Protein AF-A0A3P0XJH0-F1 (afdb_monomer)

Solvent-accessible surface area (backbone atoms only — not comparable to full-atom values): 26360 Å² total; per-residue (Å²): 128,87,75,76,86,77,76,75,76,74,62,62,63,56,58,38,63,69,50,48,46,57,49,50,52,52,50,36,50,49,49,39,51,70,73,71,42,52,62,61,48,56,70,46,44,66,60,53,52,54,65,63,44,87,88,53,70,93,70,90,59,73,42,53,25,38,32,31,92,100,49,79,71,40,78,58,53,72,80,37,45,36,76,34,83,55,51,97,87,67,82,44,54,58,38,70,18,74,67,33,42,74,73,58,44,74,46,78,44,81,44,68,77,91,70,86,87,74,58,61,71,58,46,47,24,51,74,69,49,74,59,48,49,72,69,59,63,59,45,52,41,51,53,54,49,51,52,53,51,50,51,47,49,54,54,50,52,55,53,48,52,50,52,52,48,31,70,74,72,46,79,82,87,77,80,93,77,92,68,53,44,68,56,45,37,66,76,65,62,36,77,34,64,58,48,78,46,80,46,66,94,91,40,86,37,59,49,38,45,43,40,54,87,50,65,83,69,64,84,88,89,84,74,62,91,87,68,45,64,70,59,54,50,51,45,52,51,53,47,36,56,76,71,69,51,71,51,78,43,87,26,67,81,45,71,53,56,78,75,69,66,44,69,92,71,54,39,46,40,61,22,62,90,43,94,75,32,55,39,71,58,88,61,74,76,58,91,53,92,62,46,42,51,52,51,22,46,67,72,52,62,88,58,91,94,56,62,63,64,65,48,49,48,25,27,51,46,47,18,56,53,51,68,70,68,46,54,70,68,55,50,50,57,31,71,74,31,70,68,50,46,50,64,75,28,62,97,43,84,59,38,69,59,57,37,80,89,44,51,71,57,23,52,48,26,55,51,56,48,50,70,47,45,69,67,56,67,47,46,55,72,85,71,94,55,86,91,74,82,56,51,86,61,100,66,82,88,87,88,88,85,90,84,88,86,81,95,69,97,51,56,35,32,39,39,46,59,79,83,90,84,78,78,93,80,82,92,127

Radius of gyration: 45.95 Å; Cα contacts (8 Å, |Δi|>4): 434; chains: 1; bounding box: 96×54×140 Å

Sequence (428 aa):
MPQPLNFGRRDVVLPFLVFVFPLGCFLSYMAWFWFLLLPLQQQYLPTYMTMAVPGSRPMPVWWIWKTGPRRKPVLADEEDVVFAPAVRWNHLSLALSPEAEAKGWTGLLRAQQVGKLRGEKAFLRDGIYGGASVSQLLVTPSCGLALIVLLYLVLSGRSGRQAQHEQRHGQRTKGPELTSPLAWNRMTKADGIRFRLAGKLGLPGGSFRIPKALESSHILLMGDTGSGKSNAIRQILRQVQQRGESAIVYDPACEFVQEFYRPERGDYILNPLDERCPFWDLSGDRDGYGVEDAIAAAMLPEKPFDNGFFTDAPRRVLAALLRRRSSVQDLLAWMSDPEEIERRLAGSPQAAYLDRKAGPQRAGVLSSLNMIADSLDLLPRRRTIGLGSRQVNGSTSERAGSSSLRSQRCASEFYRSMPRGWTSSSCA

Secondary structure (DSSP, 8-state):
-PPP-------THHHIIIIIHHHHHHHHHHHIIIIIS-HHHHHHHHHHHHHHSTTPPP---EEEEEE-TT---EEPPGGGEEE-PPPTTT---EEE-HHHHHTT--EEEEEE--S---SHHHHIIIIISTT--HHHHHHHHHHHHHHHHHHHHHHHHHHHHHHHHHHHH----SS-----HHHHHHHH---S-EEEPPPSTTSPP-EEE--HHHHTT-------TTSSHHHHHHHHHHHHHHHT---EEEETTSTTHHHH--GGGTEEEE-TTSTTPPB--TTTS-SSTTHHHHHHHHHSPPPTTS-HHHHHHHHHHHHHHHHT---HHHHHHHHT-HHHHHHHHTTSGGGGGG-TTSHHHHHHHHHHHHTTHHHHHTSPP----SS---BSSS-----------------EEEEEPPPP--------

Structure (mmCIF, N/CA/C/O backbone):
data_AF-A0A3P0XJH0-F1
#
_entry.id   AF-A0A3P0XJH0-F1
#
loop_
_atom_site.group_PDB
_atom_site.id
_atom_site.type_symbol
_atom_site.label_atom_id
_atom_site.label_alt_id
_atom_site.label_comp_id
_atom_site.label_asym_id
_atom_site.label_entity_id
_atom_site.label_seq_id
_atom_site.pdbx_PDB_ins_code
_atom_site.Cartn_x
_atom_site.Cartn_y
_atom_site.Cartn_z
_atom_site.occupancy
_atom_site.B_iso_or_equiv
_atom_site.auth_seq_id
_atom_site.auth_comp_id
_atom_site.auth_asym_id
_atom_site.auth_atom_id
_atom_site.pdbx_PDB_model_num
ATOM 1 N N . MET A 1 1 ? 52.852 -0.152 4.678 1.00 46.34 1 MET A N 1
ATOM 2 C CA . MET A 1 1 ? 51.469 0.195 4.284 1.00 46.34 1 MET A CA 1
ATOM 3 C C . MET A 1 1 ? 51.068 -0.716 3.135 1.00 46.34 1 MET A C 1
ATOM 5 O O . MET A 1 1 ? 51.851 -0.800 2.194 1.00 46.34 1 MET A O 1
ATOM 9 N N . PRO A 1 2 ? 49.942 -1.444 3.206 1.00 57.12 2 PRO A N 1
ATOM 10 C CA . PRO A 1 2 ? 49.481 -2.243 2.074 1.00 57.12 2 PRO A CA 1
ATOM 11 C C . PRO A 1 2 ? 49.154 -1.305 0.905 1.00 57.12 2 PRO A C 1
ATOM 13 O O . PRO A 1 2 ? 48.434 -0.322 1.085 1.00 57.12 2 PRO A O 1
ATOM 16 N N . GLN A 1 3 ? 49.736 -1.564 -0.268 1.00 56.25 3 GLN A N 1
ATOM 17 C CA . GLN A 1 3 ? 49.415 -0.804 -1.475 1.00 56.25 3 GLN A CA 1
ATOM 18 C C . GLN A 1 3 ? 47.928 -1.001 -1.809 1.00 56.25 3 GLN A C 1
ATOM 20 O O . GLN A 1 3 ? 47.439 -2.131 -1.714 1.00 56.25 3 GLN A O 1
ATOM 25 N N . PRO A 1 4 ? 47.193 0.060 -2.189 1.00 56.75 4 PRO A N 1
ATOM 26 C CA . PRO A 1 4 ? 45.821 -0.099 -2.644 1.00 56.75 4 PRO A CA 1
ATOM 27 C C . PRO A 1 4 ? 45.794 -1.051 -3.844 1.00 56.75 4 PRO A C 1
ATOM 29 O O . PRO A 1 4 ? 46.644 -0.964 -4.733 1.00 56.75 4 PRO A O 1
ATOM 32 N N . LEU A 1 5 ? 44.821 -1.967 -3.855 1.00 58.44 5 LEU A N 1
ATOM 33 C CA . LEU A 1 5 ? 44.583 -2.887 -4.966 1.00 58.44 5 LEU A CA 1
ATOM 34 C C . LEU A 1 5 ? 44.388 -2.076 -6.251 1.00 58.44 5 LEU A C 1
ATOM 36 O O . LEU A 1 5 ? 43.357 -1.432 -6.452 1.00 58.44 5 LEU A O 1
ATOM 40 N N . ASN A 1 6 ? 45.409 -2.085 -7.104 1.00 44.41 6 ASN A N 1
ATOM 41 C CA . ASN A 1 6 ? 45.402 -1.366 -8.363 1.00 44.41 6 ASN A CA 1
ATOM 42 C C . ASN A 1 6 ? 44.627 -2.209 -9.379 1.00 44.41 6 ASN A C 1
ATOM 44 O O . ASN A 1 6 ? 45.179 -3.087 -10.045 1.00 44.41 6 ASN A O 1
ATOM 48 N N . PHE A 1 7 ? 43.313 -1.998 -9.453 1.00 53.00 7 PHE A N 1
ATOM 49 C CA . PHE A 1 7 ? 42.501 -2.581 -10.511 1.00 53.00 7 PHE A CA 1
ATOM 50 C C . PHE A 1 7 ? 42.880 -1.888 -11.813 1.00 53.00 7 PHE A C 1
ATOM 52 O O . PHE A 1 7 ? 42.367 -0.815 -12.127 1.00 53.00 7 PHE A O 1
ATOM 59 N N . GLY A 1 8 ? 43.810 -2.497 -12.553 1.00 48.94 8 GLY A N 1
ATOM 60 C CA . GLY A 1 8 ? 44.175 -2.052 -13.887 1.00 48.94 8 GLY A CA 1
ATOM 61 C C . GLY A 1 8 ? 42.903 -1.883 -14.704 1.00 48.94 8 GLY A C 1
ATOM 62 O O . GLY A 1 8 ? 42.212 -2.860 -15.007 1.00 48.94 8 GLY A O 1
ATOM 63 N N . ARG A 1 9 ? 42.564 -0.631 -15.016 1.00 51.72 9 ARG A N 1
ATOM 64 C CA . ARG A 1 9 ? 41.495 -0.308 -15.950 1.00 51.72 9 ARG A CA 1
ATOM 65 C C . ARG A 1 9 ? 41.945 -0.921 -17.271 1.00 51.72 9 ARG A C 1
ATOM 67 O O . ARG A 1 9 ? 42.806 -0.380 -17.953 1.00 51.72 9 ARG A O 1
ATOM 74 N N . ARG A 1 10 ? 41.450 -2.119 -17.597 1.00 54.34 10 ARG A N 1
ATOM 75 C CA . ARG A 1 10 ? 41.544 -2.624 -18.964 1.00 54.34 10 ARG A CA 1
ATOM 76 C C . ARG A 1 10 ? 40.736 -1.625 -19.765 1.00 54.34 10 ARG A C 1
ATOM 78 O O . ARG A 1 10 ? 39.510 -1.652 -19.701 1.00 54.34 10 ARG A O 1
ATOM 85 N N . ASP A 1 11 ? 41.413 -0.687 -20.411 1.00 55.41 11 ASP A N 1
ATOM 86 C CA . ASP A 1 11 ? 40.790 0.296 -21.282 1.00 55.41 11 ASP A CA 1
ATOM 87 C C . ASP A 1 11 ? 40.237 -0.456 -22.488 1.00 55.41 11 ASP A C 1
ATOM 89 O O . ASP A 1 11 ? 40.850 -0.489 -23.543 1.00 55.41 11 ASP A O 1
ATOM 93 N N . VAL A 1 12 ? 39.077 -1.102 -22.323 1.00 60.31 12 VAL A N 1
ATOM 94 C CA . VAL A 1 12 ? 38.366 -1.852 -23.374 1.00 60.31 12 VAL A CA 1
ATOM 95 C C . VAL A 1 12 ? 37.995 -0.924 -24.536 1.00 60.31 12 VAL A C 1
ATOM 97 O O . VAL A 1 12 ? 37.803 -1.369 -25.663 1.00 60.31 12 VAL A O 1
ATOM 100 N N . VAL A 1 13 ? 37.962 0.384 -24.275 1.00 60.19 13 VAL A N 1
ATOM 101 C CA . VAL A 1 13 ? 37.690 1.439 -25.250 1.00 60.19 13 VAL A CA 1
ATOM 102 C C . VAL A 1 13 ? 38.773 1.511 -26.330 1.00 60.19 13 VAL A C 1
ATOM 104 O O . VAL A 1 13 ? 38.441 1.658 -27.501 1.00 60.19 13 VAL A O 1
ATOM 107 N N . LEU A 1 14 ? 40.052 1.358 -25.973 1.00 65.56 14 LEU A N 1
ATOM 108 C CA . LEU A 1 14 ? 41.156 1.481 -26.928 1.00 65.56 14 LEU A CA 1
ATOM 109 C C . LEU A 1 14 ? 41.196 0.334 -27.964 1.00 65.56 14 LEU A C 1
ATOM 111 O O . LEU A 1 14 ? 41.179 0.634 -29.156 1.00 65.56 14 LEU A O 1
ATOM 115 N N . PRO A 1 15 ? 41.167 -0.964 -27.593 1.00 65.56 15 PRO A N 1
ATOM 116 C CA . PRO A 1 15 ? 41.098 -2.043 -28.572 1.00 65.56 15 PRO A CA 1
ATOM 117 C C . PRO A 1 15 ? 39.764 -2.052 -29.333 1.00 65.56 15 PRO A C 1
ATOM 119 O O . PRO A 1 15 ? 39.737 -2.440 -30.500 1.00 65.56 15 PRO A O 1
ATOM 122 N N . PHE A 1 16 ? 38.666 -1.576 -28.730 1.00 68.25 16 PHE A N 1
ATOM 123 C CA . PHE A 1 16 ? 37.393 -1.418 -29.436 1.00 68.25 16 PHE A CA 1
ATOM 124 C C . PHE A 1 16 ? 37.484 -0.373 -30.559 1.00 68.25 16 PHE A C 1
ATOM 126 O O . PHE A 1 16 ? 37.080 -0.652 -31.686 1.00 68.25 16 PHE A O 1
ATOM 133 N N . LEU A 1 17 ? 38.056 0.802 -30.284 1.00 68.69 17 LEU A N 1
ATOM 134 C CA . LEU A 1 17 ? 38.223 1.860 -31.285 1.00 68.69 17 LEU A CA 1
ATOM 135 C C . LEU A 1 17 ? 39.252 1.502 -32.363 1.00 68.69 17 LEU A C 1
ATOM 137 O O . LEU A 1 17 ? 39.057 1.857 -33.521 1.00 68.69 17 LEU A O 1
ATOM 141 N N . VAL A 1 18 ? 40.328 0.800 -31.997 1.00 73.75 18 VAL A N 1
ATOM 142 C CA . VAL A 1 18 ? 41.432 0.499 -32.922 1.00 73.75 18 VAL A CA 1
ATOM 143 C C . VAL A 1 18 ? 41.149 -0.724 -33.795 1.00 73.75 18 VAL A C 1
ATOM 145 O O . VAL A 1 18 ? 41.499 -0.713 -34.970 1.00 73.75 18 VAL A O 1
ATOM 148 N N . PHE A 1 19 ? 40.504 -1.768 -33.266 1.00 75.19 19 PHE A N 1
ATOM 149 C CA . PHE A 1 19 ? 40.339 -3.034 -33.995 1.00 75.19 19 PHE A CA 1
ATOM 150 C C . PHE A 1 19 ? 38.884 -3.359 -34.325 1.00 75.19 19 PHE A C 1
ATOM 152 O O . PHE A 1 19 ? 38.580 -3.749 -35.450 1.00 75.19 19 PHE A O 1
ATOM 159 N N . VAL A 1 20 ? 37.966 -3.183 -33.371 1.00 76.12 20 VAL A N 1
ATOM 160 C CA . VAL A 1 20 ? 36.571 -3.628 -33.535 1.00 76.12 20 VAL A CA 1
ATOM 161 C C . VAL A 1 20 ? 35.778 -2.672 -34.422 1.00 76.12 20 VAL A C 1
ATOM 163 O O . VAL A 1 20 ? 35.041 -3.119 -35.297 1.00 76.12 20 VAL A O 1
ATOM 166 N N . PHE A 1 21 ? 35.940 -1.363 -34.236 1.00 79.81 21 PHE A N 1
ATOM 167 C CA . PHE A 1 21 ? 35.209 -0.361 -35.007 1.00 79.81 21 PHE A CA 1
ATOM 168 C C . PHE A 1 21 ? 35.584 -0.360 -36.504 1.00 79.81 21 PHE A C 1
ATOM 170 O O . PHE A 1 21 ? 34.668 -0.453 -37.323 1.00 79.81 21 PHE A O 1
ATOM 177 N N . PRO A 1 22 ? 36.874 -0.359 -36.909 1.00 83.06 22 PRO A N 1
ATOM 178 C CA . PRO A 1 22 ? 37.237 -0.409 -38.328 1.00 83.06 22 PRO A CA 1
ATOM 179 C C . PRO A 1 22 ? 36.820 -1.721 -38.996 1.00 83.06 22 PRO A C 1
ATOM 181 O O . PRO A 1 22 ? 36.326 -1.706 -40.123 1.00 83.06 22 PRO A O 1
ATOM 184 N N . LEU A 1 23 ? 36.952 -2.849 -38.286 1.00 85.31 23 LEU A N 1
ATOM 185 C CA . LEU A 1 23 ? 36.489 -4.149 -38.769 1.00 85.31 23 LEU A CA 1
ATOM 186 C C . LEU A 1 23 ? 34.962 -4.172 -38.930 1.00 85.31 23 LEU A C 1
ATOM 188 O O . LEU A 1 23 ? 34.465 -4.666 -39.935 1.00 85.31 23 LEU A O 1
ATOM 192 N N . GLY A 1 24 ? 34.217 -3.591 -37.986 1.00 82.69 24 GLY A N 1
ATOM 193 C CA . GLY A 1 24 ? 32.761 -3.459 -38.060 1.00 82.69 24 GLY A CA 1
ATOM 194 C C . GLY A 1 24 ? 32.301 -2.587 -39.231 1.00 82.69 24 GLY A C 1
ATOM 195 O O . GLY A 1 24 ? 31.375 -2.967 -39.945 1.00 82.69 24 GLY A O 1
ATOM 196 N N . CYS A 1 25 ? 32.987 -1.468 -39.486 1.00 85.06 25 CYS A N 1
ATOM 197 C CA . CYS A 1 25 ? 32.793 -0.672 -40.698 1.00 85.06 25 CYS A CA 1
ATOM 198 C C . CYS A 1 25 ? 33.017 -1.528 -41.945 1.00 85.06 25 CYS A C 1
ATOM 200 O O . CYS A 1 25 ? 32.114 -1.655 -42.767 1.00 85.06 25 CYS A O 1
ATOM 202 N N . PHE A 1 26 ? 34.177 -2.174 -42.061 1.00 87.50 26 PHE A N 1
ATOM 203 C CA . PHE A 1 26 ? 34.509 -3.002 -43.218 1.00 87.50 26 PHE A CA 1
ATOM 204 C C . PHE A 1 26 ? 33.479 -4.117 -43.461 1.00 87.50 26 PHE A C 1
ATOM 206 O O . PHE A 1 26 ? 32.990 -4.269 -44.579 1.00 87.50 26 PHE A O 1
ATOM 213 N N . LEU A 1 27 ? 33.087 -4.847 -42.414 1.00 87.25 27 LEU A N 1
ATOM 214 C CA . LEU A 1 27 ? 32.090 -5.914 -42.501 1.00 87.25 27 LEU A CA 1
ATOM 215 C C . LEU A 1 27 ? 30.700 -5.389 -42.878 1.00 87.25 27 LEU A C 1
ATOM 217 O O . LEU A 1 27 ? 30.025 -6.029 -43.678 1.00 87.25 27 LEU A O 1
ATOM 221 N N . SER A 1 28 ? 30.282 -4.226 -42.364 1.00 87.44 28 SER A N 1
ATOM 222 C CA . SER A 1 28 ? 29.009 -3.594 -42.748 1.00 87.44 28 SER A CA 1
ATOM 223 C C . SER A 1 28 ? 28.984 -3.254 -44.241 1.00 87.44 28 SER A C 1
ATOM 225 O O . SER A 1 28 ? 28.029 -3.579 -44.946 1.00 87.44 28 SER A O 1
ATOM 227 N N . TYR A 1 29 ? 30.072 -2.673 -44.751 1.00 88.38 29 TYR A N 1
ATOM 228 C CA . TYR A 1 29 ? 30.209 -2.357 -46.173 1.00 88.38 29 TYR A CA 1
ATOM 229 C C . TYR A 1 29 ? 30.284 -3.611 -47.051 1.00 88.38 29 TYR A C 1
ATOM 231 O O . TYR A 1 29 ? 29.684 -3.630 -48.123 1.00 88.38 29 TYR A O 1
ATOM 239 N N . MET A 1 30 ? 30.959 -4.671 -46.599 1.00 87.81 30 MET A N 1
ATOM 240 C CA . MET A 1 30 ? 30.978 -5.959 -47.299 1.00 87.81 30 MET A CA 1
ATOM 241 C C . MET A 1 30 ? 29.595 -6.611 -47.325 1.00 87.81 30 MET A C 1
ATOM 243 O O . MET A 1 30 ? 29.160 -7.069 -48.376 1.00 87.81 30 MET A O 1
ATOM 247 N N . ALA A 1 31 ? 28.878 -6.627 -46.201 1.00 86.75 31 ALA A N 1
ATOM 248 C CA . ALA A 1 31 ? 27.533 -7.185 -46.141 1.00 86.75 31 ALA A CA 1
ATOM 249 C C . ALA A 1 31 ? 26.565 -6.410 -47.047 1.00 86.75 31 ALA A C 1
ATOM 251 O O . ALA A 1 31 ? 25.793 -7.014 -47.786 1.00 86.75 31 ALA A O 1
ATOM 252 N N . TRP A 1 32 ? 26.650 -5.078 -47.051 1.00 89.50 32 TRP A N 1
ATOM 253 C CA . TRP A 1 32 ? 25.885 -4.243 -47.974 1.00 89.50 32 TRP A CA 1
ATOM 254 C C . TRP A 1 32 ? 26.231 -4.526 -49.440 1.00 89.50 32 TRP A C 1
ATOM 256 O O . TRP A 1 32 ? 25.327 -4.690 -50.258 1.00 89.50 32 TRP A O 1
ATOM 266 N N . PHE A 1 33 ? 27.518 -4.671 -49.761 1.00 88.06 33 PHE A N 1
ATOM 267 C CA . PHE A 1 33 ? 27.969 -5.000 -51.110 1.00 88.06 33 PHE A CA 1
ATOM 268 C C . PHE A 1 33 ? 27.457 -6.354 -51.604 1.00 88.06 33 PHE A C 1
ATOM 270 O O . PHE A 1 33 ? 26.987 -6.445 -52.730 1.00 88.06 33 PHE A O 1
ATOM 277 N N . TRP A 1 34 ? 27.523 -7.394 -50.775 1.00 84.38 34 TRP A N 1
ATOM 278 C CA . TRP A 1 34 ? 27.187 -8.753 -51.202 1.00 84.38 34 TRP A CA 1
ATOM 279 C C . TRP A 1 34 ? 25.698 -9.090 -51.114 1.00 84.38 34 TRP A C 1
ATOM 281 O O . TRP A 1 34 ? 25.216 -9.865 -51.936 1.00 84.38 34 TRP A O 1
ATOM 291 N N . PHE A 1 35 ? 24.974 -8.541 -50.131 1.00 84.06 35 PHE A N 1
ATOM 292 C CA . PHE A 1 35 ? 23.592 -8.945 -49.842 1.00 84.06 35 PHE A CA 1
ATOM 293 C C . PHE A 1 35 ? 22.532 -7.894 -50.181 1.00 84.06 35 PHE A C 1
ATOM 295 O O . PHE A 1 35 ? 21.369 -8.259 -50.326 1.00 84.06 35 PHE A O 1
ATOM 302 N N . LEU A 1 36 ? 22.890 -6.607 -50.267 1.00 85.00 36 LEU A N 1
ATOM 303 C CA . LEU A 1 36 ? 21.920 -5.523 -50.492 1.00 85.00 36 LEU A CA 1
ATOM 304 C C . LEU A 1 36 ? 22.033 -4.890 -51.884 1.00 85.00 36 LEU A C 1
ATOM 306 O O . LEU A 1 36 ? 21.033 -4.405 -52.404 1.00 85.00 36 LEU A O 1
ATOM 310 N N . LEU A 1 37 ? 23.224 -4.887 -52.487 1.00 86.31 37 LEU A N 1
ATOM 311 C CA . LEU A 1 37 ? 23.428 -4.436 -53.864 1.00 86.31 37 LEU A CA 1
ATOM 312 C C . LEU A 1 37 ? 23.077 -5.543 -54.861 1.00 86.31 37 LEU A C 1
ATOM 314 O O . LEU A 1 37 ? 23.515 -6.686 -54.710 1.00 86.31 37 LEU A O 1
ATOM 318 N N . LEU A 1 38 ? 22.340 -5.176 -55.909 1.00 88.81 38 LEU A N 1
ATOM 319 C CA . LEU A 1 38 ? 21.990 -6.082 -57.003 1.00 88.81 38 LEU A CA 1
ATOM 320 C C . LEU A 1 38 ? 23.238 -6.486 -57.819 1.00 88.81 38 LEU A C 1
ATOM 322 O O . LEU A 1 38 ? 24.216 -5.732 -57.861 1.00 88.81 38 LEU A O 1
ATOM 326 N N . PRO A 1 39 ? 23.235 -7.650 -58.496 1.00 86.38 39 PRO A N 1
ATOM 327 C CA . PRO A 1 39 ? 24.417 -8.166 -59.192 1.00 86.38 39 PRO A CA 1
ATOM 328 C C . PRO A 1 39 ? 24.988 -7.218 -60.256 1.00 86.38 39 PRO A C 1
ATOM 330 O O . PRO A 1 39 ? 26.210 -7.097 -60.382 1.00 86.38 39 PRO A O 1
ATOM 333 N N . LEU A 1 40 ? 24.134 -6.520 -61.011 1.00 87.00 40 LEU A N 1
ATOM 334 C CA . LEU A 1 40 ? 24.579 -5.564 -62.025 1.00 87.00 40 LEU A CA 1
ATOM 335 C C . LEU A 1 40 ? 25.147 -4.295 -61.368 1.00 87.00 40 LEU A C 1
ATOM 337 O O . LEU A 1 40 ? 26.216 -3.820 -61.764 1.00 87.00 40 LEU A O 1
ATOM 341 N N . GLN A 1 41 ? 24.498 -3.797 -60.308 1.00 89.06 41 GLN A N 1
ATOM 342 C CA . GLN A 1 41 ? 25.002 -2.687 -59.491 1.00 89.06 41 GLN A CA 1
ATOM 343 C C . GLN A 1 41 ? 26.399 -2.992 -58.932 1.00 89.06 41 GLN A C 1
ATOM 345 O O . GLN A 1 41 ? 27.300 -2.163 -59.050 1.00 89.06 41 GLN A O 1
ATOM 350 N N . GLN A 1 42 ? 26.638 -4.200 -58.407 1.00 88.12 42 GLN A N 1
ATOM 351 C CA . GLN A 1 42 ? 27.956 -4.613 -57.901 1.00 88.12 42 GLN A CA 1
ATOM 352 C C . GLN A 1 42 ? 29.071 -4.456 -58.952 1.00 88.12 42 GLN A C 1
ATOM 354 O O . GLN A 1 42 ? 30.171 -4.015 -58.614 1.00 88.12 42 GLN A O 1
ATOM 359 N N . GLN A 1 43 ? 28.792 -4.762 -60.227 1.00 86.19 43 GLN A N 1
ATOM 360 C CA . GLN A 1 43 ? 29.771 -4.631 -61.316 1.00 86.19 43 GLN A CA 1
ATOM 361 C C . GLN A 1 43 ? 30.082 -3.173 -61.667 1.00 86.19 43 GLN A C 1
ATOM 363 O O . GLN A 1 43 ? 31.237 -2.832 -61.929 1.00 86.19 43 GLN A O 1
ATOM 368 N N . TYR A 1 44 ? 29.072 -2.302 -61.666 1.00 87.94 44 TYR A N 1
ATOM 369 C CA . TYR A 1 44 ? 29.245 -0.892 -62.021 1.00 87.94 44 TYR A CA 1
ATOM 370 C C . TYR A 1 44 ? 29.683 -0.008 -60.848 1.00 87.94 44 TYR A C 1
ATOM 372 O O . TYR A 1 44 ? 30.088 1.135 -61.072 1.00 87.94 44 TYR A O 1
ATOM 380 N N . LEU A 1 45 ? 29.626 -0.501 -59.607 1.00 87.81 45 LEU A N 1
ATOM 381 C CA . LEU A 1 45 ? 29.927 0.281 -58.404 1.00 87.81 45 LEU A CA 1
ATOM 382 C C . LEU A 1 45 ? 31.331 0.899 -58.407 1.00 87.81 45 LEU A C 1
ATOM 384 O O . LEU A 1 45 ? 31.422 2.102 -58.157 1.00 87.81 45 LEU A O 1
ATOM 388 N N . PRO A 1 46 ? 32.422 0.177 -58.742 1.00 87.44 46 PRO A N 1
ATOM 389 C CA . PRO A 1 46 ? 33.754 0.780 -58.783 1.00 87.44 46 PRO A CA 1
ATOM 390 C C . PRO A 1 46 ? 33.836 1.926 -59.799 1.00 87.44 46 PRO A C 1
ATOM 392 O O . PRO A 1 46 ? 34.348 3.005 -59.497 1.00 87.44 46 PRO A O 1
ATOM 395 N N . THR A 1 47 ? 33.267 1.740 -60.993 1.00 86.19 47 THR A N 1
ATOM 396 C CA . THR A 1 47 ? 33.240 2.774 -62.035 1.00 86.19 47 THR A CA 1
ATOM 397 C C . THR A 1 47 ? 32.406 3.979 -61.598 1.00 86.19 47 THR A C 1
ATOM 399 O O . THR A 1 47 ? 32.867 5.114 -61.708 1.00 86.19 47 THR A O 1
ATOM 402 N N . TYR A 1 48 ? 31.231 3.753 -61.006 1.00 87.62 48 TYR A N 1
ATOM 403 C CA . TYR A 1 48 ? 30.366 4.822 -60.510 1.00 87.62 48 TYR A CA 1
ATOM 404 C C . TYR A 1 48 ? 31.023 5.630 -59.377 1.00 87.62 48 TYR A C 1
ATOM 406 O O . TYR A 1 48 ? 30.997 6.862 -59.400 1.00 87.62 48 TYR A O 1
ATOM 414 N N . MET A 1 49 ? 31.704 4.952 -58.445 1.00 87.25 49 MET A N 1
ATOM 415 C CA . MET A 1 49 ? 32.495 5.573 -57.375 1.00 87.25 49 MET A CA 1
ATOM 416 C C . MET A 1 49 ? 33.608 6.464 -57.931 1.00 87.25 49 MET A C 1
ATOM 418 O O . MET A 1 49 ? 33.716 7.629 -57.551 1.00 87.25 49 MET A O 1
ATOM 422 N N . THR A 1 50 ? 34.412 5.954 -58.870 1.00 85.75 50 THR A N 1
ATOM 423 C CA . THR A 1 50 ? 35.520 6.735 -59.454 1.00 85.75 50 THR A CA 1
ATOM 424 C C . THR A 1 50 ? 35.041 7.971 -60.222 1.00 85.75 50 THR A C 1
ATOM 426 O O . THR A 1 50 ? 35.655 9.033 -60.115 1.00 85.75 50 THR A O 1
ATOM 429 N N . MET A 1 51 ? 33.909 7.876 -60.928 1.00 83.81 51 MET A N 1
ATOM 430 C CA . MET A 1 51 ? 33.268 9.006 -61.618 1.00 83.81 51 MET A CA 1
ATOM 431 C C . MET A 1 51 ? 32.591 10.006 -60.667 1.00 83.81 51 MET A C 1
ATOM 433 O O . MET A 1 51 ? 32.295 11.148 -61.045 1.00 83.81 51 MET A O 1
ATOM 437 N N . ALA A 1 52 ? 32.285 9.594 -59.438 1.00 83.94 52 ALA A N 1
ATOM 438 C CA . ALA A 1 52 ? 31.682 10.462 -58.438 1.00 83.94 52 ALA A CA 1
ATOM 439 C C . ALA A 1 52 ? 32.689 11.397 -57.759 1.00 83.94 52 ALA A C 1
ATOM 441 O O . ALA A 1 52 ? 32.274 12.469 -57.316 1.00 83.94 52 ALA A O 1
ATOM 442 N N . VAL A 1 53 ? 33.979 11.042 -57.738 1.00 84.88 53 VAL A N 1
ATOM 443 C CA . VAL A 1 53 ? 35.044 11.868 -57.153 1.00 84.88 53 VAL A CA 1
ATOM 444 C C . VAL A 1 53 ? 35.172 13.204 -57.914 1.00 84.88 53 VAL A C 1
ATOM 446 O O . VAL A 1 53 ? 35.304 13.207 -59.143 1.00 84.88 53 VAL A O 1
ATOM 449 N N . PRO A 1 54 ? 35.112 14.359 -57.220 1.00 79.94 54 PRO A N 1
ATOM 450 C CA . PRO A 1 54 ? 35.289 15.667 -57.847 1.00 79.94 54 PRO A CA 1
ATOM 451 C C . PRO A 1 54 ? 36.643 15.772 -58.563 1.00 79.94 54 PRO A C 1
ATOM 453 O O . PRO A 1 54 ? 37.677 15.452 -57.987 1.00 79.94 54 PRO A O 1
ATOM 456 N N . GLY A 1 55 ? 36.645 16.229 -59.819 1.00 75.06 55 GLY A N 1
ATOM 457 C CA . GLY A 1 55 ? 37.868 16.383 -60.621 1.00 75.06 55 GLY A CA 1
ATOM 458 C C . GLY A 1 55 ? 38.334 15.123 -61.365 1.00 75.06 55 GLY A C 1
ATOM 459 O O . GLY A 1 55 ? 39.303 15.198 -62.122 1.00 75.06 55 GLY A O 1
ATOM 460 N N . SER A 1 56 ? 37.644 13.985 -61.217 1.00 78.06 56 SER A N 1
ATOM 461 C CA . SER A 1 56 ? 37.930 12.775 -61.997 1.00 78.06 56 SER A CA 1
ATOM 462 C C . SER A 1 56 ? 37.731 12.990 -63.498 1.00 78.06 56 SER A C 1
ATOM 464 O O . SER A 1 56 ? 36.741 13.579 -63.940 1.00 78.06 56 SER A O 1
ATOM 466 N N . ARG A 1 57 ? 38.657 12.454 -64.302 1.00 74.50 57 ARG A N 1
ATOM 467 C CA . ARG A 1 57 ? 38.523 12.419 -65.765 1.00 74.50 57 ARG A CA 1
ATOM 468 C C . ARG A 1 57 ? 37.408 11.441 -66.168 1.00 74.50 57 ARG A C 1
ATOM 470 O O . ARG A 1 57 ? 37.244 10.422 -65.496 1.00 74.50 57 ARG A O 1
ATOM 477 N N . PRO A 1 58 ? 36.671 11.702 -67.265 1.00 69.62 58 PRO A N 1
ATOM 478 C CA . PRO A 1 58 ? 35.767 10.713 -67.844 1.00 69.62 58 PRO A CA 1
ATOM 479 C C . PRO A 1 58 ? 36.554 9.437 -68.148 1.00 69.62 58 PRO A C 1
ATOM 481 O O . PRO A 1 58 ? 37.565 9.492 -68.849 1.00 69.62 58 PRO A O 1
ATOM 484 N N . MET A 1 59 ? 36.117 8.312 -67.592 1.00 72.94 59 MET A N 1
ATOM 485 C CA . MET A 1 59 ? 36.710 7.005 -67.857 1.00 72.94 59 MET A CA 1
ATOM 486 C C . MET A 1 59 ? 35.727 6.164 -68.662 1.00 72.94 59 MET A C 1
ATOM 488 O O . MET A 1 59 ? 34.528 6.267 -68.425 1.00 72.94 59 MET A O 1
ATOM 492 N N . PRO A 1 60 ? 36.205 5.330 -69.592 1.00 78.38 60 PRO A N 1
ATOM 493 C CA . PRO A 1 60 ? 35.316 4.474 -70.353 1.00 78.38 60 PRO A CA 1
ATOM 494 C C . PRO A 1 60 ? 34.603 3.464 -69.450 1.00 78.38 60 PRO A C 1
ATOM 496 O O . PRO A 1 60 ? 35.246 2.728 -68.697 1.00 78.38 60 PRO A O 1
ATOM 499 N N . VAL A 1 61 ? 33.273 3.416 -69.541 1.00 82.56 61 VAL A N 1
ATOM 500 C CA . VAL A 1 61 ? 32.459 2.420 -68.837 1.00 82.56 61 VAL A CA 1
ATOM 501 C C . VAL A 1 61 ? 32.440 1.116 -69.635 1.00 82.56 61 VAL A C 1
ATOM 503 O O . VAL A 1 61 ? 32.196 1.096 -70.844 1.00 82.56 61 VAL A O 1
ATOM 506 N N . TRP A 1 62 ? 32.701 0.005 -68.946 1.00 84.50 62 TRP A N 1
ATOM 507 C CA . TRP A 1 62 ? 32.578 -1.337 -69.510 1.00 84.50 62 TRP A CA 1
ATOM 508 C C . TRP A 1 62 ? 31.137 -1.813 -69.384 1.00 84.50 62 TRP A C 1
ATOM 510 O O . TRP A 1 62 ? 30.767 -2.395 -68.367 1.00 84.50 62 TRP A O 1
ATOM 520 N N . TRP A 1 63 ? 30.336 -1.553 -70.409 1.00 85.38 63 TRP A N 1
ATOM 521 C CA . TRP A 1 63 ? 28.927 -1.920 -70.427 1.00 85.38 63 TRP A CA 1
ATOM 522 C C . TRP A 1 63 ? 28.729 -3.424 -70.631 1.00 85.38 63 TRP A C 1
ATOM 524 O O . TRP A 1 63 ? 29.492 -4.090 -71.338 1.00 85.38 63 TRP A O 1
ATOM 534 N N . ILE A 1 64 ? 27.680 -3.944 -70.006 1.00 87.06 64 ILE A N 1
ATOM 535 C CA . ILE A 1 64 ? 27.235 -5.331 -70.086 1.00 87.06 64 ILE A CA 1
ATOM 536 C C . ILE A 1 64 ? 26.046 -5.378 -71.040 1.00 87.06 64 ILE A C 1
ATOM 538 O O . ILE A 1 64 ? 24.994 -4.795 -70.782 1.00 87.06 64 ILE A O 1
ATOM 542 N N . TRP A 1 65 ? 26.235 -6.073 -72.154 1.00 84.62 65 TRP A N 1
ATOM 543 C CA . TRP A 1 65 ? 25.266 -6.199 -73.232 1.00 84.62 65 TRP A CA 1
ATOM 544 C C . TRP A 1 65 ? 24.703 -7.616 -73.264 1.00 84.62 65 TRP A C 1
ATOM 546 O O . TRP A 1 65 ? 25.463 -8.582 -73.212 1.00 84.62 65 TRP A O 1
ATOM 556 N N . LYS A 1 66 ? 23.389 -7.761 -73.424 1.00 87.19 66 LYS A N 1
ATOM 557 C CA . LYS A 1 66 ? 22.750 -9.037 -73.760 1.00 87.19 66 LYS A CA 1
ATOM 558 C C . LYS A 1 66 ? 22.786 -9.259 -75.271 1.00 87.19 66 LYS A C 1
ATOM 560 O O . LYS A 1 66 ? 22.506 -8.356 -76.064 1.00 87.19 66 LYS A O 1
ATOM 565 N N . THR A 1 67 ? 23.168 -10.465 -75.676 1.00 85.69 67 THR A N 1
ATOM 566 C CA . THR A 1 67 ? 23.340 -10.873 -77.076 1.00 85.69 67 THR A CA 1
ATOM 567 C C . THR A 1 67 ? 22.499 -12.110 -77.384 1.00 85.69 67 THR A C 1
ATOM 569 O O . THR A 1 67 ? 22.233 -12.934 -76.508 1.00 85.69 67 THR A O 1
ATOM 572 N N . GLY A 1 68 ? 22.019 -12.208 -78.623 1.00 84.62 68 GLY A N 1
ATOM 573 C CA . GLY A 1 68 ? 21.158 -13.293 -79.086 1.00 84.62 68 GLY A CA 1
ATOM 574 C C . GLY A 1 68 ? 21.336 -13.532 -80.587 1.00 84.62 68 GLY A C 1
ATOM 575 O O . GLY A 1 68 ? 21.711 -12.602 -81.312 1.00 84.62 68 GLY A O 1
ATOM 576 N N . PRO A 1 69 ? 21.080 -14.751 -81.089 1.00 77.69 69 PRO A N 1
ATOM 577 C CA . PRO A 1 69 ? 21.262 -15.081 -82.497 1.00 77.69 69 PRO A CA 1
ATOM 578 C C . PRO A 1 69 ? 20.400 -14.167 -83.380 1.00 77.69 69 PRO A C 1
ATOM 580 O O . PRO A 1 69 ? 19.189 -14.061 -83.197 1.00 77.69 69 PRO A O 1
ATOM 583 N N . ARG A 1 70 ? 21.045 -13.489 -84.342 1.00 76.19 70 ARG A N 1
ATOM 584 C CA . ARG A 1 70 ? 20.439 -12.514 -85.277 1.00 76.19 70 ARG A CA 1
ATOM 585 C C . ARG A 1 70 ? 19.787 -11.279 -84.624 1.00 76.19 70 ARG A C 1
ATOM 587 O O . ARG A 1 70 ? 19.027 -10.580 -85.291 1.00 76.19 70 ARG A O 1
ATOM 594 N N . ARG A 1 71 ? 20.092 -10.963 -83.359 1.00 81.94 71 ARG A N 1
ATOM 595 C CA . ARG A 1 71 ? 19.635 -9.737 -82.676 1.00 81.94 71 ARG A CA 1
ATOM 596 C C . ARG A 1 71 ? 20.784 -8.746 -82.497 1.00 81.94 71 ARG A C 1
ATOM 598 O O . ARG A 1 71 ? 21.931 -9.143 -82.306 1.00 81.94 71 ARG A O 1
ATOM 605 N N . LYS A 1 72 ? 20.475 -7.447 -82.537 1.00 81.50 72 LYS A N 1
ATOM 606 C CA . LYS A 1 72 ? 21.441 -6.410 -82.145 1.00 81.50 72 LYS A CA 1
ATOM 607 C C . LYS A 1 72 ? 21.672 -6.487 -80.625 1.00 81.50 72 LYS A C 1
ATOM 609 O O . LYS A 1 72 ? 20.696 -6.713 -79.908 1.00 81.50 72 LYS A O 1
ATOM 614 N N . PRO A 1 73 ? 22.910 -6.303 -80.133 1.00 82.88 73 PRO A N 1
ATOM 615 C CA . PRO A 1 73 ? 23.182 -6.230 -78.700 1.00 82.88 73 PRO A CA 1
ATOM 616 C C . PRO A 1 73 ? 22.383 -5.103 -78.038 1.00 82.88 73 PRO A C 1
ATOM 618 O O . PRO A 1 73 ? 22.337 -3.989 -78.562 1.00 82.88 73 PRO A O 1
ATOM 621 N N . VAL A 1 74 ? 21.768 -5.392 -76.893 1.00 85.50 74 VAL A N 1
ATOM 622 C CA . VAL A 1 74 ? 21.029 -4.419 -76.067 1.00 85.50 74 VAL A CA 1
ATOM 623 C C . VAL A 1 74 ? 21.689 -4.361 -74.693 1.00 85.50 74 VAL A C 1
ATOM 625 O O . VAL A 1 74 ? 22.304 -5.341 -74.277 1.00 85.50 74 VAL A O 1
ATOM 628 N N . LEU A 1 75 ? 21.620 -3.224 -73.999 1.00 85.75 75 LEU A N 1
ATOM 629 C CA . LEU A 1 75 ? 22.131 -3.132 -72.633 1.00 85.75 75 LEU A CA 1
ATOM 630 C C . LEU A 1 75 ? 21.343 -4.085 -71.717 1.00 85.75 75 LEU A C 1
ATOM 632 O O . LEU A 1 75 ? 20.137 -4.257 -71.898 1.00 85.75 75 LEU A O 1
ATOM 636 N N . ALA A 1 76 ? 22.034 -4.761 -70.803 1.00 84.75 76 ALA A N 1
ATOM 637 C CA . ALA A 1 76 ? 21.386 -5.611 -69.811 1.00 84.75 76 ALA A CA 1
ATOM 638 C C . ALA A 1 76 ? 20.779 -4.753 -68.690 1.00 84.75 76 ALA A C 1
ATOM 640 O O . ALA A 1 76 ? 21.458 -3.857 -68.185 1.00 84.75 76 ALA A O 1
ATOM 641 N N . ASP A 1 77 ? 19.539 -5.057 -68.308 1.00 84.62 77 ASP A N 1
ATOM 642 C CA . ASP A 1 77 ? 18.879 -4.492 -67.129 1.00 84.62 77 ASP A CA 1
ATOM 643 C C . ASP A 1 77 ? 19.073 -5.413 -65.912 1.00 84.62 77 ASP A C 1
ATOM 645 O O . ASP A 1 77 ? 19.519 -6.557 -66.041 1.00 84.62 77 ASP A O 1
ATOM 649 N N . GLU A 1 78 ? 18.729 -4.925 -64.717 1.00 83.19 78 GLU A N 1
ATOM 650 C CA . GLU A 1 78 ? 18.872 -5.672 -63.453 1.00 83.19 78 GLU A CA 1
ATOM 651 C C . GLU A 1 78 ? 18.141 -7.026 -63.471 1.00 83.19 78 GLU A C 1
ATOM 653 O O . GLU A 1 78 ? 18.637 -8.008 -62.926 1.00 83.19 78 GLU A O 1
ATOM 658 N N . GLU A 1 79 ? 16.985 -7.101 -64.135 1.00 84.12 79 GLU A N 1
ATOM 659 C CA . GLU A 1 79 ? 16.164 -8.318 -64.239 1.00 84.12 79 GLU A CA 1
ATOM 660 C C . GLU A 1 79 ? 16.764 -9.371 -65.190 1.00 84.12 79 GLU A C 1
ATOM 662 O O . GLU A 1 79 ? 16.428 -10.556 -65.121 1.00 84.12 79 GLU A O 1
ATOM 667 N N . ASP A 1 80 ? 17.663 -8.964 -66.092 1.00 83.19 80 ASP A N 1
ATOM 668 C CA . ASP A 1 80 ? 18.248 -9.853 -67.098 1.00 83.19 80 ASP A CA 1
ATOM 669 C C . ASP A 1 80 ? 19.468 -10.629 -66.580 1.00 83.19 80 ASP A C 1
ATOM 671 O O . ASP A 1 80 ? 19.978 -11.503 -67.289 1.00 83.19 80 ASP A O 1
ATOM 675 N N . VAL A 1 81 ? 19.975 -10.306 -65.384 1.00 85.94 81 VAL A N 1
ATOM 676 C CA . VAL A 1 81 ? 21.242 -10.844 -64.875 1.00 85.94 81 VAL A CA 1
ATOM 677 C C . VAL A 1 81 ? 21.121 -11.447 -63.482 1.00 85.94 81 VAL A C 1
ATOM 679 O O . VAL A 1 81 ? 20.429 -10.948 -62.602 1.00 85.94 81 VAL A O 1
ATOM 682 N N . VAL A 1 82 ? 21.868 -12.524 -63.260 1.00 86.69 82 VAL A N 1
ATOM 683 C CA . VAL A 1 82 ? 22.032 -13.167 -61.953 1.00 86.69 82 VAL A CA 1
ATOM 684 C C . VAL A 1 82 ? 23.512 -13.361 -61.646 1.00 86.69 82 VAL A C 1
ATOM 686 O O . VAL A 1 82 ? 24.353 -13.412 -62.547 1.00 86.69 82 VAL A O 1
ATOM 689 N N . PHE A 1 83 ? 23.853 -13.464 -60.362 1.00 83.62 83 PHE A N 1
ATOM 690 C CA . PHE A 1 83 ? 25.226 -13.732 -59.946 1.00 83.62 83 PHE A CA 1
ATOM 691 C C . PHE A 1 83 ? 25.664 -15.135 -60.387 1.00 83.62 83 PHE A C 1
ATOM 693 O O . PHE A 1 83 ? 24.978 -16.120 -60.115 1.00 83.62 83 PHE A O 1
ATOM 700 N N . ALA A 1 84 ? 26.836 -15.230 -61.015 1.00 80.50 84 ALA A N 1
ATOM 701 C CA . ALA A 1 84 ? 27.468 -16.501 -61.354 1.00 80.50 84 ALA A CA 1
ATOM 702 C C . ALA A 1 84 ? 28.981 -16.430 -61.094 1.00 80.50 84 ALA A C 1
ATOM 704 O O . ALA A 1 84 ? 29.594 -15.388 -61.340 1.00 80.50 84 ALA A O 1
ATOM 705 N N . PRO A 1 85 ? 29.621 -17.506 -60.602 1.00 71.00 85 PRO A N 1
ATOM 706 C CA . PRO A 1 85 ? 31.065 -17.521 -60.403 1.00 71.00 85 PRO A CA 1
ATOM 707 C C . PRO A 1 85 ? 31.787 -17.310 -61.740 1.00 71.00 85 PRO A C 1
ATOM 709 O O . PRO A 1 85 ? 31.465 -17.952 -62.740 1.00 71.00 85 PRO A O 1
ATOM 712 N N . ALA A 1 86 ? 32.769 -16.405 -61.758 1.00 65.00 86 ALA A N 1
ATOM 713 C CA . ALA A 1 86 ? 33.485 -16.050 -62.978 1.00 65.00 86 ALA A CA 1
ATOM 714 C C . ALA A 1 86 ? 34.166 -17.280 -63.604 1.00 65.00 86 ALA A C 1
ATOM 716 O O . ALA A 1 86 ? 35.055 -17.895 -63.011 1.00 65.00 86 ALA A O 1
ATOM 717 N N . VAL A 1 87 ? 33.781 -17.618 -64.836 1.00 58.44 87 VAL A N 1
ATOM 718 C CA . VAL A 1 87 ? 34.454 -18.655 -65.628 1.00 58.44 87 VAL A CA 1
ATOM 719 C C . VAL A 1 87 ? 35.747 -18.069 -66.207 1.00 58.44 87 VAL A C 1
ATOM 721 O O . VAL A 1 87 ? 35.756 -16.936 -66.694 1.00 58.44 87 VAL A O 1
ATOM 724 N N . ARG A 1 88 ? 36.840 -18.852 -66.165 1.00 46.69 88 ARG A N 1
ATOM 725 C CA . ARG A 1 88 ? 38.247 -18.481 -66.462 1.00 46.69 88 ARG A CA 1
ATOM 726 C C . ARG A 1 88 ? 38.501 -17.654 -67.736 1.00 46.69 88 ARG A C 1
ATOM 728 O O . ARG A 1 88 ? 39.566 -17.061 -67.838 1.00 46.69 88 ARG A O 1
ATOM 735 N N . TRP A 1 89 ? 37.562 -17.615 -68.678 1.00 45.28 89 TRP A N 1
ATOM 736 C CA . TRP A 1 89 ? 37.725 -16.989 -69.991 1.00 45.28 89 TRP A CA 1
ATOM 737 C C . TRP A 1 89 ? 37.026 -15.633 -70.164 1.00 45.28 89 TRP A C 1
ATOM 739 O O . TRP A 1 89 ? 37.328 -14.958 -71.139 1.00 45.28 89 TRP A O 1
ATOM 749 N N . ASN A 1 90 ? 36.125 -15.210 -69.258 1.00 55.88 90 ASN A N 1
ATOM 750 C CA . ASN A 1 90 ? 35.320 -13.995 -69.494 1.00 55.88 90 ASN A CA 1
ATOM 751 C C . ASN A 1 90 ? 35.320 -12.943 -68.368 1.00 55.88 90 ASN A C 1
ATOM 753 O O . ASN A 1 90 ? 34.701 -11.898 -68.534 1.00 55.88 90 ASN A O 1
ATOM 757 N N . HIS A 1 91 ? 35.994 -13.184 -67.232 1.00 58.72 91 HIS A N 1
ATOM 758 C CA . HIS A 1 91 ? 36.097 -12.260 -66.076 1.00 58.72 91 HIS A CA 1
ATOM 759 C C . HIS A 1 91 ? 34.774 -11.585 -65.629 1.00 58.72 91 HIS A C 1
ATOM 761 O O . HIS A 1 91 ? 34.797 -10.567 -64.936 1.00 58.72 91 HIS A O 1
ATOM 767 N N . LEU A 1 92 ? 33.624 -12.134 -66.026 1.00 70.81 92 LEU A N 1
ATOM 768 C CA . LEU A 1 92 ? 32.294 -11.615 -65.753 1.00 70.81 92 LEU A CA 1
ATOM 769 C C . LEU A 1 92 ? 31.654 -12.532 -64.715 1.00 70.81 92 LEU A C 1
ATOM 771 O O . LEU A 1 92 ? 31.422 -13.707 -64.994 1.00 70.81 92 LEU A O 1
ATOM 775 N N . SER A 1 93 ? 31.377 -12.002 -63.526 1.00 74.56 93 SER A N 1
ATOM 776 C CA . SER A 1 93 ? 30.700 -12.744 -62.453 1.00 74.56 93 SER A CA 1
ATOM 777 C C . SER A 1 93 ? 29.170 -12.663 -62.578 1.00 74.56 93 SER A C 1
ATOM 779 O O . SER A 1 93 ? 28.466 -12.473 -61.587 1.00 74.56 93 SER A O 1
ATOM 781 N N . LEU A 1 94 ? 28.659 -12.717 -63.811 1.00 83.62 94 LEU A N 1
ATOM 782 C CA . LEU A 1 94 ? 27.237 -12.605 -64.132 1.00 83.62 94 LEU A CA 1
ATOM 783 C C . LEU A 1 94 ? 26.850 -13.651 -65.178 1.00 83.62 94 LEU A C 1
ATOM 785 O O . LEU A 1 94 ? 27.600 -13.888 -66.127 1.00 83.62 94 LEU A O 1
ATOM 789 N N . ALA A 1 95 ? 25.662 -14.223 -65.020 1.00 84.19 95 ALA A N 1
ATOM 790 C CA . ALA A 1 95 ? 24.988 -15.049 -66.015 1.00 84.19 95 ALA A CA 1
ATOM 791 C C . ALA A 1 95 ? 23.634 -14.429 -66.383 1.00 84.19 95 ALA A C 1
ATOM 793 O O . ALA A 1 95 ? 23.139 -13.544 -65.681 1.00 84.19 95 ALA A O 1
ATOM 794 N N . LEU A 1 96 ? 23.052 -14.878 -67.496 1.00 84.75 96 LEU A N 1
ATOM 795 C CA . LEU A 1 96 ? 21.689 -14.502 -67.862 1.00 84.75 96 LEU A CA 1
ATOM 796 C C . LEU A 1 96 ? 20.707 -15.041 -66.821 1.00 84.75 96 LEU A C 1
ATOM 798 O O . LEU A 1 96 ? 20.867 -16.153 -66.319 1.00 84.75 96 LEU A O 1
ATOM 802 N N . SER A 1 97 ? 19.690 -14.248 -66.498 1.00 88.69 97 SER A N 1
ATOM 803 C CA . SER A 1 97 ? 18.572 -14.735 -65.702 1.00 88.69 97 SER A CA 1
ATOM 804 C C . SER A 1 97 ? 17.759 -15.763 -66.510 1.00 88.69 97 SER A C 1
ATOM 806 O O . SER A 1 97 ? 17.664 -15.645 -67.738 1.00 88.69 97 SER A O 1
ATOM 808 N N . PRO A 1 98 ? 17.114 -16.747 -65.854 1.00 84.69 98 PRO A N 1
ATOM 809 C CA . PRO A 1 98 ? 16.251 -17.716 -66.538 1.00 84.69 98 PRO A CA 1
ATOM 810 C C . PRO A 1 98 ? 15.140 -17.057 -67.376 1.00 84.69 98 PRO A C 1
ATOM 812 O O . PRO A 1 98 ? 14.719 -17.588 -68.402 1.00 84.69 98 PRO A O 1
ATOM 815 N N . GLU A 1 99 ? 14.687 -15.866 -66.974 1.00 85.88 99 GLU A N 1
ATOM 816 C CA . GLU A 1 99 ? 13.698 -15.080 -67.715 1.00 85.88 99 GLU A CA 1
ATOM 817 C C . GLU A 1 99 ? 14.267 -14.469 -69.000 1.00 85.88 99 GLU A C 1
ATOM 819 O O . GLU A 1 99 ? 13.587 -14.426 -70.029 1.00 85.88 99 GLU A O 1
ATOM 824 N N . ALA A 1 100 ? 15.518 -14.006 -68.973 1.00 84.25 100 ALA A N 1
ATOM 825 C CA . ALA A 1 100 ? 16.194 -13.501 -70.161 1.00 84.25 100 ALA A CA 1
ATOM 826 C C . ALA A 1 100 ? 16.499 -14.634 -71.157 1.00 84.25 100 ALA A C 1
ATOM 828 O O . ALA A 1 100 ? 16.333 -14.449 -72.367 1.00 84.25 100 ALA A O 1
ATOM 829 N N . GLU A 1 101 ? 16.853 -15.822 -70.664 1.00 85.75 101 GLU A N 1
ATOM 830 C CA . GLU A 1 101 ? 17.017 -17.022 -71.493 1.00 85.75 101 GLU A CA 1
ATOM 831 C C . GLU A 1 101 ? 15.692 -17.438 -72.149 1.00 85.75 101 GLU A C 1
ATOM 833 O O . GLU A 1 101 ? 15.646 -17.667 -73.360 1.00 85.75 101 GLU A O 1
ATOM 838 N N . ALA A 1 102 ? 14.582 -17.414 -71.401 1.00 85.38 102 ALA A N 1
ATOM 839 C CA . ALA A 1 102 ? 13.245 -17.677 -71.940 1.00 85.38 102 ALA A CA 1
ATOM 840 C C . ALA A 1 102 ? 12.824 -16.666 -73.030 1.00 85.38 102 ALA A C 1
ATOM 842 O O . ALA A 1 102 ? 12.118 -17.019 -73.975 1.00 85.38 102 ALA A O 1
ATOM 843 N N . LYS A 1 103 ? 13.304 -15.415 -72.955 1.00 85.06 103 LYS A N 1
ATOM 844 C CA . LYS A 1 103 ? 13.107 -14.369 -73.983 1.00 85.06 103 LYS A CA 1
ATOM 845 C C . LYS A 1 103 ? 14.023 -14.540 -75.217 1.00 85.06 103 LYS A C 1
ATOM 847 O O . LYS A 1 103 ? 13.959 -13.732 -76.158 1.00 85.06 103 LYS A O 1
ATOM 852 N N . GLY A 1 104 ? 14.857 -15.584 -75.247 1.00 82.62 104 GLY A N 1
ATOM 853 C CA . GLY A 1 104 ? 15.720 -15.961 -76.371 1.00 82.62 104 GLY A CA 1
ATOM 854 C C . GLY A 1 104 ? 17.078 -15.253 -76.414 1.00 82.62 104 GLY A C 1
ATOM 855 O O . GLY A 1 104 ? 17.672 -15.152 -77.492 1.00 82.62 104 GLY A O 1
ATOM 856 N N . TRP A 1 105 ? 17.559 -14.717 -75.287 1.00 86.38 105 TRP A N 1
ATOM 857 C CA . TRP A 1 105 ? 18.930 -14.209 -75.156 1.00 86.38 105 TRP A CA 1
ATOM 858 C C . TRP A 1 105 ? 19.892 -15.359 -74.838 1.00 86.38 105 TRP A C 1
ATOM 860 O O . TRP A 1 105 ? 19.546 -16.262 -74.087 1.00 86.38 105 TRP A O 1
ATOM 870 N N . THR A 1 106 ? 21.092 -15.342 -75.424 1.00 81.06 106 THR A N 1
ATOM 871 C CA . THR A 1 106 ? 22.027 -16.484 -75.378 1.00 81.06 106 THR A CA 1
ATOM 872 C C . THR A 1 106 ? 23.365 -16.177 -74.717 1.00 81.06 106 THR A C 1
ATOM 874 O O . THR A 1 106 ? 24.111 -17.101 -74.416 1.00 81.06 106 THR A O 1
ATOM 877 N N . GLY A 1 107 ? 23.715 -14.905 -74.508 1.00 81.81 107 GLY A N 1
ATOM 878 C CA . GLY A 1 107 ? 24.938 -14.571 -73.778 1.00 81.81 107 GLY A CA 1
ATOM 879 C C . GLY A 1 107 ? 25.038 -13.121 -73.321 1.00 81.81 107 GLY A C 1
ATOM 880 O O . GLY A 1 107 ? 24.360 -12.238 -73.851 1.00 81.81 107 GLY A O 1
ATOM 881 N N . LEU A 1 108 ? 25.943 -12.883 -72.371 1.00 84.81 108 LEU A N 1
ATOM 882 C CA . LEU A 1 108 ? 26.361 -11.553 -71.931 1.00 84.81 108 LEU A CA 1
ATOM 883 C C . LEU A 1 108 ? 27.732 -11.214 -72.525 1.00 84.81 108 LEU A C 1
ATOM 885 O O . LEU A 1 108 ? 28.652 -12.032 -72.502 1.00 84.81 108 LEU A O 1
ATOM 889 N N . LEU A 1 109 ? 27.871 -9.992 -73.029 1.00 83.44 109 LEU A N 1
ATOM 890 C CA . LEU A 1 109 ? 29.105 -9.448 -73.583 1.00 83.44 109 LEU A CA 1
ATOM 891 C C . LEU A 1 109 ? 29.508 -8.201 -72.794 1.00 83.44 109 LEU A C 1
ATOM 893 O O . LEU A 1 109 ? 28.738 -7.249 -72.692 1.00 83.44 109 LEU A O 1
ATOM 897 N N . ARG A 1 110 ? 30.740 -8.175 -72.283 1.00 82.69 110 ARG A N 1
ATOM 898 C CA . ARG A 1 110 ? 31.335 -6.977 -71.681 1.00 82.69 110 ARG A CA 1
ATOM 899 C C . ARG A 1 110 ? 32.111 -6.215 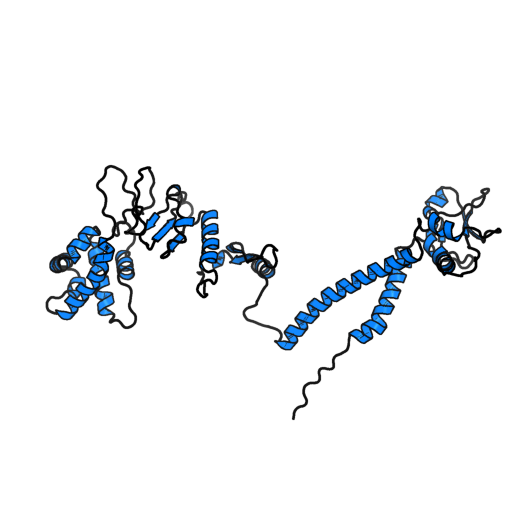-72.749 1.00 82.69 110 ARG A C 1
ATOM 901 O O . ARG A 1 110 ? 33.130 -6.707 -73.224 1.00 82.69 110 ARG A O 1
ATOM 908 N N . ALA A 1 111 ? 31.646 -5.028 -73.124 1.00 80.88 111 ALA A N 1
ATOM 909 C CA . ALA A 1 111 ? 32.267 -4.235 -74.182 1.00 80.88 111 ALA A CA 1
ATOM 910 C C . ALA A 1 111 ? 32.240 -2.736 -73.867 1.00 80.88 111 ALA A C 1
ATOM 912 O O . ALA A 1 111 ? 31.268 -2.207 -73.325 1.00 80.88 111 ALA A O 1
ATOM 913 N N . GLN A 1 112 ? 33.316 -2.045 -74.240 1.00 77.19 112 GLN A N 1
ATOM 914 C CA . GLN A 1 112 ? 33.398 -0.593 -74.157 1.00 77.19 112 GLN A CA 1
ATOM 915 C C . GLN A 1 112 ? 32.592 0.043 -75.297 1.00 77.19 112 GLN A C 1
ATOM 917 O O . GLN A 1 112 ? 32.691 -0.375 -76.451 1.00 77.19 112 GLN A O 1
ATOM 922 N N . GLN A 1 113 ? 31.819 1.083 -74.989 1.00 69.81 113 GLN A N 1
ATOM 923 C CA . GLN A 1 113 ? 31.115 1.844 -76.017 1.00 69.81 113 GLN A CA 1
ATOM 924 C C . GLN A 1 113 ? 32.098 2.757 -76.767 1.00 69.81 113 GLN A C 1
ATOM 926 O O . GLN A 1 113 ? 32.835 3.538 -76.165 1.00 69.81 113 GLN A O 1
ATOM 931 N N . VAL A 1 114 ? 32.111 2.665 -78.098 1.00 55.31 114 VAL A N 1
ATOM 932 C CA . VAL A 1 114 ? 32.961 3.490 -78.966 1.00 55.31 114 VAL A CA 1
ATOM 933 C C . VAL A 1 114 ? 32.204 4.785 -79.299 1.00 55.31 114 VAL A C 1
ATOM 935 O O . VAL A 1 114 ? 31.300 4.778 -80.130 1.00 55.31 114 VAL A O 1
ATOM 938 N N . GLY A 1 115 ? 32.510 5.897 -78.616 1.00 61.47 115 GLY A N 1
ATOM 939 C CA . GLY A 1 115 ? 31.840 7.193 -78.827 1.00 61.47 115 GLY A CA 1
ATOM 940 C C . GLY A 1 115 ? 32.181 8.276 -77.789 1.00 61.47 115 GLY A C 1
ATOM 941 O O . GLY A 1 115 ? 32.981 8.052 -76.883 1.00 61.47 115 GLY A O 1
ATOM 942 N N . LYS A 1 116 ? 31.593 9.481 -77.915 1.00 56.31 116 LYS A N 1
ATOM 943 C CA . LYS A 1 116 ? 31.796 10.590 -76.955 1.00 56.31 116 LYS A CA 1
ATOM 944 C C . LYS A 1 116 ? 31.178 10.244 -75.588 1.00 56.31 116 LYS A C 1
ATOM 946 O O . LYS A 1 116 ? 29.962 10.137 -75.483 1.00 56.31 116 LYS A O 1
ATOM 951 N N . LEU A 1 117 ? 32.021 10.184 -74.554 1.00 59.91 117 LEU A N 1
ATOM 952 C CA . LEU A 1 117 ? 31.724 9.894 -73.136 1.00 59.91 117 LEU A CA 1
ATOM 953 C C . LEU A 1 117 ? 30.903 11.008 -72.432 1.00 59.91 117 LEU A C 1
ATOM 955 O O . LEU A 1 117 ? 31.303 11.532 -71.391 1.00 59.91 117 LEU A O 1
ATOM 959 N N . ARG A 1 118 ? 29.792 11.476 -73.017 1.00 61.44 118 ARG A N 1
ATOM 960 C CA . ARG A 1 118 ? 28.939 12.517 -72.411 1.00 61.44 118 ARG A CA 1
ATOM 961 C C . ARG A 1 118 ? 27.705 11.883 -71.771 1.00 61.44 118 ARG A C 1
ATOM 963 O O . ARG A 1 118 ? 26.853 11.365 -72.476 1.00 61.44 118 ARG A O 1
ATOM 970 N N . GLY A 1 119 ? 27.595 11.985 -70.444 1.00 74.06 119 GLY A N 1
ATOM 971 C CA . GLY A 1 119 ? 26.384 11.616 -69.694 1.00 74.06 119 GLY A CA 1
ATOM 972 C C . GLY A 1 119 ? 26.401 10.247 -69.002 1.00 74.06 119 GLY A C 1
ATOM 973 O O . GLY A 1 119 ? 25.441 9.928 -68.311 1.00 74.06 119 GLY A O 1
ATOM 974 N N . GLU A 1 120 ? 27.484 9.469 -69.093 1.00 79.19 120 GLU A N 1
ATOM 975 C CA . GLU A 1 120 ? 27.572 8.112 -68.512 1.00 79.19 120 GLU A CA 1
ATOM 976 C C . GLU A 1 120 ? 27.326 8.080 -66.995 1.00 79.19 120 GLU A C 1
ATOM 978 O O . GLU A 1 120 ? 26.642 7.198 -66.487 1.00 79.19 120 GLU A O 1
ATOM 983 N N . LYS A 1 121 ? 27.807 9.092 -66.262 1.00 80.62 121 LYS A N 1
ATOM 984 C CA . LYS A 1 121 ? 27.550 9.238 -64.821 1.00 80.62 121 LYS A CA 1
ATOM 985 C C . LYS A 1 121 ? 26.065 9.446 -64.500 1.00 80.62 121 LYS A C 1
ATOM 987 O O . LYS A 1 121 ? 25.591 8.927 -63.493 1.00 80.62 121 LYS A O 1
ATOM 992 N N . ALA A 1 122 ? 25.357 10.224 -65.321 1.00 82.06 122 ALA A N 1
ATOM 993 C CA . ALA A 1 122 ? 23.922 10.456 -65.155 1.00 82.06 122 ALA A CA 1
ATOM 994 C C . ALA A 1 122 ? 23.134 9.185 -65.494 1.00 82.06 122 ALA A C 1
ATOM 996 O O . ALA A 1 122 ? 22.247 8.804 -64.743 1.00 82.06 122 ALA A O 1
ATOM 997 N N . PHE A 1 123 ? 23.547 8.467 -66.542 1.00 84.50 123 PHE A N 1
ATOM 998 C CA . PHE A 1 123 ? 22.957 7.181 -66.897 1.00 84.50 123 PHE A CA 1
ATOM 999 C C . PHE A 1 123 ? 23.143 6.125 -65.800 1.00 84.50 123 PHE A C 1
ATOM 1001 O O . PHE A 1 123 ? 22.180 5.472 -65.422 1.00 84.50 123 PHE A O 1
ATOM 1008 N N . LEU A 1 124 ? 24.349 5.977 -65.239 1.00 84.81 124 LEU A N 1
ATOM 1009 C CA . LEU A 1 124 ? 24.575 5.054 -64.121 1.00 84.81 124 LEU A CA 1
ATOM 1010 C C . LEU A 1 124 ? 23.698 5.425 -62.921 1.00 84.81 124 LEU A C 1
ATOM 1012 O O . LEU A 1 124 ? 23.055 4.557 -62.339 1.00 84.81 124 LEU A O 1
ATOM 1016 N N . ARG A 1 125 ? 23.631 6.717 -62.582 1.00 85.38 125 ARG A N 1
ATOM 1017 C CA . ARG A 1 125 ? 22.802 7.207 -61.479 1.00 85.38 125 ARG A CA 1
ATOM 1018 C C . ARG A 1 125 ? 21.327 6.863 -61.684 1.00 85.38 125 ARG A C 1
ATOM 1020 O O . ARG A 1 125 ? 20.742 6.240 -60.807 1.00 85.38 125 ARG A O 1
ATOM 1027 N N . ASP A 1 126 ? 20.740 7.272 -62.802 1.00 84.81 126 ASP A N 1
ATOM 1028 C CA . ASP A 1 126 ? 19.289 7.223 -63.000 1.00 84.81 126 ASP A CA 1
ATOM 1029 C C . ASP A 1 126 ? 18.817 5.857 -63.523 1.00 84.81 126 ASP A C 1
ATOM 1031 O O . ASP A 1 126 ? 17.759 5.386 -63.120 1.00 84.81 126 ASP A O 1
ATOM 1035 N N . GLY A 1 127 ? 19.616 5.198 -64.368 1.00 82.06 127 GLY A N 1
ATOM 1036 C CA . GLY A 1 127 ? 19.278 3.922 -65.005 1.00 82.06 127 GLY A CA 1
ATOM 1037 C C . GLY A 1 127 ? 19.630 2.678 -64.186 1.00 82.06 127 GLY A C 1
ATOM 1038 O O . GLY A 1 127 ? 18.875 1.717 -64.214 1.00 82.06 127 GLY A O 1
ATOM 1039 N N . ILE A 1 128 ? 20.744 2.686 -63.442 1.00 85.06 128 ILE A N 1
ATOM 1040 C CA . ILE A 1 128 ? 21.221 1.505 -62.688 1.00 85.06 128 ILE A CA 1
ATOM 1041 C C . ILE A 1 128 ? 20.973 1.656 -61.180 1.00 85.06 128 ILE A C 1
ATOM 1043 O O . ILE A 1 128 ? 20.552 0.716 -60.511 1.00 85.06 128 ILE A O 1
ATOM 1047 N N . TYR A 1 129 ? 21.192 2.854 -60.627 1.00 87.06 129 TYR A N 1
ATOM 1048 C CA . TYR A 1 129 ? 21.055 3.128 -59.187 1.00 87.06 129 TYR A CA 1
ATOM 1049 C C . TYR A 1 129 ? 19.750 3.842 -58.798 1.00 87.06 129 TYR A C 1
ATOM 1051 O O . TYR A 1 129 ? 19.640 4.349 -57.680 1.00 87.06 129 TYR A O 1
ATOM 1059 N N . GLY A 1 130 ? 18.762 3.914 -59.696 1.00 84.56 130 GLY A N 1
ATOM 1060 C CA . GLY A 1 130 ? 17.436 4.474 -59.397 1.00 84.56 130 GLY A CA 1
ATOM 1061 C C . GLY A 1 130 ? 17.451 5.935 -58.922 1.00 84.56 130 GLY A C 1
ATOM 1062 O O . GLY A 1 130 ? 16.631 6.333 -58.099 1.00 84.56 130 GLY A O 1
ATOM 1063 N N . GLY A 1 131 ? 18.418 6.731 -59.380 1.00 84.75 131 GLY A N 1
ATOM 1064 C CA . GLY A 1 131 ? 18.589 8.143 -59.025 1.00 84.75 131 GLY A CA 1
ATOM 1065 C C . GLY A 1 131 ? 19.464 8.402 -57.791 1.00 84.75 131 GLY A C 1
ATOM 1066 O O . GLY A 1 131 ? 19.765 9.569 -57.494 1.00 84.75 131 GLY A O 1
ATOM 1067 N N . ALA A 1 132 ? 19.909 7.355 -57.085 1.00 86.56 132 ALA A N 1
ATOM 1068 C CA . ALA A 1 132 ? 20.705 7.482 -55.866 1.00 86.56 132 ALA A CA 1
ATOM 1069 C C . ALA A 1 132 ? 22.122 7.995 -56.157 1.00 86.56 132 ALA A C 1
ATOM 1071 O O . ALA A 1 132 ? 22.820 7.492 -57.036 1.00 86.56 132 ALA A O 1
ATOM 1072 N N . SER A 1 133 ? 22.576 8.996 -55.402 1.00 87.19 133 SER A N 1
ATOM 1073 C CA . SER A 1 133 ? 23.967 9.449 -55.475 1.00 87.19 133 SER A CA 1
ATOM 1074 C C . SER A 1 133 ? 24.908 8.467 -54.773 1.00 87.19 133 SER A C 1
ATOM 1076 O O . SER A 1 133 ? 24.531 7.791 -53.817 1.00 87.19 133 SER A O 1
ATOM 1078 N N . VAL A 1 134 ? 26.187 8.470 -55.158 1.00 85.31 134 VAL A N 1
ATOM 1079 C CA . VAL A 1 134 ? 27.231 7.710 -54.445 1.00 85.31 134 VAL A CA 1
ATOM 1080 C C . VAL A 1 134 ? 27.243 7.991 -52.938 1.00 85.31 134 VAL A C 1
ATOM 1082 O O . VAL A 1 134 ? 27.379 7.069 -52.139 1.00 85.31 134 VAL A O 1
ATOM 1085 N N . SER A 1 135 ? 27.053 9.247 -52.527 1.00 83.25 135 SER A N 1
ATOM 1086 C CA . SER A 1 135 ? 26.987 9.599 -51.106 1.00 83.25 135 SER A CA 1
ATOM 1087 C C . SER A 1 135 ? 25.799 8.949 -50.392 1.00 83.25 135 SER A C 1
ATOM 1089 O O . SER A 1 135 ? 25.964 8.455 -49.282 1.00 83.25 135 SER A O 1
ATOM 1091 N N . GLN A 1 136 ? 24.623 8.888 -51.023 1.00 85.75 136 GLN A N 1
ATOM 1092 C CA . GLN A 1 136 ? 23.443 8.221 -50.462 1.00 85.75 136 GLN A CA 1
ATOM 1093 C C . GLN A 1 136 ? 23.651 6.704 -50.344 1.00 85.75 136 GLN A C 1
ATOM 1095 O O . GLN A 1 136 ? 23.293 6.108 -49.325 1.00 85.75 136 GLN A O 1
ATOM 1100 N N . LEU A 1 137 ? 24.302 6.091 -51.338 1.00 86.00 137 LEU A N 1
ATOM 1101 C CA . LEU A 1 137 ? 24.649 4.668 -51.313 1.00 86.00 137 LEU A CA 1
ATOM 1102 C C . LEU A 1 137 ? 25.584 4.333 -50.137 1.00 86.00 137 LEU A C 1
ATOM 1104 O O . LEU A 1 137 ? 25.341 3.365 -49.423 1.00 86.00 137 LEU A O 1
ATOM 1108 N N . LEU A 1 138 ? 26.593 5.172 -49.871 1.00 84.75 138 LEU A N 1
ATOM 1109 C CA . LEU A 1 138 ? 27.553 4.985 -48.770 1.00 84.75 138 LEU A CA 1
ATOM 1110 C C . LEU A 1 138 ? 26.965 5.268 -47.371 1.00 84.75 138 LEU A C 1
ATOM 1112 O O . LEU A 1 138 ? 27.396 4.687 -46.372 1.00 84.75 138 LEU A O 1
ATOM 1116 N N . VAL A 1 139 ? 25.963 6.145 -47.262 1.00 86.94 139 VAL A N 1
ATOM 1117 C CA . VAL A 1 139 ? 25.319 6.457 -45.971 1.00 86.94 139 VAL A CA 1
ATOM 1118 C C . VAL A 1 139 ? 24.521 5.264 -45.434 1.00 86.94 139 VAL A C 1
ATOM 1120 O O . VAL A 1 139 ? 24.515 5.029 -44.227 1.00 86.94 139 VAL A O 1
ATOM 1123 N N . THR A 1 140 ? 23.916 4.463 -46.309 1.00 82.94 140 THR A N 1
ATOM 1124 C CA . THR A 1 140 ? 23.061 3.322 -45.934 1.00 82.94 140 THR A CA 1
ATOM 1125 C C . THR A 1 140 ? 23.751 2.302 -45.001 1.00 82.94 140 THR A C 1
ATOM 1127 O O . THR A 1 140 ? 23.250 2.093 -43.890 1.00 82.94 140 THR A O 1
ATOM 1130 N N . PRO A 1 141 ? 24.916 1.708 -45.348 1.00 85.44 141 PRO A N 1
ATOM 1131 C CA . PRO A 1 141 ? 25.638 0.803 -44.440 1.00 85.44 141 PRO A CA 1
ATOM 1132 C C . PRO A 1 141 ? 26.153 1.503 -43.171 1.00 85.44 141 PRO A C 1
ATOM 1134 O O . PRO A 1 141 ? 26.301 0.869 -42.121 1.00 85.44 141 PRO A O 1
ATOM 1137 N N . SER A 1 142 ? 26.392 2.816 -43.240 1.00 85.50 142 SER A N 1
ATOM 1138 C CA . SER A 1 142 ? 26.849 3.622 -42.102 1.00 85.50 142 SER A CA 1
ATOM 1139 C C . SER A 1 142 ? 25.737 3.828 -41.063 1.00 85.50 142 SER A C 1
ATOM 1141 O O . SER A 1 142 ? 25.978 3.689 -39.864 1.00 85.50 142 SER A O 1
ATOM 1143 N N . CYS A 1 143 ? 24.499 4.084 -41.500 1.00 86.50 143 CYS A N 1
ATOM 1144 C CA . CYS A 1 143 ? 23.331 4.186 -40.620 1.00 86.50 143 CYS A CA 1
ATOM 1145 C C . CYS A 1 143 ? 23.010 2.855 -39.926 1.00 86.50 143 CYS A C 1
ATOM 1147 O O . CYS A 1 143 ? 22.722 2.843 -38.727 1.00 86.50 143 CYS A O 1
ATOM 1149 N N . GLY A 1 144 ? 23.104 1.734 -40.652 1.00 83.56 144 GLY A N 1
ATOM 1150 C CA . GLY A 1 144 ? 22.911 0.397 -40.082 1.00 83.56 144 GLY A CA 1
ATOM 1151 C C . GLY A 1 144 ? 23.924 0.086 -38.978 1.00 83.56 144 GLY A C 1
ATOM 1152 O O . GLY A 1 144 ? 23.546 -0.326 -37.880 1.00 83.56 144 GLY A O 1
ATOM 1153 N N . LEU A 1 145 ? 25.207 0.374 -39.223 1.00 86.25 145 LEU A N 1
ATOM 1154 C CA . LEU A 1 145 ? 26.255 0.218 -38.215 1.00 86.25 145 LEU A CA 1
ATOM 1155 C C . LEU A 1 145 ? 26.027 1.127 -37.000 1.00 86.25 145 LEU A C 1
ATOM 1157 O O . LEU A 1 145 ? 26.155 0.669 -35.866 1.00 86.25 145 LEU A O 1
ATOM 1161 N N . ALA A 1 146 ? 25.657 2.393 -37.215 1.00 86.50 146 ALA A N 1
ATOM 1162 C CA . ALA A 1 146 ? 25.388 3.334 -36.130 1.00 86.50 146 ALA A CA 1
ATOM 1163 C C . ALA A 1 146 ? 24.254 2.848 -35.210 1.00 86.50 146 ALA A C 1
ATOM 1165 O O . ALA A 1 146 ? 24.374 2.944 -33.988 1.00 86.50 146 ALA A O 1
ATOM 1166 N N . LEU A 1 147 ? 23.191 2.265 -35.775 1.00 87.00 147 LEU A N 1
ATOM 1167 C CA . LEU A 1 147 ? 22.096 1.676 -35.003 1.00 87.00 147 LEU A CA 1
ATOM 1168 C C . LEU A 1 147 ? 22.562 0.475 -34.165 1.00 87.00 147 LEU A C 1
ATOM 1170 O O . LEU A 1 147 ? 22.21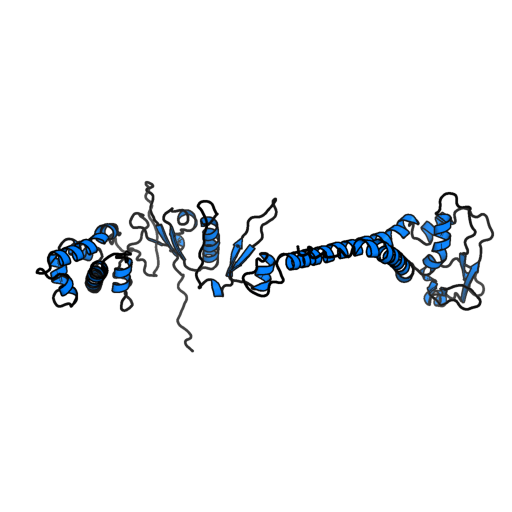6 0.377 -32.987 1.00 87.00 147 LEU A O 1
ATOM 1174 N N . ILE A 1 148 ? 23.378 -0.413 -34.741 1.00 85.38 148 ILE A N 1
ATOM 1175 C CA . ILE A 1 148 ? 23.938 -1.576 -34.034 1.00 85.38 148 ILE A CA 1
ATOM 1176 C C . ILE A 1 148 ? 24.857 -1.128 -32.891 1.00 85.38 148 ILE A C 1
ATOM 1178 O O . ILE A 1 148 ? 24.750 -1.639 -31.776 1.00 85.38 148 ILE A O 1
ATOM 1182 N N . VAL A 1 149 ? 25.724 -0.141 -33.134 1.00 85.69 149 VAL A N 1
ATOM 1183 C CA . VAL A 1 149 ? 26.606 0.430 -32.105 1.00 85.69 149 VAL A CA 1
ATOM 1184 C C . VAL A 1 149 ? 25.789 1.094 -30.999 1.00 85.69 149 VAL A C 1
ATOM 1186 O O . VAL A 1 149 ? 26.078 0.881 -29.824 1.00 85.69 149 VAL A O 1
ATOM 1189 N N . LEU A 1 150 ? 24.736 1.843 -31.337 1.00 86.56 150 LEU A N 1
ATOM 1190 C CA . LEU A 1 150 ? 23.844 2.453 -30.351 1.00 86.56 150 LEU A CA 1
ATOM 1191 C C . LEU A 1 150 ? 23.167 1.389 -29.475 1.00 86.56 150 LEU A C 1
ATOM 1193 O O . LEU A 1 150 ? 23.185 1.502 -28.249 1.00 86.56 150 LEU A O 1
ATOM 1197 N N . LEU A 1 151 ? 22.618 0.333 -30.084 1.00 85.81 151 LEU A N 1
ATOM 1198 C CA . LEU A 1 151 ? 22.024 -0.797 -29.364 1.00 85.81 151 LEU A CA 1
ATOM 1199 C C . LEU A 1 151 ? 23.049 -1.471 -28.445 1.00 85.81 151 LEU A C 1
ATOM 1201 O O . LEU A 1 151 ? 22.758 -1.714 -27.272 1.00 85.81 151 LEU A O 1
ATOM 1205 N N . TYR A 1 152 ? 24.267 -1.704 -28.937 1.00 83.62 152 TYR A N 1
ATOM 1206 C CA . TYR A 1 152 ? 25.358 -2.250 -28.136 1.00 83.62 152 TYR A CA 1
ATOM 1207 C C . TYR A 1 152 ? 25.714 -1.342 -26.952 1.00 83.62 152 TYR A C 1
ATOM 1209 O O . TYR A 1 152 ? 25.853 -1.832 -25.832 1.00 83.62 152 TYR A O 1
ATOM 1217 N N . LEU A 1 153 ? 25.819 -0.025 -27.147 1.00 83.69 153 LEU A N 1
ATOM 1218 C CA . LEU A 1 153 ? 26.116 0.932 -26.075 1.00 83.69 153 LEU A CA 1
ATOM 1219 C C . LEU A 1 153 ? 25.007 0.976 -25.017 1.00 83.69 153 LEU A C 1
ATOM 1221 O O . LEU A 1 153 ? 25.295 1.028 -23.821 1.00 83.69 153 LEU A O 1
ATOM 1225 N N . VAL A 1 154 ? 23.740 0.898 -25.429 1.00 81.19 154 VAL A N 1
ATOM 1226 C CA . VAL A 1 154 ? 22.599 0.840 -24.503 1.00 81.19 154 VAL A CA 1
ATOM 1227 C C . VAL A 1 154 ? 22.632 -0.449 -23.675 1.00 81.19 154 VAL A C 1
ATOM 1229 O O . VAL A 1 154 ? 22.501 -0.399 -22.448 1.00 81.19 154 VAL A O 1
ATOM 1232 N N . LEU A 1 155 ? 22.846 -1.602 -24.317 1.00 77.12 155 LEU A N 1
ATOM 1233 C CA . LEU A 1 155 ? 22.897 -2.903 -23.643 1.00 77.12 155 LEU A CA 1
ATOM 1234 C C . LEU A 1 155 ? 24.123 -3.027 -22.723 1.00 77.12 155 LEU A C 1
ATOM 1236 O O . LEU A 1 155 ? 23.988 -3.402 -21.554 1.00 77.12 155 LEU A O 1
ATOM 1240 N N . SER A 1 156 ? 25.304 -2.649 -23.214 1.00 74.19 156 SER A N 1
ATOM 1241 C CA . SER A 1 156 ? 26.560 -2.681 -22.453 1.00 74.19 156 SER A CA 1
ATOM 1242 C C . SER A 1 156 ? 26.567 -1.668 -21.310 1.00 74.19 156 SER A C 1
ATOM 1244 O O . SER A 1 156 ? 27.007 -2.000 -20.213 1.00 74.19 156 SER A O 1
ATOM 1246 N N . GLY A 1 157 ? 25.998 -0.474 -21.496 1.00 75.62 157 GLY A N 1
ATOM 1247 C CA . GLY A 1 157 ? 25.833 0.514 -20.431 1.00 75.62 157 GLY A CA 1
ATOM 1248 C C . GLY A 1 157 ? 24.921 0.020 -19.305 1.00 75.62 157 GLY A C 1
ATOM 1249 O O . GLY A 1 157 ? 25.199 0.261 -18.128 1.00 75.62 157 GLY A O 1
ATOM 1250 N N . ARG A 1 158 ? 23.858 -0.727 -19.636 1.00 73.81 158 ARG A N 1
ATOM 1251 C CA . ARG A 1 158 ? 22.972 -1.341 -18.635 1.00 73.81 158 ARG A CA 1
ATOM 1252 C C . ARG A 1 158 ? 23.695 -2.431 -17.841 1.00 73.81 158 ARG A C 1
ATOM 1254 O O . ARG A 1 158 ? 23.623 -2.431 -16.614 1.00 73.81 158 ARG A O 1
ATOM 1261 N N . SER A 1 159 ? 24.428 -3.306 -18.532 1.00 69.12 159 SER A N 1
ATOM 1262 C CA . SER A 1 159 ? 25.230 -4.366 -17.908 1.00 69.12 159 SER A CA 1
ATOM 1263 C C . SER A 1 159 ? 26.382 -3.805 -17.069 1.00 69.12 159 SER A C 1
ATOM 1265 O O . SER A 1 159 ? 26.648 -4.292 -15.976 1.00 69.12 159 SER A O 1
ATOM 1267 N N . GLY A 1 160 ? 27.046 -2.752 -17.548 1.00 72.75 160 GLY A N 1
ATOM 1268 C CA . GLY A 1 160 ? 28.164 -2.111 -16.863 1.00 72.75 160 GLY A CA 1
ATOM 1269 C C . GLY A 1 160 ? 27.745 -1.425 -15.566 1.00 72.75 160 GLY A C 1
ATOM 1270 O O . GLY A 1 160 ? 28.456 -1.524 -14.573 1.00 72.75 160 GLY A O 1
ATOM 1271 N N . ARG A 1 161 ? 26.566 -0.786 -15.530 1.00 71.56 161 ARG A N 1
ATOM 1272 C CA . ARG A 1 161 ? 26.015 -0.208 -14.289 1.00 71.56 161 ARG A CA 1
ATOM 1273 C C . ARG A 1 161 ? 25.697 -1.276 -13.246 1.00 71.56 161 ARG A C 1
ATOM 1275 O O . ARG A 1 161 ? 26.000 -1.071 -12.076 1.00 71.56 161 ARG A O 1
ATOM 1282 N N . GLN A 1 162 ? 25.126 -2.401 -13.674 1.00 67.38 162 GLN A N 1
ATOM 1283 C CA . GLN A 1 162 ? 24.864 -3.542 -12.797 1.00 67.38 162 GLN A CA 1
ATOM 1284 C C . GLN A 1 162 ? 26.175 -4.109 -12.237 1.00 67.38 162 GLN A C 1
ATOM 1286 O O . GLN A 1 162 ? 26.322 -4.224 -11.025 1.00 67.38 162 GLN A O 1
ATOM 1291 N N . ALA A 1 163 ? 27.164 -4.348 -13.103 1.00 70.69 163 ALA A N 1
ATOM 1292 C CA . ALA A 1 163 ? 28.475 -4.850 -12.701 1.00 70.69 163 ALA A CA 1
ATOM 1293 C C . ALA A 1 163 ? 29.210 -3.886 -11.754 1.00 70.69 163 ALA A C 1
ATOM 1295 O O . ALA A 1 163 ? 29.788 -4.315 -10.765 1.00 70.69 163 ALA A O 1
ATOM 1296 N N . GLN A 1 164 ? 29.162 -2.574 -12.005 1.00 74.81 164 GLN A N 1
ATOM 1297 C CA . GLN A 1 164 ? 29.740 -1.572 -11.101 1.00 74.81 164 GLN A CA 1
ATOM 1298 C C . GLN A 1 164 ? 29.029 -1.534 -9.745 1.00 74.81 164 GLN A C 1
ATOM 1300 O O . GLN A 1 164 ? 29.679 -1.343 -8.719 1.00 74.81 164 GLN A O 1
ATOM 1305 N N . HIS A 1 165 ? 27.704 -1.697 -9.726 1.00 71.44 165 HIS A N 1
ATOM 1306 C CA . HIS A 1 165 ? 26.943 -1.777 -8.483 1.00 71.44 165 HIS A CA 1
ATOM 1307 C C . HIS A 1 165 ? 27.336 -3.027 -7.683 1.00 71.44 165 HIS A C 1
ATOM 1309 O O . HIS A 1 165 ? 27.658 -2.910 -6.503 1.00 71.44 165 HIS A O 1
ATOM 1315 N N . GLU A 1 166 ? 27.423 -4.186 -8.337 1.00 79.06 166 GLU A N 1
ATOM 1316 C CA . GLU A 1 166 ? 27.880 -5.444 -7.732 1.00 79.06 166 GLU A CA 1
ATOM 1317 C C . GLU A 1 166 ? 29.342 -5.375 -7.265 1.00 79.06 166 GLU A C 1
ATOM 1319 O O . GLU A 1 166 ? 29.673 -5.901 -6.210 1.00 79.06 166 GLU A O 1
ATOM 1324 N N . GLN A 1 167 ? 30.222 -4.672 -7.981 1.00 78.31 167 GLN A N 1
ATOM 1325 C CA . GLN A 1 167 ? 31.607 -4.452 -7.546 1.00 78.31 167 GLN A CA 1
ATOM 1326 C C . GLN A 1 167 ? 31.701 -3.560 -6.301 1.00 78.31 167 GLN A C 1
ATOM 1328 O O . GLN A 1 167 ? 32.566 -3.777 -5.458 1.00 78.31 167 GLN A O 1
ATOM 1333 N N . ARG A 1 168 ? 30.831 -2.548 -6.178 1.00 75.69 168 ARG A N 1
ATOM 1334 C CA . ARG A 1 168 ? 30.833 -1.608 -5.041 1.00 75.69 168 ARG A CA 1
ATOM 1335 C C . ARG A 1 168 ? 30.145 -2.161 -3.800 1.00 75.69 168 ARG A C 1
ATOM 1337 O O . ARG A 1 168 ? 30.564 -1.846 -2.692 1.00 75.69 168 ARG A O 1
ATOM 1344 N N . HIS A 1 169 ? 29.076 -2.930 -3.982 1.00 79.12 169 HIS A N 1
ATOM 1345 C CA . HIS A 1 169 ? 28.202 -3.373 -2.892 1.00 79.12 169 HIS A CA 1
ATOM 1346 C C . HIS A 1 169 ? 28.193 -4.895 -2.695 1.00 79.12 169 HIS A C 1
ATOM 1348 O O . HIS A 1 169 ? 27.529 -5.385 -1.783 1.00 79.12 169 HIS A O 1
ATOM 1354 N N . GLY A 1 170 ? 28.944 -5.635 -3.513 1.00 78.44 170 GLY A N 1
ATOM 1355 C CA . GLY A 1 170 ? 28.930 -7.092 -3.551 1.00 78.44 170 GLY A CA 1
ATOM 1356 C C . GLY A 1 170 ? 27.746 -7.646 -4.345 1.00 78.44 170 GLY A C 1
ATOM 1357 O O . GLY A 1 170 ? 26.722 -6.985 -4.543 1.00 78.44 170 GLY A O 1
ATOM 1358 N N . GLN A 1 171 ? 27.873 -8.897 -4.791 1.00 78.81 171 GLN A N 1
ATOM 1359 C CA . GLN A 1 171 ? 26.734 -9.635 -5.324 1.00 78.81 171 GLN A CA 1
ATOM 1360 C C . GLN A 1 171 ? 25.790 -9.978 -4.175 1.00 78.81 171 GLN A C 1
ATOM 1362 O O . GLN A 1 171 ? 26.175 -10.599 -3.181 1.00 78.81 171 GLN A O 1
ATOM 1367 N N . ARG A 1 172 ? 24.528 -9.584 -4.313 1.00 70.25 172 ARG A N 1
ATOM 1368 C CA . ARG A 1 172 ? 23.538 -9.832 -3.277 1.00 70.25 172 ARG A CA 1
ATOM 1369 C C . ARG A 1 172 ? 23.003 -11.254 -3.371 1.00 70.25 172 ARG A C 1
ATOM 1371 O O . ARG A 1 172 ? 22.441 -11.643 -4.386 1.00 70.25 172 ARG A O 1
ATOM 1378 N N . THR A 1 173 ? 23.147 -12.012 -2.290 1.00 79.06 173 THR A N 1
ATOM 1379 C CA . THR A 1 173 ? 22.715 -13.416 -2.225 1.00 79.06 173 THR A CA 1
ATOM 1380 C C . THR A 1 173 ? 21.368 -13.597 -1.526 1.00 79.06 173 THR A C 1
ATOM 1382 O O . THR A 1 173 ? 20.663 -14.557 -1.823 1.00 79.06 173 THR A O 1
ATOM 1385 N N . LYS A 1 174 ? 21.000 -12.701 -0.592 1.00 82.56 174 LYS A N 1
ATOM 1386 C CA . LYS A 1 174 ? 19.762 -12.764 0.212 1.00 82.56 174 LYS A CA 1
ATOM 1387 C C . LYS A 1 174 ? 19.267 -11.364 0.635 1.00 82.56 174 LYS A C 1
ATOM 1389 O O . LYS A 1 174 ? 19.994 -10.368 0.552 1.00 82.56 174 LYS A O 1
ATOM 1394 N N . GLY A 1 175 ? 18.036 -11.300 1.150 1.00 87.50 175 GLY A N 1
ATOM 1395 C CA . GLY A 1 175 ? 17.451 -10.118 1.800 1.00 87.50 175 GLY A CA 1
ATOM 1396 C C . GLY A 1 175 ? 16.535 -9.264 0.905 1.00 87.50 175 GLY A C 1
ATOM 1397 O O . GLY A 1 175 ? 16.287 -9.626 -0.241 1.00 87.50 175 GLY A O 1
ATOM 1398 N N . PRO A 1 176 ? 16.018 -8.132 1.425 1.00 87.12 176 PRO A N 1
ATOM 1399 C CA . PRO A 1 176 ? 14.996 -7.331 0.746 1.00 87.12 176 PRO A CA 1
ATOM 1400 C C . PRO A 1 176 ? 15.532 -6.603 -0.492 1.00 87.12 176 PRO A C 1
ATOM 1402 O O . PRO A 1 176 ? 16.469 -5.810 -0.394 1.00 87.12 176 PRO A O 1
ATOM 1405 N N . GLU A 1 177 ? 14.910 -6.827 -1.645 1.00 83.25 177 GLU A N 1
ATOM 1406 C CA . GLU A 1 177 ? 15.288 -6.197 -2.911 1.00 83.25 177 GLU A CA 1
ATOM 1407 C C . GLU A 1 177 ? 14.436 -4.958 -3.202 1.00 83.25 177 GLU A C 1
ATOM 1409 O O . GLU A 1 177 ? 13.208 -4.977 -3.087 1.00 83.25 177 GLU A O 1
ATOM 1414 N N . LEU A 1 178 ? 15.093 -3.874 -3.620 1.00 86.00 178 LEU A N 1
ATOM 1415 C CA . LEU A 1 178 ? 14.406 -2.670 -4.065 1.00 86.00 178 LEU A CA 1
ATOM 1416 C C . LEU A 1 178 ? 14.097 -2.810 -5.555 1.00 86.00 178 LEU A C 1
ATOM 1418 O O . LEU A 1 178 ? 14.990 -2.758 -6.398 1.00 86.00 178 LEU A O 1
ATOM 1422 N N . THR A 1 179 ? 12.824 -3.007 -5.877 1.00 86.62 179 THR A N 1
ATOM 1423 C CA . THR A 1 179 ? 12.378 -3.287 -7.244 1.00 86.62 179 THR A CA 1
ATOM 1424 C C . THR A 1 179 ? 11.580 -2.121 -7.815 1.00 86.62 179 THR A C 1
ATOM 1426 O O . THR A 1 179 ? 10.988 -1.314 -7.095 1.00 86.62 179 THR A O 1
ATOM 1429 N N . SER A 1 180 ? 11.561 -2.008 -9.146 1.00 87.94 180 SER A N 1
ATOM 1430 C CA . SER A 1 180 ? 10.648 -1.066 -9.794 1.00 87.94 180 SER A CA 1
ATOM 1431 C C . SER A 1 180 ? 9.204 -1.577 -9.693 1.00 87.94 180 SER A C 1
ATOM 1433 O O . SER A 1 180 ? 8.993 -2.791 -9.720 1.00 87.94 180 SER A O 1
ATOM 1435 N N . PRO A 1 181 ? 8.188 -0.696 -9.682 1.00 89.38 181 PRO A N 1
ATOM 1436 C CA . PRO A 1 181 ? 6.783 -1.116 -9.633 1.00 89.38 181 PRO A CA 1
ATOM 1437 C C . PRO A 1 181 ? 6.400 -2.093 -10.758 1.00 89.38 181 PRO A C 1
ATOM 1439 O O . PRO A 1 181 ? 5.610 -3.014 -10.558 1.00 89.38 181 PRO A O 1
ATOM 1442 N N . LEU A 1 182 ? 6.992 -1.922 -11.947 1.00 87.50 182 LEU A N 1
ATOM 1443 C CA . LEU A 1 182 ? 6.784 -2.815 -13.087 1.00 87.50 182 LEU A CA 1
ATOM 1444 C C . LEU A 1 182 ? 7.405 -4.198 -12.851 1.00 87.50 182 LEU A C 1
ATOM 1446 O O . LEU A 1 182 ? 6.765 -5.206 -13.143 1.00 87.50 182 LEU A O 1
ATOM 1450 N N . ALA A 1 183 ? 8.637 -4.243 -12.335 1.00 89.50 183 ALA A N 1
ATOM 1451 C CA . ALA A 1 183 ? 9.307 -5.495 -11.999 1.00 89.50 183 ALA A CA 1
ATOM 1452 C C . ALA A 1 183 ? 8.552 -6.230 -10.885 1.00 89.50 183 ALA A C 1
ATOM 1454 O O . ALA A 1 183 ? 8.233 -7.402 -11.057 1.00 89.50 183 ALA A O 1
ATOM 1455 N N . TRP A 1 184 ? 8.160 -5.517 -9.825 1.00 90.75 184 TRP A N 1
ATOM 1456 C CA . TRP A 1 184 ? 7.357 -6.046 -8.725 1.00 90.75 184 TRP A CA 1
ATOM 1457 C C . TRP A 1 184 ? 6.078 -6.726 -9.217 1.00 90.75 184 TRP A C 1
ATOM 1459 O O . TRP A 1 184 ? 5.845 -7.894 -8.914 1.00 90.75 184 TRP A O 1
ATOM 1469 N N . ASN A 1 185 ? 5.268 -6.033 -10.026 1.00 91.06 185 ASN A N 1
ATOM 1470 C CA . ASN A 1 185 ? 4.011 -6.594 -10.529 1.00 91.06 185 ASN A CA 1
ATOM 1471 C C . ASN A 1 185 ? 4.236 -7.823 -11.425 1.00 91.06 185 ASN A C 1
ATOM 1473 O O . ASN A 1 185 ? 3.419 -8.740 -11.414 1.00 91.06 185 ASN A O 1
ATOM 1477 N N . ARG A 1 186 ? 5.330 -7.857 -12.202 1.00 89.88 186 ARG A N 1
ATOM 1478 C CA . ARG A 1 186 ? 5.686 -9.023 -13.030 1.00 89.88 186 ARG A CA 1
ATOM 1479 C C . ARG A 1 186 ? 6.135 -10.211 -12.181 1.00 89.88 186 ARG A C 1
ATOM 1481 O O . ARG A 1 186 ? 5.710 -11.327 -12.454 1.00 89.88 186 ARG A O 1
ATOM 1488 N N . MET A 1 187 ? 6.975 -9.967 -11.176 1.00 88.75 187 MET A N 1
ATOM 1489 C CA . MET A 1 187 ? 7.524 -10.999 -10.292 1.00 88.75 187 MET A CA 1
ATOM 1490 C C . MET A 1 187 ? 6.440 -11.616 -9.406 1.00 88.75 187 MET A C 1
ATOM 1492 O O . MET A 1 187 ? 6.351 -12.832 -9.299 1.00 88.75 187 MET A O 1
ATOM 1496 N N . THR A 1 188 ? 5.593 -10.781 -8.802 1.00 88.12 188 THR A N 1
ATOM 1497 C CA . THR A 1 188 ? 4.573 -11.226 -7.840 1.00 88.12 188 THR A CA 1
ATOM 1498 C C . THR A 1 188 ? 3.268 -11.671 -8.489 1.00 88.12 188 THR A C 1
ATOM 1500 O O . THR A 1 188 ? 2.454 -12.299 -7.820 1.00 88.12 188 THR A O 1
ATOM 1503 N N . LYS A 1 189 ? 3.036 -11.321 -9.765 1.00 89.00 189 LYS A N 1
ATOM 1504 C CA . LYS A 1 189 ? 1.741 -11.488 -10.453 1.00 89.00 189 LYS A CA 1
ATOM 1505 C C . LYS A 1 189 ? 0.562 -10.967 -9.614 1.00 89.00 189 LYS A C 1
ATOM 1507 O O . LYS A 1 189 ? -0.533 -11.515 -9.668 1.00 89.00 189 LYS A O 1
ATOM 1512 N N . ALA A 1 190 ? 0.799 -9.908 -8.837 1.00 86.81 190 ALA A N 1
ATOM 1513 C CA . ALA A 1 190 ? -0.146 -9.425 -7.842 1.00 86.81 190 ALA A CA 1
ATOM 1514 C C . ALA A 1 190 ? -1.484 -8.975 -8.460 1.00 86.81 190 ALA A C 1
ATOM 1516 O O . ALA A 1 190 ? -1.542 -8.195 -9.422 1.00 86.81 190 ALA A O 1
ATOM 1517 N N . ASP A 1 191 ? -2.563 -9.445 -7.846 1.00 90.38 191 ASP A N 1
ATOM 1518 C CA . ASP A 1 191 ? -3.962 -9.304 -8.253 1.00 90.38 191 ASP A CA 1
ATOM 1519 C C . ASP A 1 191 ? -4.823 -8.552 -7.220 1.00 90.38 191 ASP A C 1
ATOM 1521 O O . ASP A 1 191 ? -5.986 -8.250 -7.487 1.00 90.38 191 ASP A O 1
ATOM 1525 N N . GLY A 1 192 ? -4.243 -8.204 -6.071 1.00 93.94 192 GLY A N 1
ATOM 1526 C CA . GLY A 1 192 ? -4.922 -7.531 -4.973 1.00 93.94 192 GLY A CA 1
ATOM 1527 C C . GLY A 1 192 ? -4.867 -5.998 -5.019 1.00 93.94 192 GLY A C 1
ATOM 1528 O O . GLY A 1 192 ? -4.943 -5.376 -6.087 1.00 93.94 192 GLY A O 1
ATOM 1529 N N . ILE A 1 193 ? -4.811 -5.371 -3.837 1.00 95.25 193 ILE A N 1
ATOM 1530 C CA . ILE A 1 193 ? -4.896 -3.916 -3.637 1.00 95.25 193 ILE A CA 1
ATOM 1531 C C . ILE A 1 193 ? -3.806 -3.207 -4.439 1.00 95.25 193 ILE A C 1
ATOM 1533 O O . ILE A 1 193 ? -2.612 -3.451 -4.285 1.00 95.25 193 ILE A O 1
ATOM 1537 N N . ARG A 1 194 ? -4.222 -2.263 -5.278 1.00 95.25 194 ARG A N 1
ATOM 1538 C CA . ARG A 1 194 ? -3.362 -1.426 -6.110 1.00 95.25 194 ARG A CA 1
ATOM 1539 C C . ARG A 1 194 ? -3.064 -0.088 -5.448 1.00 95.25 194 ARG A C 1
ATOM 1541 O O . ARG A 1 194 ? -3.984 0.659 -5.137 1.00 95.25 194 ARG A O 1
ATOM 1548 N N . PHE A 1 195 ? -1.792 0.285 -5.406 1.00 94.75 195 PHE A N 1
ATOM 1549 C CA . PHE A 1 195 ? -1.354 1.639 -5.088 1.00 94.75 195 PHE A CA 1
ATOM 1550 C C . PHE A 1 195 ? -0.855 2.338 -6.351 1.00 94.75 195 PHE A C 1
ATOM 1552 O O . PHE A 1 195 ? 0.052 1.864 -7.042 1.00 94.75 195 PHE A O 1
ATOM 1559 N N . ARG A 1 196 ? -1.474 3.471 -6.676 1.00 92.50 196 ARG A N 1
ATOM 1560 C CA . ARG A 1 196 ? -1.046 4.392 -7.730 1.00 92.50 196 ARG A CA 1
ATOM 1561 C C . ARG A 1 196 ? 0.025 5.318 -7.172 1.00 92.50 196 ARG A C 1
ATOM 1563 O O . ARG A 1 196 ? -0.163 5.942 -6.128 1.00 92.50 196 ARG A O 1
ATOM 1570 N N . LEU A 1 197 ? 1.134 5.398 -7.892 1.00 89.38 197 LEU A N 1
ATOM 1571 C CA . LEU A 1 197 ? 2.265 6.252 -7.568 1.00 89.38 197 LEU A CA 1
ATOM 1572 C C . LEU A 1 197 ? 2.117 7.586 -8.295 1.00 89.38 197 LEU A C 1
ATOM 1574 O O . LEU A 1 197 ? 1.497 7.662 -9.356 1.00 89.38 197 LEU A O 1
ATOM 1578 N N . ALA A 1 198 ? 2.702 8.638 -7.728 1.00 83.62 198 ALA A N 1
ATOM 1579 C CA . ALA A 1 198 ? 2.736 9.936 -8.381 1.00 83.62 198 ALA A CA 1
ATOM 1580 C C . ALA A 1 198 ? 3.578 9.878 -9.665 1.00 83.62 198 ALA A C 1
ATOM 1582 O O . ALA A 1 198 ? 4.636 9.243 -9.721 1.00 83.62 198 ALA A O 1
ATOM 1583 N N . GLY A 1 199 ? 3.087 10.556 -10.697 1.00 78.94 199 GLY A N 1
ATOM 1584 C CA . GLY A 1 199 ? 3.847 10.835 -11.906 1.00 78.94 199 GLY A CA 1
ATOM 1585 C C . GLY A 1 199 ? 5.019 11.772 -11.635 1.00 78.94 199 GLY A C 1
ATOM 1586 O O . GLY A 1 199 ? 4.952 12.609 -10.737 1.00 78.94 199 GLY A O 1
ATOM 1587 N N . LYS A 1 200 ? 6.087 11.659 -12.425 1.00 76.69 200 LYS A N 1
ATOM 1588 C CA . LYS A 1 200 ? 7.166 12.657 -12.462 1.00 76.69 200 LYS A CA 1
ATOM 1589 C C . LYS A 1 200 ? 7.116 13.381 -13.805 1.00 76.69 200 LYS A C 1
ATOM 1591 O O . LYS A 1 200 ? 6.909 12.734 -14.827 1.00 76.69 200 LYS A O 1
ATOM 1596 N N . LEU A 1 201 ? 7.310 14.703 -13.790 1.00 75.25 201 LEU A N 1
ATOM 1597 C CA . LEU A 1 201 ? 7.350 15.559 -14.988 1.00 75.25 201 LEU A CA 1
ATOM 1598 C C . LEU A 1 201 ? 6.130 15.382 -15.922 1.00 75.25 201 LEU A C 1
ATOM 1600 O O . LEU A 1 201 ? 6.281 15.200 -17.125 1.00 75.25 201 LEU A O 1
ATOM 1604 N N . GLY A 1 202 ? 4.910 15.385 -15.374 1.00 70.19 202 GLY A N 1
ATOM 1605 C CA . GLY A 1 202 ? 3.676 15.312 -16.174 1.00 70.19 202 GLY A CA 1
ATOM 1606 C C . GLY A 1 202 ? 3.375 13.947 -16.810 1.00 70.19 202 GLY A C 1
ATOM 1607 O O . GLY A 1 202 ? 2.322 13.784 -17.421 1.00 70.19 202 GLY A O 1
ATOM 1608 N N . LEU A 1 203 ? 4.246 12.948 -16.640 1.00 73.25 203 LEU A N 1
ATOM 1609 C CA . LEU A 1 2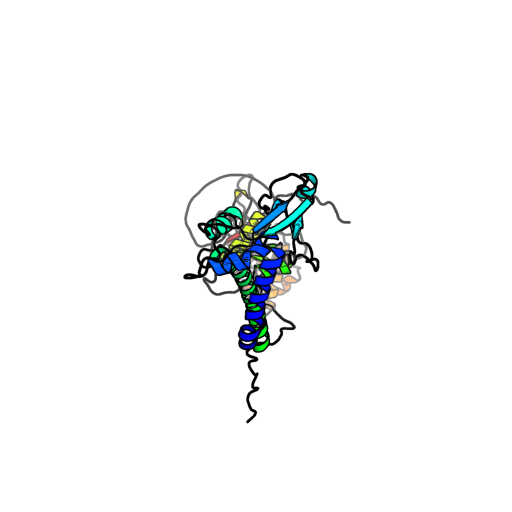03 ? 3.986 11.580 -17.087 1.00 73.25 203 LEU A CA 1
ATOM 1610 C C . LEU A 1 203 ? 3.094 10.841 -16.082 1.00 73.25 203 LEU A C 1
ATOM 1612 O O . LEU A 1 203 ? 3.275 11.023 -14.875 1.00 73.25 203 LEU A O 1
ATOM 1616 N N . PRO A 1 204 ? 2.169 9.972 -16.533 1.00 73.19 204 PRO A N 1
ATOM 1617 C CA . PRO A 1 204 ? 1.369 9.154 -15.631 1.00 73.19 204 PRO A CA 1
ATOM 1618 C C . PRO A 1 204 ? 2.279 8.292 -14.750 1.00 73.19 204 PRO A C 1
ATOM 1620 O O . PRO A 1 204 ? 3.200 7.626 -15.227 1.00 73.19 204 PRO A O 1
ATOM 1623 N N . GLY A 1 205 ? 2.034 8.330 -13.441 1.00 79.69 205 GLY A N 1
ATOM 1624 C CA . GLY A 1 205 ? 2.793 7.537 -12.483 1.00 79.69 205 GLY A CA 1
ATOM 1625 C C . GLY A 1 205 ? 2.540 6.039 -12.635 1.00 79.69 205 GLY A C 1
ATOM 1626 O O . GLY A 1 205 ? 1.502 5.598 -13.133 1.00 79.69 205 GLY A O 1
ATOM 1627 N N . GLY A 1 206 ? 3.513 5.242 -12.191 1.00 88.56 206 GLY A N 1
ATOM 1628 C CA . GLY A 1 206 ? 3.375 3.790 -12.137 1.00 88.56 206 GLY A CA 1
ATOM 1629 C C . GLY A 1 206 ? 2.344 3.333 -11.098 1.00 88.56 206 GLY A C 1
ATOM 1630 O O . GLY A 1 206 ? 1.749 4.120 -10.365 1.00 88.56 206 GLY A O 1
ATOM 1631 N N . SER A 1 207 ? 2.157 2.022 -10.985 1.00 92.44 207 SER A N 1
ATOM 1632 C CA . SER A 1 207 ? 1.402 1.430 -9.877 1.00 92.44 207 SER A CA 1
ATOM 1633 C C . SER A 1 207 ? 2.067 0.144 -9.425 1.00 92.44 207 SER A C 1
ATOM 1635 O O . SER A 1 207 ? 2.660 -0.548 -10.254 1.00 92.44 207 SER A O 1
ATOM 1637 N N . PHE A 1 208 ? 1.933 -0.190 -8.149 1.00 93.50 208 PHE A N 1
ATOM 1638 C CA . PHE A 1 208 ? 2.249 -1.521 -7.640 1.00 93.50 208 PHE A CA 1
ATOM 1639 C C . PHE A 1 208 ? 0.998 -2.142 -7.014 1.00 93.50 208 PHE A C 1
ATOM 1641 O O . PHE A 1 208 ? 0.047 -1.429 -6.682 1.00 93.50 208 PHE A O 1
ATOM 1648 N N . ARG A 1 209 ? 0.961 -3.469 -6.908 1.00 94.94 209 ARG A N 1
ATOM 1649 C CA . ARG A 1 209 ? -0.140 -4.211 -6.290 1.00 94.94 209 ARG A CA 1
ATOM 1650 C C . ARG A 1 209 ? 0.363 -5.089 -5.156 1.00 94.94 209 ARG A C 1
ATOM 1652 O O . ARG A 1 209 ? 1.431 -5.680 -5.269 1.00 94.94 209 ARG A O 1
ATOM 1659 N N . ILE A 1 210 ? -0.425 -5.195 -4.098 1.00 94.44 210 ILE A N 1
ATOM 1660 C CA . ILE A 1 210 ? -0.260 -6.209 -3.061 1.00 94.44 210 ILE A CA 1
ATOM 1661 C C . ILE A 1 210 ? -0.960 -7.488 -3.556 1.00 94.44 210 ILE A C 1
ATOM 1663 O O . ILE A 1 210 ? -2.0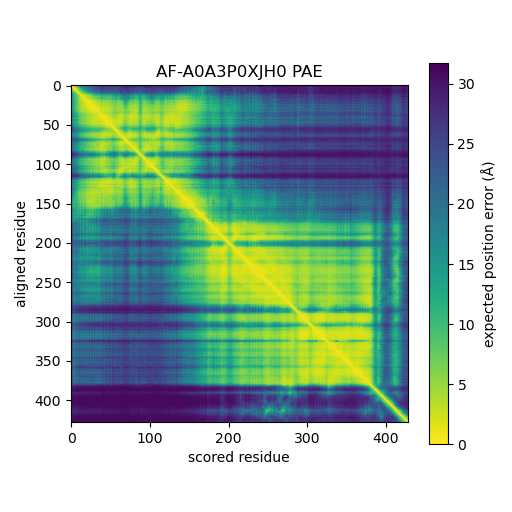80 -7.386 -4.056 1.00 94.44 210 ILE A O 1
ATOM 1667 N N . PRO A 1 211 ? -0.328 -8.675 -3.495 1.00 94.00 211 PRO A N 1
ATOM 1668 C CA . PRO A 1 211 ? -0.996 -9.946 -3.786 1.00 94.00 211 PRO A CA 1
ATOM 1669 C C . PRO A 1 211 ? -2.231 -10.155 -2.906 1.00 94.00 211 PRO A C 1
ATOM 1671 O O . PRO A 1 211 ? -2.167 -9.887 -1.707 1.00 94.00 211 PRO A O 1
ATOM 1674 N N . LYS A 1 212 ? -3.328 -10.688 -3.462 1.00 92.56 212 LYS A N 1
ATOM 1675 C CA . LYS A 1 212 ? -4.582 -10.859 -2.710 1.00 92.56 212 LYS A CA 1
ATOM 1676 C C . LYS A 1 212 ? -4.415 -11.713 -1.447 1.00 92.56 212 LYS A C 1
ATOM 1678 O O . LYS A 1 212 ? -4.987 -11.397 -0.411 1.00 92.56 212 LYS A O 1
ATOM 1683 N N . ALA A 1 213 ? -3.557 -12.734 -1.504 1.00 92.56 213 ALA A N 1
ATOM 1684 C CA . ALA A 1 213 ? -3.235 -13.601 -0.367 1.00 92.56 213 ALA A CA 1
ATOM 1685 C C . ALA A 1 213 ? -2.595 -12.868 0.831 1.00 92.56 213 ALA A C 1
ATOM 1687 O O . ALA A 1 213 ? -2.624 -13.388 1.940 1.00 92.56 213 ALA A O 1
ATOM 1688 N N . LEU A 1 214 ? -2.017 -11.680 0.618 1.00 93.50 214 LEU A N 1
ATOM 1689 C CA . LEU A 1 214 ? -1.410 -10.867 1.675 1.00 93.50 214 LEU A CA 1
ATOM 1690 C C . LEU A 1 214 ? -2.346 -9.768 2.196 1.00 93.50 214 LEU A C 1
ATOM 1692 O O . LEU A 1 214 ? -2.006 -9.106 3.172 1.00 93.50 214 LEU A O 1
ATOM 1696 N N . GLU A 1 215 ? -3.518 -9.555 1.586 1.00 93.06 215 GLU A N 1
ATOM 1697 C CA . GLU A 1 215 ? -4.471 -8.536 2.055 1.00 93.06 215 GLU A CA 1
ATOM 1698 C C . GLU A 1 215 ? -4.960 -8.837 3.484 1.00 93.06 215 GLU A C 1
ATOM 1700 O O . GLU A 1 215 ? -5.143 -7.917 4.280 1.00 93.06 215 GLU A O 1
ATOM 1705 N N . SER A 1 216 ? -5.087 -10.120 3.846 1.00 91.50 216 SER A N 1
ATOM 1706 C CA . SER A 1 216 ? -5.469 -10.568 5.191 1.00 91.5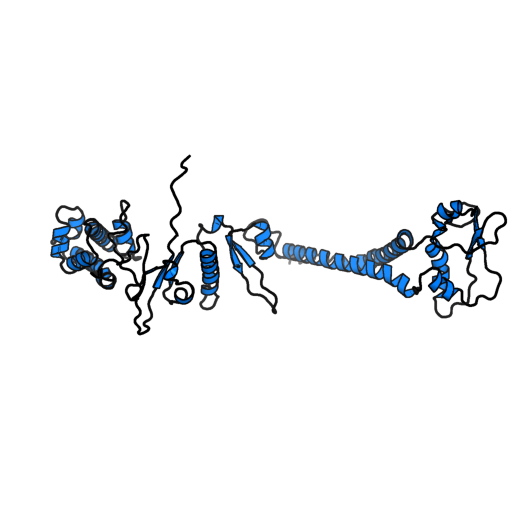0 216 SER A CA 1
ATOM 1707 C C . SER A 1 216 ? -4.319 -10.573 6.205 1.00 91.50 216 SER A C 1
ATOM 1709 O O . SER A 1 216 ? -4.554 -10.847 7.376 1.00 91.50 216 SER A O 1
ATOM 1711 N N . SER A 1 217 ? -3.082 -10.273 5.793 1.00 93.62 217 SER A N 1
ATOM 1712 C CA . SER A 1 217 ? -1.908 -10.232 6.683 1.00 93.62 217 SER A CA 1
ATOM 1713 C C . SER A 1 217 ? -1.718 -8.886 7.394 1.00 93.62 217 SER A C 1
ATOM 1715 O O . SER A 1 217 ? -0.702 -8.685 8.054 1.00 93.62 217 SER A O 1
ATOM 1717 N N . HIS A 1 218 ? -2.699 -7.985 7.277 1.00 93.94 218 HIS A N 1
ATOM 1718 C CA . HIS A 1 218 ? -2.667 -6.596 7.741 1.00 93.94 218 HIS A CA 1
ATOM 1719 C C . HIS A 1 218 ? -1.650 -5.709 7.001 1.00 93.94 218 HIS A C 1
ATOM 1721 O O . HIS A 1 218 ? -0.651 -6.161 6.443 1.00 93.94 218 HIS A O 1
ATOM 1727 N N . ILE A 1 219 ? -1.923 -4.401 6.975 1.00 94.38 219 ILE A N 1
ATOM 1728 C CA . ILE A 1 219 ? -1.076 -3.394 6.325 1.00 94.38 219 ILE A CA 1
ATOM 1729 C C . ILE A 1 219 ? -0.761 -2.304 7.348 1.00 94.38 219 ILE A C 1
ATOM 1731 O O . ILE A 1 219 ? -1.668 -1.640 7.846 1.00 94.38 219 ILE A O 1
ATOM 1735 N N . LEU A 1 220 ? 0.527 -2.081 7.618 1.00 95.50 220 LEU A N 1
ATOM 1736 C CA . LEU A 1 220 ? 1.001 -0.962 8.432 1.00 95.50 220 LEU A CA 1
ATOM 1737 C C . LEU A 1 220 ? 1.458 0.188 7.524 1.00 95.50 220 LEU A C 1
ATOM 1739 O O . LEU A 1 220 ? 2.432 0.055 6.783 1.00 95.50 220 LEU A O 1
ATOM 1743 N N . LEU A 1 221 ? 0.769 1.330 7.597 1.00 94.56 221 LEU A N 1
ATOM 1744 C CA . LEU A 1 221 ? 1.159 2.564 6.908 1.00 94.56 221 LEU A CA 1
ATOM 1745 C C . LEU A 1 221 ? 1.863 3.508 7.891 1.00 94.56 221 LEU A C 1
ATOM 1747 O O . LEU A 1 221 ? 1.225 4.075 8.775 1.00 94.56 221 LEU A O 1
ATOM 1751 N N . MET A 1 222 ? 3.169 3.707 7.713 1.00 95.75 222 MET A N 1
ATOM 1752 C CA . MET A 1 222 ? 3.998 4.555 8.575 1.00 95.75 222 MET A CA 1
ATOM 1753 C C . MET A 1 222 ? 4.506 5.788 7.817 1.00 95.75 222 MET A C 1
ATOM 1755 O O . MET A 1 222 ? 4.900 5.692 6.657 1.00 95.75 222 MET A O 1
ATOM 1759 N N . GLY A 1 223 ? 4.499 6.947 8.476 1.00 94.00 223 GLY A N 1
ATOM 1760 C CA . GLY A 1 223 ? 5.045 8.199 7.946 1.00 94.00 223 GLY A CA 1
ATOM 1761 C C . GLY A 1 223 ? 4.561 9.419 8.727 1.00 94.00 223 GLY A C 1
ATOM 1762 O O . GLY A 1 223 ? 3.563 9.336 9.444 1.00 94.00 223 GLY A O 1
ATOM 1763 N N . ASP A 1 224 ? 5.219 10.563 8.554 1.00 95.75 224 ASP A N 1
ATOM 1764 C CA . ASP A 1 224 ? 4.875 11.813 9.248 1.00 95.75 224 ASP A CA 1
ATOM 1765 C C . ASP A 1 224 ? 3.547 12.418 8.771 1.00 95.75 224 ASP A C 1
ATOM 1767 O O . ASP A 1 224 ? 2.929 11.974 7.791 1.00 95.75 224 ASP A O 1
ATOM 1771 N N . THR A 1 225 ? 3.053 13.434 9.474 1.00 91.62 225 THR A N 1
ATOM 1772 C CA . THR A 1 225 ? 1.908 14.233 9.016 1.00 91.62 225 THR A CA 1
ATOM 1773 C C . THR A 1 225 ? 2.216 14.849 7.649 1.00 91.62 225 THR A C 1
ATOM 1775 O O . THR A 1 225 ? 3.312 15.339 7.410 1.00 91.62 225 THR A O 1
ATOM 1778 N N . GLY A 1 226 ? 1.268 14.769 6.711 1.00 90.06 226 GLY A N 1
ATOM 1779 C CA . GLY A 1 226 ? 1.470 15.245 5.335 1.00 90.06 226 GLY A CA 1
ATOM 1780 C C . GLY A 1 226 ? 2.163 14.259 4.381 1.00 90.06 226 GLY A C 1
ATOM 1781 O O . GLY A 1 226 ? 2.145 14.488 3.177 1.00 90.06 226 GLY A O 1
ATOM 1782 N N . SER A 1 227 ? 2.670 13.111 4.851 1.00 92.12 227 SER A N 1
ATOM 1783 C CA . SER A 1 227 ? 3.310 12.085 3.991 1.00 92.12 227 SER A CA 1
ATOM 1784 C C . SER A 1 227 ? 2.357 11.333 3.044 1.00 92.12 227 SER A C 1
ATOM 1786 O O . SER A 1 227 ? 2.787 10.495 2.255 1.00 92.12 227 SER A O 1
ATOM 1788 N N . GLY A 1 228 ? 1.051 11.616 3.105 1.00 91.56 228 GLY A N 1
ATOM 1789 C CA . GLY A 1 228 ? 0.053 11.022 2.212 1.00 91.56 228 GLY A CA 1
ATOM 1790 C C . GLY A 1 228 ? -0.611 9.738 2.722 1.00 91.56 228 GLY A C 1
ATOM 1791 O O . GLY A 1 228 ? -1.279 9.069 1.936 1.00 91.56 228 GLY A O 1
ATOM 1792 N N . LYS A 1 229 ? -0.506 9.407 4.018 1.00 94.56 229 LYS A N 1
ATOM 1793 C CA . LYS A 1 229 ? -1.195 8.248 4.629 1.00 94.56 229 LYS A CA 1
ATOM 1794 C C . LYS A 1 229 ? -2.701 8.220 4.329 1.00 94.56 229 LYS A C 1
ATOM 1796 O O . LYS A 1 229 ? -3.196 7.218 3.820 1.00 94.56 229 LYS A O 1
ATOM 1801 N N . SER A 1 230 ? -3.412 9.335 4.531 1.00 93.25 230 SER A N 1
ATOM 1802 C CA . SER A 1 230 ? -4.848 9.427 4.218 1.00 93.25 230 SER A CA 1
ATOM 1803 C C . SER A 1 230 ? -5.131 9.170 2.733 1.00 93.25 230 SER A C 1
ATOM 1805 O O . SER A 1 230 ? -6.110 8.515 2.391 1.00 93.25 230 SER A O 1
ATOM 1807 N N . ASN A 1 231 ? -4.240 9.597 1.829 1.00 93.88 231 ASN A N 1
ATOM 1808 C CA . ASN A 1 231 ? -4.378 9.318 0.397 1.00 93.88 231 ASN A CA 1
ATOM 1809 C C . ASN A 1 231 ? -4.174 7.834 0.070 1.00 93.88 231 ASN A C 1
ATOM 1811 O O . ASN A 1 231 ? -4.873 7.310 -0.794 1.00 93.88 231 ASN A O 1
ATOM 1815 N N . ALA A 1 232 ? -3.259 7.146 0.755 1.00 94.94 232 ALA A N 1
ATOM 1816 C CA . ALA A 1 232 ? -3.103 5.700 0.625 1.00 94.94 232 ALA A CA 1
ATOM 1817 C C . ALA A 1 232 ? -4.362 4.953 1.111 1.00 94.94 232 ALA A C 1
ATOM 1819 O O . ALA A 1 232 ? -4.854 4.074 0.403 1.00 94.94 232 ALA A O 1
ATOM 1820 N N . ILE A 1 233 ? -4.947 5.366 2.243 1.00 95.50 233 ILE A N 1
ATOM 1821 C CA . ILE A 1 233 ? -6.211 4.808 2.760 1.00 95.50 233 ILE A CA 1
ATOM 1822 C C . ILE A 1 233 ? -7.361 5.035 1.769 1.00 95.50 233 ILE A C 1
ATOM 1824 O O . ILE A 1 233 ? -8.076 4.090 1.449 1.00 95.50 233 ILE A O 1
ATOM 1828 N N . ARG A 1 234 ? -7.499 6.236 1.183 1.00 95.62 234 ARG A N 1
ATOM 1829 C CA . ARG A 1 234 ? -8.507 6.507 0.134 1.00 95.62 234 ARG A CA 1
ATOM 1830 C C . ARG A 1 234 ? -8.387 5.548 -1.048 1.00 95.62 234 ARG A C 1
ATOM 1832 O O . ARG A 1 234 ? -9.397 5.102 -1.588 1.00 95.62 234 ARG A O 1
ATOM 1839 N N . GLN A 1 235 ? -7.165 5.215 -1.467 1.00 95.94 235 GLN A N 1
ATOM 1840 C CA . GLN A 1 235 ? -6.959 4.251 -2.551 1.00 95.94 235 GLN A CA 1
ATOM 1841 C C . GLN A 1 235 ? -7.428 2.844 -2.171 1.00 95.94 235 GLN A C 1
ATOM 1843 O O . GLN A 1 235 ? -8.007 2.166 -3.022 1.00 95.94 235 GLN A O 1
ATOM 1848 N N . ILE A 1 236 ? -7.218 2.419 -0.922 1.00 96.25 236 ILE A N 1
ATOM 1849 C CA . ILE A 1 236 ? -7.741 1.149 -0.404 1.00 96.25 236 ILE A CA 1
ATOM 1850 C C . ILE A 1 236 ? -9.275 1.190 -0.378 1.00 96.25 236 ILE A C 1
ATOM 1852 O O . ILE A 1 236 ? -9.913 0.359 -1.019 1.00 96.25 236 ILE A O 1
ATOM 1856 N N . LEU A 1 237 ? -9.871 2.198 0.269 1.00 95.81 237 LEU A N 1
ATOM 1857 C CA . LEU A 1 237 ? -11.326 2.311 0.433 1.00 95.81 237 LEU A CA 1
ATOM 1858 C C . LEU A 1 237 ? -12.071 2.364 -0.903 1.00 95.81 237 LEU A C 1
ATOM 1860 O O . LEU A 1 237 ? -13.093 1.704 -1.058 1.00 95.81 237 LEU A O 1
ATOM 1864 N N . ARG A 1 238 ? -11.540 3.068 -1.912 1.00 95.88 238 ARG A N 1
ATOM 1865 C CA . ARG A 1 238 ? -12.126 3.075 -3.265 1.00 95.88 238 ARG A CA 1
ATOM 1866 C C . ARG A 1 238 ? -12.140 1.689 -3.901 1.00 95.88 238 ARG A C 1
ATOM 1868 O O . ARG A 1 238 ? -13.084 1.361 -4.612 1.00 95.88 238 ARG A O 1
ATOM 1875 N N . GLN A 1 239 ? -11.108 0.882 -3.671 1.00 95.88 239 GLN A N 1
ATOM 1876 C CA . GLN A 1 239 ? -11.039 -0.473 -4.219 1.00 95.88 239 GLN A CA 1
ATOM 1877 C C . GLN A 1 239 ? -11.972 -1.424 -3.482 1.00 95.88 239 GLN A C 1
ATOM 1879 O O . GLN A 1 239 ? -12.722 -2.137 -4.137 1.00 95.88 239 GLN A O 1
ATOM 1884 N N . VAL A 1 240 ? -12.003 -1.363 -2.152 1.00 93.81 240 VAL A N 1
ATOM 1885 C CA . VAL A 1 240 ? -12.987 -2.078 -1.326 1.00 93.81 240 VAL A CA 1
ATOM 1886 C C . VAL A 1 240 ? -14.410 -1.714 -1.775 1.00 93.81 240 VAL A C 1
ATOM 1888 O O . VAL A 1 240 ? -15.247 -2.585 -2.026 1.00 93.81 240 VAL A O 1
ATOM 1891 N N . GLN A 1 241 ? -14.668 -0.422 -2.020 1.00 91.19 241 GLN A N 1
ATOM 1892 C CA . GLN A 1 241 ? -15.929 0.068 -2.573 1.00 91.19 241 GLN A CA 1
ATOM 1893 C C . GLN A 1 241 ? -16.269 -0.587 -3.918 1.00 91.19 241 GLN A C 1
ATOM 1895 O O . GLN A 1 241 ? -17.346 -1.173 -4.049 1.00 91.19 241 GLN A O 1
ATOM 1900 N N . GLN A 1 242 ? -15.342 -0.517 -4.880 1.00 93.62 242 GLN A N 1
ATOM 1901 C CA . GLN A 1 242 ? -15.479 -1.078 -6.230 1.00 93.62 242 GLN A CA 1
ATOM 1902 C C . GLN A 1 242 ? -15.680 -2.595 -6.235 1.00 93.62 242 GLN A C 1
ATOM 1904 O O . GLN A 1 242 ? -16.409 -3.103 -7.080 1.00 93.62 242 GLN A O 1
ATOM 1909 N N . ARG A 1 243 ? -15.059 -3.310 -5.293 1.00 92.31 243 ARG A N 1
ATOM 1910 C CA . ARG A 1 243 ? -15.168 -4.767 -5.151 1.00 92.31 243 ARG A CA 1
ATOM 1911 C C . ARG A 1 243 ? -16.443 -5.224 -4.439 1.00 92.31 243 ARG A C 1
ATOM 1913 O O . ARG A 1 243 ? -16.706 -6.417 -4.402 1.00 92.31 243 ARG A O 1
ATOM 1920 N N . GLY A 1 244 ? -17.232 -4.309 -3.869 1.00 89.44 244 GLY A N 1
ATOM 1921 C CA . GLY A 1 244 ? -18.416 -4.692 -3.090 1.00 89.44 244 GLY A CA 1
ATOM 1922 C C . GLY A 1 244 ? -18.111 -5.193 -1.671 1.00 89.44 244 GLY A C 1
ATOM 1923 O O . GLY A 1 244 ? -19.007 -5.706 -1.017 1.00 89.44 244 GLY A O 1
ATOM 1924 N N . GLU A 1 245 ? -16.875 -5.039 -1.191 1.00 89.81 245 GLU A N 1
ATOM 1925 C CA . GLU A 1 245 ? -16.395 -5.574 0.093 1.00 89.81 245 GLU A CA 1
ATOM 1926 C C . GLU A 1 245 ? -16.744 -4.660 1.283 1.00 89.81 245 GLU A C 1
ATOM 1928 O O . GLU A 1 245 ? -16.772 -3.437 1.150 1.00 89.81 245 GLU A O 1
ATOM 1933 N N . SER A 1 246 ? -16.983 -5.215 2.470 1.00 88.25 246 SER A N 1
ATOM 1934 C CA . SER A 1 246 ? -17.268 -4.418 3.673 1.00 88.25 246 SER A CA 1
ATOM 1935 C C . SER A 1 246 ? -16.007 -3.791 4.277 1.00 88.25 246 SER A C 1
ATOM 1937 O O . SER A 1 246 ? -14.913 -4.343 4.185 1.00 88.25 246 SER A O 1
ATOM 1939 N N . ALA A 1 247 ? -16.172 -2.637 4.926 1.00 91.12 247 ALA A N 1
ATOM 1940 C CA . ALA A 1 247 ? -15.129 -1.968 5.697 1.00 91.12 247 ALA A CA 1
ATOM 1941 C C . ALA A 1 247 ? -15.716 -1.368 6.975 1.00 91.12 247 ALA A C 1
ATOM 1943 O O . ALA A 1 247 ? -16.852 -0.888 6.968 1.00 91.12 247 ALA A O 1
ATOM 1944 N N . ILE A 1 248 ? -14.898 -1.368 8.027 1.00 92.44 248 ILE A N 1
ATOM 1945 C CA . ILE A 1 248 ? -15.086 -0.573 9.240 1.00 92.44 248 ILE A CA 1
ATOM 1946 C C . ILE A 1 248 ? -13.991 0.487 9.224 1.00 92.44 248 ILE A C 1
ATOM 1948 O O . ILE A 1 248 ? -12.809 0.154 9.119 1.00 92.44 248 ILE A O 1
ATOM 1952 N N . VAL A 1 249 ? -14.383 1.757 9.264 1.00 92.44 249 VAL A N 1
ATOM 1953 C CA . VAL A 1 249 ? -13.448 2.884 9.188 1.00 92.44 249 VAL A CA 1
ATOM 1954 C C . VAL A 1 249 ? -13.547 3.700 10.465 1.00 92.44 249 VAL A C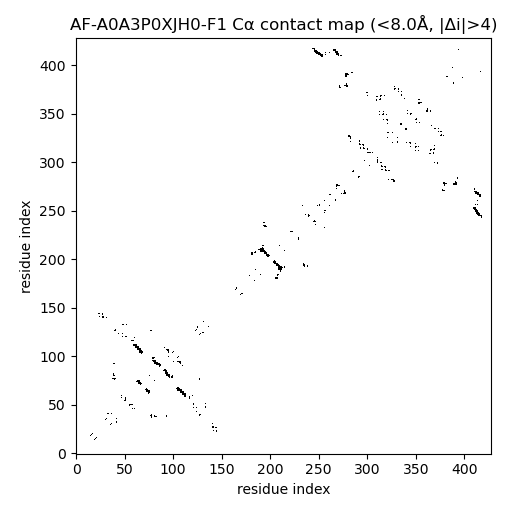 1
ATOM 1956 O O . VAL A 1 249 ? -14.565 4.344 10.692 1.00 92.44 249 VAL A O 1
ATOM 1959 N N . TYR A 1 250 ? -12.479 3.695 11.261 1.00 91.56 250 TYR A N 1
ATOM 1960 C CA . TYR A 1 250 ? -12.304 4.615 12.383 1.00 91.56 250 TYR A CA 1
ATOM 1961 C C . TYR A 1 250 ? -11.814 5.971 11.860 1.00 91.56 250 TYR A C 1
ATOM 1963 O O . TYR A 1 250 ? -10.673 6.094 11.408 1.00 91.56 250 TYR A O 1
ATOM 1971 N N . ASP A 1 251 ? -12.691 6.977 11.873 1.00 91.25 251 ASP A N 1
ATOM 1972 C CA . ASP A 1 251 ? -12.455 8.292 11.270 1.00 91.25 251 ASP A CA 1
ATOM 1973 C C . ASP A 1 251 ? -12.634 9.431 12.293 1.00 91.25 251 ASP A C 1
ATOM 1975 O O . ASP A 1 251 ? -13.650 10.135 12.293 1.00 91.25 251 ASP A O 1
ATOM 1979 N N . PRO A 1 252 ? -11.644 9.657 13.178 1.00 84.00 252 PRO A N 1
ATOM 1980 C CA . PRO A 1 252 ? -11.712 10.722 14.179 1.00 84.00 252 PRO A CA 1
ATOM 1981 C C . PRO A 1 252 ? -11.701 12.132 13.567 1.00 84.00 252 PRO A C 1
ATOM 1983 O O . PRO A 1 252 ? -12.135 13.087 14.206 1.00 84.00 252 PRO A O 1
ATOM 1986 N N . ALA A 1 253 ? -11.193 12.278 12.338 1.00 85.88 253 ALA A N 1
ATOM 1987 C CA . ALA A 1 253 ? -11.097 13.558 11.640 1.00 85.88 253 ALA A CA 1
ATOM 1988 C C . ALA A 1 253 ? -12.291 13.838 10.708 1.00 85.88 253 ALA A C 1
ATOM 1990 O O . ALA A 1 253 ? -12.354 14.924 10.132 1.00 85.88 253 ALA A O 1
ATOM 1991 N N . CYS A 1 254 ? -13.235 12.898 10.571 1.00 87.19 254 CYS A N 1
ATOM 1992 C CA . CYS A 1 254 ? -14.355 12.973 9.628 1.00 87.19 254 CYS A CA 1
ATOM 1993 C C . CYS A 1 254 ? -13.931 13.199 8.157 1.00 87.19 254 CYS A C 1
ATOM 1995 O O . CYS A 1 254 ? -14.681 13.797 7.380 1.00 87.19 254 CYS A O 1
ATOM 1997 N N . GLU A 1 255 ? -12.740 12.755 7.745 1.00 89.06 255 GLU A N 1
ATOM 1998 C CA . GLU A 1 255 ? -12.258 12.959 6.369 1.00 89.06 255 GLU A CA 1
ATOM 1999 C C . GLU A 1 255 ? -12.791 11.913 5.383 1.00 89.06 255 GLU A C 1
ATOM 2001 O O . GLU A 1 255 ? -12.903 12.180 4.185 1.00 89.06 255 GLU A O 1
ATOM 2006 N N . PHE A 1 256 ? -13.073 10.703 5.860 1.00 93.31 256 PHE A N 1
ATOM 2007 C CA . PHE A 1 256 ? -13.519 9.579 5.044 1.00 93.31 256 PHE A CA 1
ATOM 2008 C C . PHE A 1 256 ? -15.037 9.479 5.022 1.00 93.31 256 PHE A C 1
ATOM 2010 O O . PHE A 1 256 ? -15.604 9.164 3.976 1.00 93.31 256 PHE A O 1
ATOM 2017 N N . VAL A 1 257 ? -15.708 9.791 6.135 1.00 91.06 257 VAL A N 1
ATOM 2018 C CA . VAL A 1 257 ? -17.174 9.786 6.198 1.00 91.06 257 VAL A CA 1
ATOM 2019 C C . VAL A 1 257 ? -17.769 10.732 5.151 1.00 91.06 257 VAL A C 1
ATOM 2021 O O . VAL A 1 257 ? -18.705 10.357 4.457 1.00 91.06 257 VAL A O 1
ATOM 2024 N N . GLN A 1 258 ? -17.175 11.908 4.928 1.00 88.69 258 GLN A N 1
ATOM 2025 C CA . GLN A 1 258 ? -17.649 12.859 3.914 1.00 88.69 258 GLN A CA 1
ATOM 2026 C C . GLN A 1 258 ? -17.545 12.320 2.477 1.00 88.69 258 GLN A C 1
ATOM 2028 O O . GLN A 1 258 ? -18.373 12.655 1.634 1.00 88.69 258 GLN A O 1
ATOM 2033 N N . GLU A 1 259 ? -16.536 11.493 2.184 1.00 91.50 259 GLU A N 1
ATOM 2034 C CA . GLU A 1 259 ? -16.271 10.978 0.833 1.00 91.50 259 GLU A CA 1
ATOM 2035 C C . GLU A 1 259 ? -17.001 9.652 0.555 1.00 91.50 259 GLU A C 1
ATOM 2037 O O . GLU A 1 259 ? -17.488 9.421 -0.556 1.00 91.50 259 GLU A O 1
ATOM 2042 N N . PHE A 1 260 ? -17.073 8.761 1.547 1.00 92.25 260 PHE A N 1
ATOM 2043 C CA . PHE A 1 260 ? -17.484 7.368 1.350 1.00 92.25 260 PHE A CA 1
ATOM 2044 C C . PHE A 1 260 ? -18.865 7.024 1.923 1.00 92.25 260 PHE A C 1
ATOM 2046 O O . PHE A 1 260 ? -19.427 6.003 1.505 1.00 92.25 260 PHE A O 1
ATOM 2053 N N . TYR A 1 261 ? -19.431 7.849 2.814 1.00 91.56 261 TYR A N 1
ATOM 2054 C CA . TYR A 1 261 ? -20.746 7.611 3.421 1.00 91.56 261 TYR A CA 1
ATOM 2055 C C . TYR A 1 261 ? -21.873 7.630 2.388 1.00 91.56 261 TYR A C 1
ATOM 2057 O O . TYR A 1 261 ? -22.035 8.625 1.682 1.00 91.56 261 TYR A O 1
ATOM 2065 N N . ARG A 1 262 ? -22.675 6.556 2.300 1.00 89.38 262 ARG A N 1
ATOM 2066 C CA . ARG A 1 262 ? -23.901 6.532 1.487 1.00 89.38 262 ARG A CA 1
ATOM 2067 C C . ARG A 1 262 ? -25.059 5.860 2.240 1.00 89.38 262 ARG A C 1
ATOM 2069 O O . ARG A 1 262 ? -25.120 4.630 2.288 1.00 89.38 262 ARG A O 1
ATOM 2076 N N . PRO A 1 263 ? -26.028 6.621 2.777 1.00 86.81 263 PRO A N 1
ATOM 2077 C CA . PRO A 1 263 ? -27.142 6.035 3.521 1.00 86.81 263 PRO A CA 1
ATOM 2078 C C . PRO A 1 263 ? -28.025 5.145 2.635 1.00 86.81 263 PRO A C 1
ATOM 2080 O O . PRO A 1 263 ? -28.575 4.154 3.112 1.00 86.81 263 PRO A O 1
ATOM 2083 N N . GLU A 1 264 ? -28.120 5.440 1.335 1.00 87.94 264 GLU A N 1
ATOM 2084 C CA . GLU A 1 264 ? -28.899 4.655 0.367 1.00 87.94 264 GLU A CA 1
ATOM 2085 C C . GLU A 1 264 ? -28.295 3.267 0.130 1.00 87.94 264 GLU A C 1
ATOM 2087 O O . GLU A 1 264 ? -29.008 2.339 -0.244 1.00 87.94 264 GLU A O 1
ATOM 2092 N N . ARG A 1 265 ? -26.984 3.116 0.364 1.00 84.06 265 ARG A N 1
ATOM 2093 C CA . ARG A 1 265 ? -26.280 1.830 0.285 1.00 84.06 265 ARG A CA 1
ATOM 2094 C C . ARG A 1 265 ? -26.505 0.965 1.532 1.00 84.06 265 ARG A C 1
ATOM 2096 O O . ARG A 1 265 ? -26.190 -0.218 1.494 1.00 84.06 265 ARG A O 1
ATOM 2103 N N . GLY A 1 266 ? -27.073 1.528 2.601 1.00 84.44 266 GLY A N 1
ATOM 2104 C CA . GLY A 1 266 ? -27.272 0.834 3.874 1.00 84.44 266 GLY A CA 1
ATOM 2105 C C . GLY A 1 266 ? -26.045 0.886 4.777 1.00 84.44 266 GLY A C 1
ATOM 2106 O O . GLY A 1 266 ? -25.762 -0.072 5.496 1.00 84.44 266 GLY A O 1
ATOM 2107 N N . ASP A 1 267 ? -25.290 1.975 4.710 1.00 87.75 267 ASP A N 1
ATOM 2108 C CA . ASP A 1 267 ? -24.137 2.148 5.569 1.00 87.75 267 ASP A CA 1
ATOM 2109 C C . ASP A 1 267 ? -24.483 2.890 6.883 1.00 87.75 267 ASP A C 1
ATOM 2111 O O . ASP A 1 267 ? -25.367 3.753 6.902 1.00 87.75 267 ASP A O 1
ATOM 2115 N N . TYR A 1 268 ? -23.757 2.608 7.971 1.00 87.62 268 TYR A N 1
ATOM 2116 C CA . TYR A 1 268 ? -24.047 3.130 9.316 1.00 87.62 268 TYR A CA 1
ATOM 2117 C C . TYR A 1 268 ? -22.918 3.994 9.862 1.00 87.62 268 TYR A C 1
ATOM 2119 O O . TYR A 1 268 ? -21.760 3.603 9.764 1.00 87.62 268 TYR A O 1
ATOM 2127 N N . ILE A 1 269 ? -23.255 5.121 10.493 1.00 89.06 269 ILE A N 1
ATOM 2128 C CA . ILE A 1 269 ? -22.321 5.891 11.325 1.00 89.06 269 ILE A CA 1
ATOM 2129 C C . ILE A 1 269 ? -22.527 5.464 12.773 1.00 89.06 269 ILE A C 1
ATOM 2131 O O . ILE A 1 269 ? -23.617 5.640 13.299 1.00 89.06 269 ILE A O 1
ATOM 2135 N N . LEU A 1 270 ? -21.498 4.926 13.414 1.00 87.12 270 LEU A N 1
ATOM 2136 C CA . LEU A 1 270 ? -21.479 4.621 14.839 1.00 87.12 270 LEU A CA 1
ATOM 2137 C C . LEU A 1 270 ? -20.778 5.767 15.563 1.00 87.12 270 LEU A C 1
ATOM 2139 O O . LEU A 1 270 ? -19.571 5.762 15.788 1.00 87.12 270 LEU A O 1
ATOM 2143 N N . ASN A 1 271 ? -21.555 6.802 15.856 1.00 88.12 271 ASN A N 1
ATOM 2144 C CA . ASN A 1 271 ? -21.118 7.932 16.657 1.00 88.12 271 ASN A CA 1
ATOM 2145 C C . ASN A 1 271 ? -22.312 8.471 17.447 1.00 88.12 271 ASN A C 1
ATOM 2147 O O . ASN A 1 271 ? -23.190 9.076 16.838 1.00 88.12 271 ASN A O 1
ATOM 2151 N N . PRO A 1 272 ? -22.356 8.302 18.775 1.00 84.81 272 PRO A N 1
ATOM 2152 C CA . PRO A 1 272 ? -23.507 8.697 19.587 1.00 84.81 272 PRO A CA 1
ATOM 2153 C C . PRO A 1 272 ? -23.889 10.184 19.480 1.00 84.81 272 PRO A C 1
ATOM 2155 O O . PRO A 1 272 ? -25.035 10.549 19.717 1.00 84.81 272 PRO A O 1
ATOM 2158 N N . LEU A 1 273 ? -22.939 11.035 19.085 1.00 84.56 273 LEU A N 1
ATOM 2159 C CA . LEU A 1 273 ? -23.133 12.475 18.914 1.00 84.56 273 LEU A CA 1
ATOM 2160 C C . LEU A 1 273 ? -23.642 12.868 17.512 1.00 84.56 273 LEU A C 1
ATOM 2162 O O . LEU A 1 273 ? -23.921 14.040 17.270 1.00 84.56 273 LEU A O 1
ATOM 2166 N N . ASP A 1 274 ? -23.742 11.921 16.576 1.00 85.88 274 ASP A N 1
ATOM 2167 C CA . ASP A 1 274 ? -24.282 12.148 15.233 1.00 85.88 274 ASP A CA 1
ATOM 2168 C C . ASP A 1 274 ? -25.763 11.752 15.179 1.00 85.88 274 ASP A C 1
ATOM 2170 O O . ASP A 1 274 ? -26.133 10.635 15.535 1.00 85.88 274 ASP A O 1
ATOM 2174 N N . GLU A 1 275 ? -26.625 12.635 14.669 1.00 86.06 275 GLU A N 1
ATOM 2175 C CA . GLU A 1 275 ? -28.069 12.375 14.547 1.00 86.06 275 GLU A CA 1
ATOM 2176 C C . GLU A 1 275 ? -28.401 11.151 13.676 1.00 86.06 275 GLU A C 1
ATOM 2178 O O . GLU A 1 275 ? -29.471 10.555 13.814 1.00 86.06 275 GLU A O 1
ATOM 2183 N N . ARG A 1 276 ? -27.496 10.768 12.765 1.00 85.62 276 ARG A N 1
ATOM 2184 C CA . ARG A 1 276 ? -27.651 9.615 11.865 1.00 85.62 276 ARG A CA 1
ATOM 2185 C C . ARG A 1 276 ? -27.260 8.296 12.527 1.00 85.62 276 ARG A C 1
ATOM 2187 O O . ARG A 1 276 ? -27.386 7.248 11.888 1.00 85.62 276 ARG A O 1
ATOM 2194 N N . CYS A 1 277 ? -26.752 8.339 13.757 1.00 85.25 277 CYS A N 1
ATOM 2195 C CA . CYS A 1 277 ? -26.345 7.156 14.492 1.00 85.25 277 CYS A CA 1
ATOM 2196 C C . CYS A 1 277 ? -27.550 6.245 14.750 1.00 85.25 277 CYS A C 1
ATOM 2198 O O . CYS A 1 277 ? -28.549 6.692 15.327 1.00 85.25 277 CYS A O 1
ATOM 2200 N N . PRO A 1 278 ? -27.507 4.975 14.309 1.00 82.75 278 PRO A N 1
ATOM 2201 C CA . PRO A 1 278 ? -28.574 4.041 14.605 1.00 82.75 278 PRO A CA 1
ATOM 2202 C C . PRO A 1 278 ? -28.604 3.734 16.102 1.00 82.75 278 PRO A C 1
ATOM 2204 O O . PRO A 1 278 ? -27.611 3.858 16.819 1.00 82.75 278 PRO A O 1
ATOM 2207 N N . PHE A 1 279 ? -29.754 3.255 16.567 1.00 81.00 279 PHE A N 1
ATOM 2208 C CA . PHE A 1 279 ? -29.825 2.650 17.887 1.00 81.00 279 PHE A CA 1
ATOM 2209 C C . PHE A 1 279 ? -28.955 1.388 17.906 1.00 81.00 279 PHE A C 1
ATOM 2211 O O . PHE A 1 279 ? -29.179 0.466 17.112 1.00 81.00 279 PHE A O 1
ATOM 2218 N N . TRP A 1 280 ? -27.990 1.341 18.821 1.00 74.25 280 TRP A N 1
ATOM 2219 C CA . TRP A 1 280 ? -27.154 0.169 19.048 1.00 74.25 280 TRP A CA 1
ATOM 2220 C C . TRP A 1 280 ? -27.483 -0.444 20.403 1.00 74.25 280 TRP A C 1
ATOM 2222 O O . TRP A 1 280 ? -27.494 0.235 21.429 1.00 74.25 280 TRP A O 1
ATOM 2232 N N . ASP A 1 281 ? -27.785 -1.736 20.384 1.00 72.12 281 ASP A N 1
ATOM 2233 C CA . ASP A 1 281 ? -28.104 -2.504 21.574 1.00 72.12 281 ASP A CA 1
ATOM 2234 C C . ASP A 1 281 ? -26.972 -3.484 21.848 1.00 72.12 281 ASP A C 1
ATOM 2236 O O . ASP A 1 281 ? -26.825 -4.481 21.142 1.00 72.12 281 ASP A O 1
ATOM 2240 N N . LEU A 1 282 ? -26.208 -3.223 22.910 1.00 69.62 282 LEU A N 1
ATOM 2241 C CA . LEU A 1 282 ? -25.148 -4.117 23.382 1.00 69.62 282 LEU A CA 1
ATOM 2242 C C . LEU A 1 282 ? -25.677 -5.527 23.705 1.00 69.62 282 LEU A C 1
ATOM 2244 O O . LEU A 1 282 ? -24.913 -6.491 23.735 1.00 69.62 282 LEU A O 1
ATOM 2248 N N . SER A 1 283 ? -26.984 -5.670 23.955 1.00 63.00 283 SER A N 1
ATOM 2249 C CA . SER A 1 283 ? -27.618 -6.961 24.210 1.00 63.00 283 SER A CA 1
ATOM 2250 C C . SER A 1 283 ? -28.020 -7.729 22.937 1.00 63.00 283 SER A C 1
ATOM 2252 O O . SER A 1 283 ? -28.290 -8.933 23.017 1.00 63.00 283 SER A O 1
ATOM 2254 N N . GLY A 1 284 ? -28.013 -7.067 21.774 1.00 59.97 284 GLY A N 1
ATOM 2255 C CA . GLY A 1 284 ? -28.415 -7.617 20.477 1.00 59.97 284 GLY A CA 1
ATOM 2256 C C . GLY A 1 284 ? -27.317 -8.368 19.710 1.00 59.97 284 GLY A C 1
ATOM 2257 O O . GLY A 1 284 ? -27.654 -9.148 18.827 1.00 59.97 284 GLY A O 1
ATOM 2258 N N . ASP A 1 285 ? -26.037 -8.191 20.062 1.00 58.56 285 ASP A N 1
ATOM 2259 C CA . ASP A 1 285 ? -24.862 -8.794 19.387 1.00 58.56 285 ASP A CA 1
ATOM 2260 C C . ASP A 1 285 ? -24.478 -10.202 19.922 1.00 58.56 285 ASP A C 1
ATOM 2262 O O . ASP A 1 285 ? -23.358 -10.682 19.758 1.00 58.56 285 ASP A O 1
ATOM 2266 N N . ARG A 1 286 ? -25.387 -10.885 20.630 1.00 60.88 286 ARG A N 1
ATOM 2267 C CA . ARG A 1 286 ? -25.049 -11.937 21.617 1.00 60.88 286 ARG A CA 1
ATOM 2268 C C . ARG A 1 286 ? -25.247 -13.386 21.162 1.00 60.88 286 ARG A C 1
ATOM 2270 O O . ARG A 1 286 ? -25.547 -14.245 21.993 1.00 60.88 286 ARG A O 1
ATOM 2277 N N . ASP A 1 287 ? -25.039 -13.683 19.884 1.00 58.44 287 ASP A N 1
ATOM 2278 C CA . ASP A 1 287 ? -25.233 -15.037 19.333 1.00 58.44 287 ASP A CA 1
ATOM 2279 C C . ASP A 1 287 ? -24.039 -15.997 19.569 1.00 58.44 287 ASP A C 1
ATOM 2281 O O . ASP A 1 287 ? -23.939 -17.051 18.942 1.00 58.44 287 ASP A O 1
ATOM 2285 N N . GLY A 1 288 ? -23.143 -15.688 20.517 1.00 63.50 288 GLY A N 1
ATOM 2286 C CA . GLY A 1 288 ? -21.992 -16.525 20.875 1.00 63.50 288 GLY A CA 1
ATOM 2287 C C . GLY A 1 288 ? -21.673 -16.517 22.373 1.00 63.50 288 GLY A C 1
ATOM 2288 O O . GLY A 1 288 ? -21.887 -15.525 23.068 1.00 63.50 288 GLY A O 1
ATOM 2289 N N . TYR A 1 289 ? -21.141 -17.630 22.884 1.00 64.62 289 TYR A N 1
ATOM 2290 C CA . TYR A 1 289 ? -20.646 -17.715 24.261 1.00 64.62 289 TYR A CA 1
ATOM 2291 C C . TYR A 1 289 ? -19.405 -16.821 24.439 1.00 64.62 289 TYR A C 1
ATOM 2293 O O . TYR A 1 289 ? -18.470 -16.912 23.648 1.00 64.62 289 TYR A O 1
ATOM 2301 N N . GLY A 1 290 ? -19.380 -15.978 25.478 1.00 76.75 290 GLY A N 1
ATOM 2302 C CA . GLY A 1 290 ? -18.221 -15.135 25.819 1.00 76.75 290 GLY A CA 1
ATOM 2303 C C . GLY A 1 290 ? -18.197 -13.745 25.170 1.00 76.75 290 GLY A C 1
ATOM 2304 O O . GLY A 1 290 ? -17.246 -12.993 25.382 1.00 76.75 290 GLY A O 1
ATOM 2305 N N . VAL A 1 291 ? -19.242 -13.364 24.425 1.00 82.81 291 VAL A N 1
ATOM 2306 C CA . VAL A 1 291 ? -19.372 -12.009 23.855 1.00 82.81 291 VAL A CA 1
ATOM 2307 C C . VAL A 1 291 ? -19.367 -10.942 24.955 1.00 82.81 291 VAL A C 1
ATOM 2309 O O . VAL A 1 291 ? -18.768 -9.886 24.783 1.00 82.81 291 VAL A O 1
ATOM 2312 N N . GLU A 1 292 ? -19.961 -11.215 26.119 1.00 86.38 292 GLU A N 1
ATOM 2313 C CA . GLU A 1 292 ? -19.991 -10.267 27.238 1.00 86.38 292 GLU A CA 1
ATOM 2314 C C . GLU A 1 292 ? -18.598 -9.983 27.806 1.00 86.38 292 GLU A C 1
ATOM 2316 O O . GLU A 1 292 ? -18.308 -8.847 28.177 1.00 86.38 292 GLU A O 1
ATOM 2321 N N . ASP A 1 293 ? -17.733 -10.999 27.852 1.00 88.31 293 ASP A N 1
ATOM 2322 C CA . ASP A 1 293 ? -16.355 -10.843 28.317 1.00 88.31 293 ASP A CA 1
ATOM 2323 C C . ASP A 1 293 ? -15.533 -10.036 27.297 1.00 88.31 293 ASP A C 1
ATOM 2325 O O . ASP A 1 293 ? -14.750 -9.170 27.686 1.00 88.31 293 ASP A O 1
ATOM 2329 N N . ALA A 1 294 ? -15.763 -10.250 25.994 1.00 86.88 294 ALA A N 1
ATOM 2330 C CA . ALA A 1 294 ? -15.135 -9.470 24.927 1.00 86.88 294 ALA A CA 1
ATOM 2331 C C . ALA A 1 294 ? -15.581 -7.997 24.938 1.00 86.88 294 ALA A C 1
ATOM 2333 O O . ALA A 1 294 ? -14.739 -7.103 24.855 1.00 86.88 294 ALA A O 1
ATOM 2334 N N . ILE A 1 295 ? -16.884 -7.733 25.107 1.00 86.38 295 ILE A N 1
ATOM 2335 C CA . ILE A 1 295 ? -17.420 -6.371 25.260 1.00 86.38 295 ILE A CA 1
ATOM 2336 C C . ILE A 1 295 ? -16.813 -5.711 26.500 1.00 86.38 295 ILE A C 1
ATOM 2338 O O . ILE A 1 295 ? -16.335 -4.581 26.421 1.00 86.38 295 ILE A O 1
ATOM 2342 N N . ALA A 1 296 ? -16.778 -6.409 27.638 1.00 89.81 296 ALA A N 1
ATOM 2343 C CA . ALA A 1 296 ? -16.201 -5.863 28.861 1.00 89.81 296 ALA A CA 1
ATOM 2344 C C . ALA A 1 296 ? -14.706 -5.538 28.703 1.00 89.81 296 ALA A C 1
ATOM 2346 O O . ALA A 1 296 ? -14.263 -4.479 29.147 1.00 89.81 296 ALA A O 1
ATOM 2347 N N . ALA A 1 297 ? -13.939 -6.403 28.034 1.00 89.81 297 ALA A N 1
ATOM 2348 C CA . ALA A 1 297 ? -12.527 -6.168 27.747 1.00 89.81 297 ALA A CA 1
ATOM 2349 C C . ALA A 1 297 ? -12.300 -4.976 26.800 1.00 89.81 297 ALA A C 1
ATOM 2351 O O . ALA A 1 297 ? -11.347 -4.223 26.996 1.00 89.81 297 ALA A O 1
ATOM 2352 N N . ALA A 1 298 ? -13.182 -4.780 25.813 1.00 87.38 298 ALA A N 1
ATOM 2353 C CA . ALA A 1 298 ? -13.131 -3.641 24.898 1.00 87.38 298 ALA A CA 1
ATOM 2354 C C . ALA A 1 298 ? -13.481 -2.311 25.592 1.00 87.38 298 ALA A C 1
ATOM 2356 O O . ALA A 1 298 ? -12.831 -1.299 25.341 1.00 87.38 298 ALA A O 1
ATOM 2357 N N . MET A 1 299 ? -14.478 -2.317 26.483 1.00 86.94 299 MET A N 1
ATOM 2358 C CA . MET A 1 299 ? -14.932 -1.123 27.214 1.00 86.94 299 MET A CA 1
ATOM 2359 C C . MET A 1 299 ? -13.957 -0.698 28.317 1.00 86.94 299 MET A C 1
ATOM 2361 O O . MET A 1 299 ? -13.796 0.489 28.589 1.00 86.94 299 MET A O 1
ATOM 2365 N N . LEU A 1 300 ? -13.294 -1.665 28.952 1.00 88.69 300 LEU A N 1
ATOM 2366 C CA . LEU A 1 300 ? -12.334 -1.444 30.030 1.00 88.69 300 LEU A CA 1
ATOM 2367 C C . LEU A 1 300 ? -10.954 -1.946 29.582 1.00 88.69 300 LEU A C 1
ATOM 2369 O O . LEU A 1 300 ? -10.554 -3.043 29.975 1.00 88.69 300 LEU A O 1
ATOM 2373 N N . PRO A 1 301 ? -10.229 -1.202 28.727 1.00 85.50 301 PRO A N 1
ATOM 2374 C CA . PRO A 1 301 ? -8.953 -1.646 28.175 1.00 85.50 301 PRO A CA 1
ATOM 2375 C C . PRO A 1 301 ? -7.864 -1.750 29.250 1.00 85.50 301 PRO A C 1
ATOM 2377 O O . PRO A 1 301 ? -7.872 -1.029 30.248 1.00 85.50 301 PRO A O 1
ATOM 2380 N N . GLU A 1 302 ? -6.906 -2.649 29.025 1.00 83.88 302 GLU A N 1
ATOM 2381 C CA . GLU A 1 302 ? -5.750 -2.816 29.907 1.00 83.88 302 GLU A CA 1
ATOM 2382 C C . GLU A 1 302 ? -4.861 -1.577 29.865 1.00 83.88 302 GLU A C 1
ATOM 2384 O O . GLU A 1 302 ? -4.529 -1.065 28.792 1.00 83.88 302 GLU A O 1
ATOM 2389 N N . LYS A 1 303 ? -4.446 -1.113 31.043 1.00 80.81 303 LYS A N 1
ATOM 2390 C CA . LYS A 1 303 ? -3.491 -0.017 31.178 1.00 80.81 303 LYS A CA 1
ATOM 2391 C C . LYS A 1 303 ? -2.126 -0.590 31.561 1.00 80.81 303 LYS A C 1
ATOM 2393 O O . LYS A 1 303 ? -2.041 -1.351 32.527 1.00 80.81 303 LYS A O 1
ATOM 2398 N N . PRO A 1 304 ? -1.046 -0.244 30.837 1.00 71.69 304 PRO A N 1
ATOM 2399 C CA . PRO A 1 304 ? 0.288 -0.668 31.233 1.00 71.69 304 PRO A CA 1
ATOM 2400 C C . PRO A 1 304 ? 0.602 -0.116 32.631 1.00 71.69 304 PRO A C 1
ATOM 2402 O O . PRO A 1 304 ? 0.321 1.047 32.913 1.00 71.69 304 PRO A O 1
ATOM 2405 N N . PHE A 1 305 ? 1.185 -0.963 33.486 1.00 75.44 305 PHE A N 1
ATOM 2406 C CA . 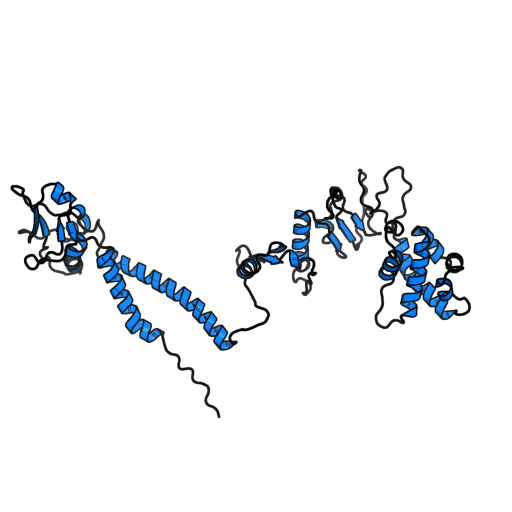PHE A 1 305 ? 1.561 -0.671 34.881 1.00 75.44 305 PHE A CA 1
ATOM 2407 C C . PHE A 1 305 ? 0.412 -0.546 35.896 1.00 75.44 305 PHE A C 1
ATOM 2409 O O . PHE A 1 305 ? 0.677 -0.229 37.055 1.00 75.44 305 PHE A O 1
ATOM 2416 N N . ASP A 1 306 ? -0.832 -0.826 35.504 1.00 76.12 306 ASP A N 1
ATOM 2417 C CA . ASP A 1 306 ? -1.954 -0.882 36.444 1.00 76.12 306 ASP A CA 1
ATOM 2418 C C . ASP A 1 306 ? -2.034 -2.256 37.135 1.00 76.12 306 ASP A C 1
ATOM 2420 O O . ASP A 1 306 ? -1.570 -3.275 36.614 1.00 76.12 306 ASP A O 1
ATOM 2424 N N . ASN A 1 307 ? -2.612 -2.304 38.333 1.00 80.44 307 ASN A N 1
ATOM 2425 C CA . ASN A 1 307 ? -2.800 -3.566 39.043 1.00 80.44 307 ASN A CA 1
ATOM 2426 C C . ASN A 1 307 ? -3.895 -4.379 38.338 1.00 80.44 307 ASN A C 1
ATOM 2428 O O . ASN A 1 307 ? -5.045 -3.940 38.252 1.00 80.44 307 ASN A O 1
ATOM 2432 N N . GLY A 1 308 ? -3.550 -5.594 37.893 1.00 83.44 308 GLY A N 1
ATOM 2433 C CA . GLY A 1 308 ? -4.457 -6.487 37.168 1.00 83.44 308 GLY A CA 1
ATOM 2434 C C . GLY A 1 308 ? -5.807 -6.690 37.861 1.00 83.44 308 GLY A C 1
ATOM 2435 O O . GLY A 1 308 ? -6.827 -6.764 37.185 1.00 83.44 308 GLY A O 1
ATOM 2436 N N . PHE A 1 309 ? -5.865 -6.651 39.200 1.00 86.56 309 PHE A N 1
ATOM 2437 C CA . PHE A 1 309 ? -7.131 -6.732 39.935 1.00 86.56 309 PHE A CA 1
ATOM 2438 C C . PHE A 1 309 ? -8.122 -5.616 39.562 1.00 86.56 309 PHE A C 1
ATOM 2440 O O . PHE A 1 309 ? -9.288 -5.902 39.302 1.00 86.56 309 PHE A O 1
ATOM 2447 N N . PHE A 1 310 ? -7.677 -4.355 39.502 1.00 86.75 310 PHE A N 1
ATOM 2448 C CA . PHE A 1 310 ? -8.547 -3.206 39.204 1.00 86.75 310 PHE A CA 1
ATOM 2449 C C . PHE A 1 310 ? -8.885 -3.070 37.717 1.00 86.75 310 PHE A C 1
ATOM 2451 O O . PHE A 1 310 ? -9.715 -2.240 37.353 1.00 86.75 310 PHE A O 1
ATOM 2458 N N . THR A 1 311 ? -8.293 -3.919 36.877 1.00 87.00 311 THR A N 1
ATOM 2459 C CA . THR A 1 311 ? -8.680 -4.096 35.476 1.00 87.00 311 THR A CA 1
ATOM 2460 C C . THR A 1 311 ? -9.644 -5.280 35.323 1.00 87.00 311 THR A C 1
ATOM 2462 O O . THR A 1 311 ? -10.715 -5.146 34.733 1.00 87.00 311 THR A O 1
ATOM 2465 N N . ASP A 1 312 ? -9.325 -6.429 35.922 1.00 90.81 312 ASP A N 1
ATOM 2466 C CA . ASP A 1 312 ? -10.074 -7.676 35.746 1.00 90.81 312 ASP A CA 1
ATOM 2467 C C . ASP A 1 312 ? -11.370 -7.740 36.554 1.00 90.81 312 ASP A C 1
ATOM 2469 O O . ASP A 1 312 ? -12.378 -8.255 36.062 1.00 90.81 312 ASP A O 1
ATOM 2473 N N . ALA A 1 313 ? -11.379 -7.242 37.793 1.00 93.19 313 ALA A N 1
ATOM 2474 C CA . ALA A 1 313 ? -12.569 -7.299 38.637 1.00 93.19 313 ALA A CA 1
ATOM 2475 C C . ALA A 1 313 ? -13.737 -6.479 38.047 1.00 93.19 313 ALA A C 1
ATOM 2477 O O . ALA A 1 313 ? -14.825 -7.048 37.903 1.00 93.19 313 ALA A O 1
ATOM 2478 N N . PRO A 1 314 ? -13.546 -5.221 37.594 1.00 93.25 314 PRO A N 1
ATOM 2479 C CA . PRO A 1 314 ? -14.597 -4.465 36.907 1.00 93.25 314 PRO A CA 1
ATOM 2480 C C . PRO A 1 314 ? -15.078 -5.132 35.617 1.00 93.25 314 PRO A C 1
ATOM 2482 O O . PRO A 1 314 ? -16.282 -5.175 35.379 1.00 93.25 314 PRO A O 1
ATOM 2485 N N . ARG A 1 315 ? -14.178 -5.727 34.815 1.00 92.88 315 ARG A N 1
ATOM 2486 C CA . ARG A 1 315 ? -14.555 -6.482 33.605 1.00 92.88 315 ARG A CA 1
ATOM 2487 C C . ARG A 1 315 ? -15.460 -7.664 33.929 1.00 92.88 315 ARG A C 1
ATOM 2489 O O . ARG A 1 315 ? -16.475 -7.863 33.270 1.00 92.88 315 ARG A O 1
ATOM 2496 N N . ARG A 1 316 ? -15.118 -8.440 34.961 1.00 93.19 316 ARG A N 1
ATOM 2497 C CA . ARG A 1 316 ? -15.910 -9.603 35.396 1.00 93.19 316 ARG A CA 1
ATOM 2498 C C . ARG A 1 316 ? -17.278 -9.189 35.930 1.00 93.19 316 ARG A C 1
ATOM 2500 O O . ARG A 1 316 ? -18.264 -9.860 35.628 1.00 93.19 316 ARG A O 1
ATOM 2507 N N . VAL A 1 317 ? -17.332 -8.097 36.693 1.00 93.81 317 VAL A N 1
ATOM 2508 C CA . VAL A 1 317 ? -18.579 -7.480 37.172 1.00 93.81 317 VAL A CA 1
ATOM 2509 C C . VAL A 1 317 ? -19.432 -7.027 35.985 1.00 93.81 317 VAL A C 1
ATOM 2511 O O . VAL A 1 317 ? -20.578 -7.455 35.870 1.00 93.81 317 VAL A O 1
ATOM 2514 N N . LEU A 1 318 ? -18.864 -6.259 35.051 1.00 91.62 318 LEU A N 1
ATOM 2515 C CA . LEU A 1 318 ? -19.552 -5.774 33.854 1.00 91.62 318 LEU A CA 1
ATOM 2516 C C . LEU A 1 318 ? -20.078 -6.921 32.987 1.00 91.62 318 LEU A C 1
ATOM 2518 O O . LEU A 1 318 ? -21.253 -6.930 32.634 1.00 91.62 318 LEU A O 1
ATOM 2522 N N . ALA A 1 319 ? -19.253 -7.930 32.701 1.00 91.00 319 ALA A N 1
ATOM 2523 C CA . ALA A 1 319 ? -19.669 -9.100 31.936 1.00 91.00 319 ALA A CA 1
ATOM 2524 C C . ALA A 1 319 ? -20.821 -9.852 32.624 1.00 91.00 319 ALA A C 1
ATOM 2526 O O . ALA A 1 319 ? -21.754 -10.304 31.964 1.00 91.00 319 ALA A O 1
ATOM 2527 N N . ALA A 1 320 ? -20.808 -9.964 33.957 1.00 90.94 320 ALA A N 1
ATOM 2528 C CA . ALA A 1 320 ? -21.907 -10.571 34.707 1.00 90.94 320 ALA A CA 1
ATOM 2529 C C . ALA A 1 320 ? -23.200 -9.739 34.659 1.00 90.94 320 ALA A C 1
ATOM 2531 O O . ALA A 1 320 ? -24.280 -10.321 34.545 1.00 90.94 320 ALA A O 1
ATOM 2532 N N . LEU A 1 321 ? -23.110 -8.406 34.680 1.00 90.19 321 LEU A N 1
ATOM 2533 C CA . LEU A 1 321 ? -24.265 -7.526 34.481 1.00 90.19 321 LEU A CA 1
ATOM 2534 C C . LEU A 1 321 ? -24.820 -7.659 33.058 1.00 90.19 321 LEU A C 1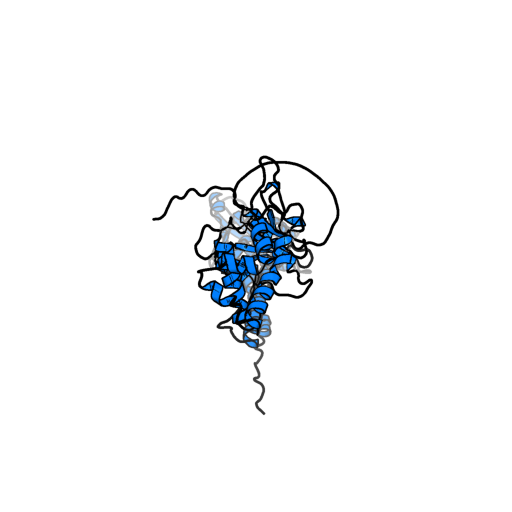
ATOM 2536 O O . LEU A 1 321 ? -26.011 -7.921 32.891 1.00 90.19 321 LEU A O 1
ATOM 2540 N N . LEU A 1 322 ? -23.950 -7.606 32.043 1.00 87.25 322 LEU A N 1
ATOM 2541 C CA . LEU A 1 322 ? -24.318 -7.809 30.640 1.00 87.25 322 LEU A CA 1
ATOM 2542 C C . LEU A 1 322 ? -25.006 -9.164 30.439 1.00 87.25 322 LEU A C 1
ATOM 2544 O O . LEU A 1 322 ? -26.019 -9.234 29.739 1.00 87.25 322 LEU A O 1
ATOM 2548 N N . ARG A 1 323 ? -24.555 -10.232 31.118 1.00 86.38 323 ARG A N 1
ATOM 2549 C CA . ARG A 1 323 ? -25.186 -11.565 31.055 1.00 86.38 323 ARG A CA 1
ATOM 2550 C C . ARG A 1 323 ? -26.685 -11.542 31.366 1.00 86.38 323 ARG A C 1
ATOM 2552 O O . ARG A 1 323 ? -27.418 -12.320 30.760 1.00 86.38 323 ARG A O 1
ATOM 2559 N N . ARG A 1 324 ? -27.167 -10.598 32.182 1.00 83.44 324 ARG A N 1
ATOM 2560 C CA . ARG A 1 324 ? -28.581 -10.476 32.585 1.00 83.44 324 ARG A CA 1
ATOM 2561 C C . ARG A 1 324 ? -29.526 -9.899 31.515 1.00 83.44 324 ARG A C 1
ATOM 2563 O O . ARG A 1 324 ? -30.692 -9.691 31.828 1.00 83.44 324 ARG A O 1
ATOM 2570 N N . ARG A 1 325 ? -29.061 -9.697 30.271 1.00 72.00 325 ARG A N 1
ATOM 2571 C CA . ARG A 1 325 ? -29.875 -9.243 29.111 1.00 72.00 325 ARG A CA 1
ATOM 2572 C C . ARG A 1 325 ? -30.534 -7.878 29.350 1.00 72.00 325 ARG A C 1
ATOM 2574 O O . ARG A 1 325 ? -31.699 -7.672 29.034 1.00 72.00 325 ARG A O 1
ATOM 2581 N N . SER A 1 326 ? -29.761 -6.962 29.921 1.00 72.19 326 SER A N 1
ATOM 2582 C CA . SER A 1 326 ? -30.154 -5.585 30.204 1.00 72.19 326 SER A CA 1
ATOM 2583 C C . SER A 1 326 ? -29.977 -4.670 29.003 1.00 72.19 326 SER A C 1
ATOM 2585 O O . SER A 1 326 ? -29.003 -4.811 28.259 1.00 72.19 326 SER A O 1
ATOM 2587 N N . SER A 1 327 ? -30.864 -3.685 28.867 1.00 80.56 327 SER A N 1
ATOM 2588 C CA . SER A 1 327 ? -30.600 -2.539 28.000 1.00 80.56 327 SER A CA 1
ATOM 2589 C C . SER A 1 327 ? -29.443 -1.700 28.556 1.00 80.56 327 SER A C 1
ATOM 2591 O O . SER A 1 327 ? -29.077 -1.810 29.730 1.00 80.56 327 SER A O 1
ATOM 2593 N N . VAL A 1 328 ? -28.873 -0.822 27.728 1.00 84.00 328 VAL A N 1
ATOM 2594 C CA . VAL A 1 328 ? -27.880 0.165 28.191 1.00 84.00 328 VAL A CA 1
ATOM 2595 C C . VAL A 1 328 ? -28.466 1.038 29.307 1.00 84.00 328 VAL A C 1
ATOM 2597 O O . VAL A 1 328 ? -27.774 1.367 30.263 1.00 84.00 328 VAL A O 1
ATOM 2600 N N . GLN A 1 329 ? -29.757 1.367 29.227 1.00 83.69 329 GLN A N 1
ATOM 2601 C CA . GLN A 1 329 ? -30.439 2.193 30.221 1.00 83.69 329 GLN A CA 1
ATOM 2602 C C . GLN A 1 329 ? -30.575 1.473 31.567 1.00 83.69 329 GLN A C 1
ATOM 2604 O O . GLN A 1 329 ? -30.355 2.085 32.609 1.00 83.69 329 GLN A O 1
ATOM 2609 N N . ASP A 1 330 ? -30.877 0.173 31.550 1.00 87.38 330 ASP A N 1
ATOM 2610 C CA . ASP A 1 330 ? -30.889 -0.645 32.766 1.00 87.38 330 ASP A CA 1
ATOM 2611 C C . ASP A 1 330 ? -29.488 -0.713 33.385 1.00 87.38 330 ASP A C 1
ATOM 2613 O O . ASP A 1 330 ? -29.337 -0.568 34.595 1.00 87.38 330 ASP A O 1
ATOM 2617 N N . LEU A 1 331 ? -28.453 -0.878 32.553 1.00 88.62 331 LEU A N 1
ATOM 2618 C CA . LEU A 1 331 ? -27.065 -0.912 33.008 1.00 88.62 331 LEU A CA 1
ATOM 2619 C C . LEU A 1 331 ? -26.659 0.411 33.677 1.00 88.62 331 LEU A C 1
ATOM 2621 O O . LEU A 1 331 ? -26.082 0.383 34.760 1.00 88.62 331 LEU A O 1
ATOM 2625 N N . LEU A 1 332 ? -27.017 1.556 33.088 1.00 89.19 332 LEU A N 1
ATOM 2626 C CA . LEU A 1 332 ? -26.782 2.883 33.670 1.00 89.19 332 LEU A CA 1
ATOM 2627 C C . LEU A 1 332 ? -27.536 3.084 34.990 1.00 89.19 332 LEU A C 1
ATOM 2629 O O . LEU A 1 332 ? -26.978 3.626 35.946 1.00 89.19 332 LEU A O 1
ATOM 2633 N N . ALA A 1 333 ? -28.784 2.613 35.069 1.00 89.56 333 ALA A N 1
ATOM 2634 C CA . ALA A 1 333 ? -29.565 2.664 36.301 1.00 89.56 333 ALA A CA 1
ATOM 2635 C C . ALA A 1 333 ? -28.898 1.844 37.417 1.00 89.56 333 ALA A C 1
ATOM 2637 O O . ALA A 1 333 ? -28.814 2.306 38.551 1.00 89.56 333 ALA A O 1
ATOM 2638 N N . TRP A 1 334 ? -28.363 0.663 37.093 1.00 91.31 334 TRP A N 1
ATOM 2639 C CA . TRP A 1 334 ? -27.620 -0.160 38.051 1.00 91.31 334 TRP A CA 1
ATOM 2640 C C . TRP A 1 334 ? -26.298 0.493 38.455 1.00 91.31 334 TRP A C 1
ATOM 2642 O O . TRP A 1 334 ? -25.969 0.532 39.630 1.00 91.31 334 TRP A O 1
ATOM 2652 N N . MET A 1 335 ? -25.556 1.060 37.506 1.00 89.94 335 MET A N 1
ATOM 2653 C CA . MET A 1 335 ? -24.291 1.762 37.766 1.00 89.94 335 MET A CA 1
ATOM 2654 C C . MET A 1 335 ? -24.448 3.014 38.644 1.00 89.94 335 MET A C 1
ATOM 2656 O O . MET A 1 335 ? -23.505 3.422 39.326 1.00 89.94 335 MET A O 1
ATOM 2660 N N . SER A 1 336 ? -25.655 3.581 38.677 1.00 89.31 336 SER A N 1
ATOM 2661 C CA . SER A 1 336 ? -26.015 4.707 39.543 1.00 89.31 336 SER A CA 1
ATOM 2662 C C . SER A 1 336 ? -26.271 4.299 41.002 1.00 89.31 336 SER A C 1
ATOM 2664 O O . SER A 1 336 ? -26.208 5.153 41.884 1.00 89.31 336 SER A O 1
ATOM 2666 N N . ASP A 1 337 ? -26.535 3.015 41.272 1.00 91.25 337 ASP A N 1
ATOM 2667 C CA . ASP A 1 337 ? -26.802 2.479 42.612 1.00 91.25 337 ASP A CA 1
ATOM 2668 C C . ASP A 1 337 ? -25.924 1.241 42.901 1.00 91.25 337 ASP A C 1
ATOM 2670 O O . ASP A 1 337 ? -26.237 0.124 42.474 1.00 91.25 337 ASP A O 1
ATOM 2674 N N . PRO A 1 338 ? -24.834 1.395 43.677 1.00 89.31 338 PRO A N 1
ATOM 2675 C CA . PRO A 1 338 ? -23.974 0.279 44.056 1.00 89.31 338 PRO A CA 1
ATOM 2676 C C . PRO A 1 338 ? -24.708 -0.893 44.719 1.00 89.31 338 PRO A C 1
ATOM 2678 O O . PRO A 1 338 ? -24.296 -2.043 44.550 1.00 89.31 338 PRO A O 1
ATOM 2681 N N . GLU A 1 339 ? -2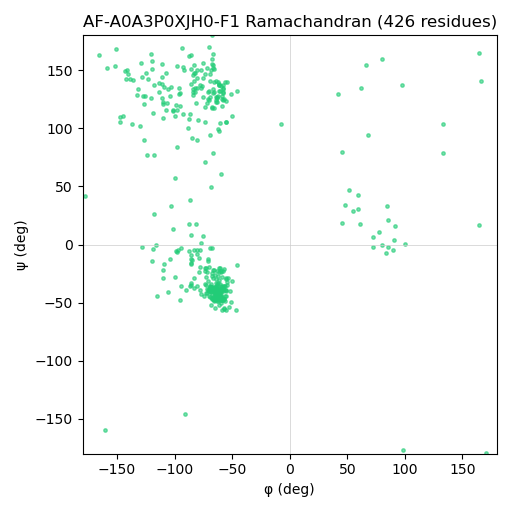5.783 -0.631 45.469 1.00 91.25 339 GLU A N 1
ATOM 2682 C CA . GLU A 1 339 ? -26.556 -1.692 46.118 1.00 91.25 339 GLU A CA 1
ATOM 2683 C C . GLU A 1 339 ? -27.352 -2.512 45.103 1.00 91.25 339 GLU A C 1
ATOM 2685 O O . GLU A 1 339 ? -27.543 -3.717 45.288 1.00 91.25 339 GLU A O 1
ATOM 2690 N N . GLU A 1 340 ? -27.782 -1.890 44.007 1.00 92.06 340 GLU A N 1
ATOM 2691 C CA . GLU A 1 340 ? -28.443 -2.585 42.910 1.00 92.06 340 GLU A CA 1
ATOM 2692 C C . GLU A 1 340 ? -27.469 -3.515 42.181 1.00 92.06 340 GLU A C 1
ATOM 2694 O O . GLU A 1 340 ? -27.819 -4.665 41.916 1.00 92.06 340 GLU A O 1
ATOM 2699 N N . ILE A 1 341 ? -26.220 -3.095 41.939 1.00 91.81 341 ILE A N 1
ATOM 2700 C CA . ILE A 1 341 ? -25.186 -3.989 41.381 1.00 91.81 341 ILE A CA 1
ATOM 2701 C C . ILE A 1 341 ? -24.985 -5.207 42.290 1.00 91.81 341 ILE A C 1
ATOM 2703 O O . ILE A 1 341 ? -24.991 -6.345 41.815 1.00 91.81 341 ILE A O 1
ATOM 2707 N N . GLU A 1 342 ? -24.848 -4.992 43.600 1.00 91.31 342 GLU A N 1
ATOM 2708 C CA . GLU A 1 342 ? -24.693 -6.076 44.578 1.00 91.31 342 GLU A CA 1
ATOM 2709 C C . GLU A 1 342 ? -25.890 -7.034 44.555 1.00 91.31 342 GLU A C 1
ATOM 2711 O O . GLU A 1 342 ? -25.715 -8.252 44.487 1.00 91.31 342 GLU A O 1
ATOM 2716 N N . ARG A 1 343 ? -27.113 -6.493 44.533 1.00 92.50 343 ARG A N 1
ATOM 2717 C CA . ARG A 1 343 ? -28.355 -7.272 44.453 1.00 92.50 343 ARG A CA 1
ATOM 2718 C C . ARG A 1 343 ? -28.409 -8.118 43.183 1.00 92.50 343 ARG A C 1
ATOM 2720 O O . ARG A 1 343 ? -28.809 -9.280 43.230 1.00 92.50 343 ARG A O 1
ATOM 2727 N N . ARG A 1 344 ? -27.975 -7.563 42.049 1.00 91.75 344 ARG A N 1
ATOM 2728 C CA . ARG A 1 344 ? -27.930 -8.257 40.751 1.00 91.75 344 ARG A CA 1
ATOM 2729 C C . ARG A 1 344 ? -26.838 -9.318 40.684 1.00 91.75 344 ARG A C 1
ATOM 2731 O O . ARG A 1 344 ? -26.965 -10.242 39.882 1.00 91.75 344 ARG A O 1
ATOM 2738 N N . LEU A 1 345 ? -25.789 -9.211 41.492 1.00 92.56 345 LEU A N 1
ATOM 2739 C CA . LEU A 1 345 ? -24.699 -10.186 41.544 1.00 92.56 345 LEU A CA 1
ATOM 2740 C C . LEU A 1 345 ? -24.826 -11.181 42.701 1.00 92.56 345 LEU A C 1
ATOM 2742 O O . LEU A 1 345 ? -24.044 -12.131 42.753 1.00 92.56 345 LEU A O 1
ATOM 2746 N N . ALA A 1 346 ? -25.807 -11.019 43.590 1.00 92.31 346 ALA A N 1
ATOM 2747 C CA . ALA A 1 346 ? -26.045 -11.922 44.708 1.00 92.31 346 ALA A CA 1
ATOM 2748 C C . ALA A 1 346 ? -26.122 -13.391 44.248 1.00 92.31 346 ALA A C 1
ATOM 2750 O O . ALA A 1 346 ? -26.827 -13.732 43.297 1.00 92.31 346 ALA A O 1
ATOM 2751 N N . GLY A 1 347 ? -25.357 -14.261 44.915 1.00 89.81 347 GLY A N 1
ATOM 2752 C CA . GLY A 1 347 ? -25.254 -15.686 44.577 1.00 89.81 347 GLY A CA 1
ATOM 2753 C C . GLY A 1 347 ? -24.314 -16.024 43.412 1.00 89.81 347 GLY A C 1
ATOM 2754 O O . GLY A 1 347 ? -24.157 -17.200 43.095 1.00 89.81 347 GLY A O 1
ATOM 2755 N N . SER A 1 348 ? -23.664 -15.036 42.786 1.00 92.25 348 SER A N 1
ATOM 2756 C CA . SER A 1 348 ? -22.639 -15.261 41.757 1.00 92.25 348 SER A CA 1
ATOM 2757 C C . SER A 1 348 ? -21.216 -15.184 42.334 1.00 92.25 348 SER A C 1
ATOM 2759 O O . SER A 1 348 ? -20.992 -14.452 43.302 1.00 92.25 348 SER A O 1
ATOM 2761 N N . PRO A 1 349 ? -20.217 -15.859 41.728 1.00 92.00 349 PRO A N 1
ATOM 2762 C CA . PRO A 1 349 ? -18.812 -15.705 42.119 1.00 92.00 349 PRO A CA 1
ATOM 2763 C C . PRO A 1 349 ? -18.318 -14.251 42.077 1.00 92.00 349 PRO A C 1
ATOM 2765 O O . PRO A 1 349 ? -17.452 -13.860 42.854 1.00 92.00 349 PRO A O 1
ATOM 2768 N N . GLN A 1 350 ? -18.884 -13.432 41.187 1.00 93.56 350 GLN A N 1
ATOM 2769 C CA . GLN A 1 350 ? -18.508 -12.035 40.992 1.00 93.56 350 GLN A CA 1
ATOM 2770 C C . GLN A 1 350 ? -18.914 -11.138 42.169 1.00 93.56 350 GLN A C 1
ATOM 2772 O O . GLN A 1 350 ? -18.310 -10.082 42.344 1.00 93.56 350 GLN A O 1
ATOM 2777 N N . ALA A 1 351 ? -19.865 -11.561 43.012 1.00 92.69 351 ALA A N 1
ATOM 2778 C CA . ALA A 1 351 ? -20.219 -10.833 44.232 1.00 92.69 351 ALA A CA 1
ATOM 2779 C C . ALA A 1 351 ? -19.025 -10.666 45.187 1.00 92.69 351 ALA A C 1
ATOM 2781 O O . ALA A 1 351 ? -18.956 -9.675 45.909 1.00 92.69 351 ALA A O 1
ATOM 2782 N N . ALA A 1 352 ? -18.053 -11.588 45.156 1.00 92.00 352 ALA A N 1
ATOM 2783 C CA . ALA A 1 352 ? -16.853 -11.514 45.989 1.00 92.00 352 ALA A CA 1
ATOM 2784 C C . ALA A 1 352 ? -15.985 -10.276 45.692 1.00 92.00 352 ALA A C 1
ATOM 2786 O O . ALA A 1 352 ? -15.299 -9.783 46.584 1.00 92.00 352 ALA A O 1
ATOM 2787 N N . TYR A 1 353 ? -16.038 -9.732 44.468 1.00 92.25 353 TYR A N 1
ATOM 2788 C CA . TYR A 1 353 ? -15.315 -8.503 44.112 1.00 92.25 353 TYR A CA 1
ATOM 2789 C C . TYR A 1 353 ? -15.902 -7.243 44.764 1.00 92.25 353 TYR A C 1
ATOM 2791 O O . TYR A 1 353 ? -15.251 -6.200 44.764 1.00 92.25 353 TYR A O 1
ATOM 2799 N N . LEU A 1 354 ? -17.118 -7.334 45.310 1.00 92.75 354 LEU A N 1
ATOM 2800 C CA . LEU A 1 354 ? -17.866 -6.223 45.893 1.00 92.75 354 LEU A CA 1
ATOM 2801 C C . LEU A 1 354 ? -18.149 -6.433 47.389 1.00 92.75 354 LEU A C 1
ATOM 2803 O O . LEU A 1 354 ? -19.116 -5.885 47.916 1.00 92.75 354 LEU A O 1
ATOM 2807 N N . ASP A 1 355 ? -17.318 -7.215 48.091 1.00 90.62 355 ASP A N 1
ATOM 2808 C CA . ASP A 1 355 ? -17.480 -7.439 49.532 1.00 90.62 355 ASP A CA 1
ATOM 2809 C C . ASP A 1 355 ? -17.436 -6.107 50.306 1.00 90.62 355 ASP A C 1
ATOM 2811 O O . ASP A 1 355 ? -16.470 -5.341 50.235 1.00 90.62 355 ASP A O 1
ATOM 2815 N N . ARG A 1 356 ? -18.485 -5.843 51.094 1.00 89.56 356 ARG A N 1
ATOM 2816 C CA . ARG A 1 356 ? -18.613 -4.646 51.939 1.00 89.56 356 ARG A CA 1
ATOM 2817 C C . ARG A 1 356 ? -17.513 -4.549 52.999 1.00 89.56 356 ARG A C 1
ATOM 2819 O O . ARG A 1 356 ? -17.205 -3.446 53.444 1.00 89.56 356 ARG A O 1
ATOM 2826 N N . LYS A 1 357 ? -16.899 -5.671 53.390 1.00 92.06 357 LYS A N 1
ATOM 2827 C CA . LYS A 1 357 ? -15.759 -5.703 54.320 1.00 92.06 357 LYS A CA 1
ATOM 2828 C C . LYS A 1 357 ? -14.458 -5.214 53.675 1.00 92.06 357 LYS A C 1
ATOM 2830 O O . LYS A 1 357 ? -13.570 -4.754 54.387 1.00 92.06 357 LYS A O 1
ATOM 2835 N N . ALA A 1 358 ? -14.349 -5.267 52.348 1.00 89.94 358 ALA A N 1
ATOM 2836 C CA . ALA A 1 358 ? -13.179 -4.841 51.581 1.00 89.94 358 ALA A CA 1
ATOM 2837 C C . ALA A 1 358 ? -13.383 -3.432 50.989 1.00 89.94 358 ALA A C 1
ATOM 2839 O O . ALA A 1 358 ? -13.327 -3.236 49.776 1.00 89.94 358 ALA A O 1
ATOM 2840 N N . GLY A 1 359 ? -13.655 -2.445 51.852 1.00 90.81 359 GLY A N 1
ATOM 2841 C CA . GLY A 1 359 ? -14.087 -1.093 51.466 1.00 90.81 359 GLY A CA 1
ATOM 2842 C C . GLY A 1 359 ? -13.268 -0.436 50.340 1.00 90.81 359 GLY A C 1
ATOM 2843 O O . GLY A 1 359 ? -13.860 -0.084 49.317 1.00 90.81 359 GLY A O 1
ATOM 2844 N N . PRO A 1 360 ? -11.931 -0.297 50.469 1.00 90.62 360 PRO A N 1
ATOM 2845 C CA . PRO A 1 360 ? -11.098 0.319 49.433 1.00 90.62 360 PRO A CA 1
ATOM 2846 C C . PRO A 1 360 ? -11.110 -0.441 48.100 1.00 90.62 360 PRO A C 1
ATOM 2848 O O . PRO A 1 360 ? -11.220 0.177 47.042 1.00 90.62 360 PRO A O 1
ATOM 2851 N N . GLN A 1 361 ? -11.037 -1.776 48.131 1.00 90.56 361 GLN A N 1
ATOM 2852 C CA . GLN A 1 361 ? -11.065 -2.604 46.922 1.00 90.56 361 GLN A CA 1
ATOM 2853 C C . GLN A 1 361 ? -12.425 -2.514 46.226 1.00 90.56 361 GLN A C 1
ATOM 2855 O O . GLN A 1 361 ? -12.477 -2.268 45.022 1.00 90.56 361 GLN A O 1
ATOM 2860 N N . ARG A 1 362 ? -13.519 -2.636 46.988 1.00 93.19 362 ARG A N 1
ATOM 2861 C CA . ARG A 1 362 ? -14.896 -2.488 46.498 1.00 93.19 362 ARG A CA 1
ATOM 2862 C C . ARG A 1 362 ? -15.103 -1.129 45.834 1.00 93.19 362 ARG A C 1
ATOM 2864 O O . ARG A 1 362 ? -15.620 -1.061 44.722 1.00 93.19 362 ARG A O 1
ATOM 2871 N N . ALA A 1 363 ? -14.686 -0.051 46.500 1.00 91.25 363 ALA A N 1
ATOM 2872 C CA . ALA A 1 363 ? -14.787 1.301 45.957 1.00 91.25 363 ALA A CA 1
ATOM 2873 C C . ALA A 1 363 ? -13.985 1.452 44.655 1.00 91.25 363 ALA A C 1
ATOM 2875 O O . ALA A 1 363 ? -14.485 2.040 43.699 1.00 91.25 363 ALA A O 1
ATOM 2876 N N . GLY A 1 364 ? -12.782 0.871 44.588 1.00 91.38 364 GLY A N 1
ATOM 2877 C CA . GLY A 1 364 ? -11.969 0.858 43.372 1.00 91.38 364 GLY A CA 1
ATOM 2878 C C . GLY A 1 364 ? -12.647 0.129 42.209 1.00 91.38 364 GLY A C 1
ATOM 2879 O O . GLY A 1 364 ? -12.685 0.662 41.105 1.00 91.38 364 GLY A O 1
ATOM 2880 N N . VAL A 1 365 ? -13.252 -1.041 42.452 1.00 92.38 365 VAL A N 1
ATOM 2881 C CA . VAL A 1 365 ? -13.962 -1.800 41.406 1.00 92.38 365 VAL A CA 1
ATOM 2882 C C . VAL A 1 365 ? -15.162 -1.022 40.861 1.00 92.38 365 VAL A C 1
ATOM 2884 O O . VAL A 1 365 ? -15.322 -0.915 39.646 1.00 92.38 365 VAL A O 1
ATOM 2887 N N . LEU A 1 366 ? -15.984 -0.451 41.747 1.00 92.06 366 LEU A N 1
ATOM 2888 C CA . LEU A 1 366 ? -17.151 0.350 41.363 1.00 92.06 366 LEU A CA 1
ATOM 2889 C C . LEU A 1 366 ? -16.754 1.633 40.619 1.00 92.06 366 LEU A C 1
ATOM 2891 O O . LEU A 1 366 ? -17.392 1.992 39.635 1.00 92.06 366 LEU A O 1
ATOM 2895 N N . SER A 1 367 ? -15.678 2.295 41.049 1.00 90.12 367 SER A N 1
ATOM 2896 C CA . SER A 1 367 ? -15.150 3.491 40.384 1.00 90.12 367 SER A CA 1
ATOM 2897 C C . SER A 1 367 ? -14.681 3.184 38.959 1.00 90.12 367 SER A C 1
ATOM 2899 O O . SER A 1 367 ? -15.103 3.847 38.012 1.00 90.12 367 SER A O 1
ATOM 2901 N N . SER A 1 368 ? -13.885 2.123 38.782 1.00 90.06 368 SER A N 1
ATOM 2902 C CA . SER A 1 368 ? -13.440 1.669 37.461 1.00 90.06 368 SER A CA 1
ATOM 2903 C C . SER A 1 368 ? -14.609 1.283 36.553 1.00 90.06 368 SER A C 1
ATOM 2905 O O . SER A 1 368 ? -14.583 1.594 35.366 1.00 90.06 368 SER A O 1
ATOM 2907 N N . LEU A 1 369 ? -15.645 0.635 37.097 1.00 88.12 369 LEU A N 1
ATOM 2908 C CA . LEU A 1 369 ? -16.863 0.326 36.349 1.00 88.12 369 LEU A CA 1
ATOM 2909 C C . LEU A 1 369 ? -17.567 1.609 35.883 1.00 88.12 369 LEU A C 1
ATOM 2911 O O . LEU A 1 369 ? -17.955 1.700 34.725 1.00 88.12 369 LEU A O 1
ATOM 2915 N N . ASN A 1 370 ? -17.683 2.622 36.743 1.00 88.00 370 ASN A N 1
ATOM 2916 C CA . ASN A 1 370 ? -18.355 3.879 36.403 1.00 88.00 370 ASN A CA 1
ATOM 2917 C C . ASN A 1 370 ? -17.593 4.757 35.403 1.00 88.00 370 ASN A C 1
ATOM 2919 O O . ASN A 1 370 ? -18.201 5.647 34.815 1.00 88.00 370 ASN A O 1
ATOM 2923 N N . MET A 1 371 ? -16.320 4.473 35.108 1.00 87.00 371 MET A N 1
ATOM 2924 C CA . MET A 1 371 ? -15.565 5.203 34.079 1.00 87.00 371 MET A CA 1
ATOM 2925 C C . MET A 1 371 ? -16.179 5.124 32.674 1.00 87.00 371 MET A C 1
ATOM 2927 O O . MET A 1 371 ? -15.891 5.981 31.842 1.00 87.00 371 MET A O 1
ATOM 2931 N N . ILE A 1 372 ? -16.987 4.100 32.386 1.00 88.44 372 ILE A N 1
ATOM 2932 C CA . ILE A 1 372 ? -17.643 3.945 31.079 1.00 88.44 372 ILE A CA 1
ATOM 2933 C C . ILE A 1 372 ? -19.082 4.480 31.061 1.00 88.44 372 ILE A C 1
ATOM 2935 O O . ILE A 1 372 ? -19.699 4.486 29.998 1.00 88.44 372 ILE A O 1
ATOM 2939 N N . ALA A 1 373 ? -19.618 4.927 32.205 1.00 87.12 373 ALA A N 1
ATOM 2940 C CA . ALA A 1 373 ? -21.007 5.375 32.330 1.00 87.12 373 ALA A CA 1
ATOM 2941 C C . ALA A 1 373 ? -21.316 6.539 31.381 1.00 87.12 373 ALA A C 1
ATOM 2943 O O . ALA A 1 373 ? -22.283 6.471 30.628 1.00 87.12 373 ALA A O 1
ATOM 2944 N N . ASP A 1 374 ? -20.450 7.555 31.354 1.00 83.94 374 ASP A N 1
ATOM 2945 C CA . ASP A 1 374 ? -20.636 8.745 30.517 1.00 83.94 374 ASP A CA 1
ATOM 2946 C C . ASP A 1 374 ? -20.708 8.377 29.028 1.00 83.94 374 ASP A C 1
ATOM 2948 O O . ASP A 1 374 ? -21.586 8.837 28.304 1.00 83.94 374 ASP A O 1
ATOM 2952 N N . SER A 1 375 ? -19.828 7.481 28.569 1.00 85.12 375 SER A N 1
ATOM 2953 C CA . SER A 1 375 ? -19.825 6.993 27.184 1.00 85.12 375 SER A CA 1
ATOM 2954 C C . SER A 1 375 ? -21.090 6.205 26.837 1.00 85.12 375 SER A C 1
ATOM 2956 O O . SER A 1 375 ? -21.582 6.294 25.712 1.00 85.12 375 SER A O 1
ATOM 2958 N N . LEU A 1 376 ? -21.617 5.429 27.789 1.00 85.44 376 LEU A N 1
ATOM 2959 C CA . LEU A 1 376 ? -22.848 4.660 27.615 1.00 85.44 376 LEU A CA 1
ATOM 2960 C C . LEU A 1 376 ? -24.096 5.553 27.621 1.00 85.44 376 LEU A C 1
ATOM 2962 O O . LEU A 1 376 ? -25.029 5.272 26.871 1.00 85.44 376 LEU A O 1
ATOM 2966 N N . ASP A 1 377 ? -24.119 6.628 28.413 1.00 86.69 377 ASP A N 1
ATOM 2967 C CA . ASP A 1 377 ? -25.246 7.575 28.466 1.00 86.69 377 ASP A CA 1
ATOM 2968 C C . ASP A 1 377 ? -25.410 8.369 27.163 1.00 86.69 377 ASP A C 1
ATOM 2970 O O . ASP A 1 377 ? -26.526 8.725 26.781 1.00 86.69 377 ASP A O 1
ATOM 2974 N N . LEU A 1 378 ? -24.318 8.563 26.415 1.00 85.69 378 LEU A N 1
ATOM 2975 C CA . LEU A 1 378 ? -24.373 9.178 25.090 1.00 85.69 378 LEU A CA 1
ATOM 2976 C C . LEU A 1 378 ? -25.107 8.318 24.052 1.00 85.69 378 LEU A C 1
ATOM 2978 O O . LEU A 1 378 ? -25.552 8.857 23.037 1.00 85.69 378 LEU A O 1
ATOM 2982 N N . LEU A 1 379 ? -25.227 6.999 24.257 1.00 83.19 379 LEU A N 1
ATOM 2983 C CA . LEU A 1 379 ? -25.826 6.111 23.262 1.00 83.19 379 LEU A CA 1
ATOM 2984 C C . LEU A 1 379 ? -27.293 6.486 22.986 1.00 83.19 379 LEU A C 1
ATOM 2986 O O . LEU A 1 379 ? -28.065 6.726 23.922 1.00 83.19 379 LEU A O 1
ATOM 2990 N N . PRO A 1 380 ? -27.726 6.490 21.707 1.00 78.38 380 PRO A N 1
ATOM 2991 C CA . PRO A 1 380 ? -29.104 6.805 21.362 1.00 78.38 380 PRO A CA 1
ATOM 2992 C C . PRO A 1 380 ? -30.084 5.915 22.129 1.00 78.38 380 PRO A C 1
ATOM 2994 O O . PRO A 1 380 ? -29.879 4.710 22.270 1.00 78.38 380 PRO A O 1
ATOM 2997 N N . ARG A 1 381 ? -31.193 6.490 22.601 1.00 78.50 381 ARG A N 1
ATOM 2998 C CA . ARG A 1 381 ? -32.286 5.716 23.209 1.00 78.50 381 ARG A CA 1
ATOM 2999 C C . ARG A 1 381 ? -33.184 5.152 22.116 1.00 78.50 381 ARG A C 1
ATOM 3001 O O . ARG A 1 381 ? -33.401 5.795 21.085 1.00 78.50 381 ARG A O 1
ATOM 3008 N N . ARG A 1 382 ? -33.767 3.974 22.350 1.00 66.81 382 ARG A N 1
ATOM 3009 C CA . ARG A 1 382 ? -34.761 3.394 21.439 1.00 66.81 382 ARG A CA 1
ATOM 3010 C C . ARG A 1 382 ? -35.957 4.349 21.353 1.00 66.81 382 ARG A C 1
ATOM 3012 O O . ARG A 1 382 ? -36.731 4.460 22.298 1.00 66.81 382 ARG A O 1
ATOM 3019 N N . ARG A 1 383 ? -36.094 5.086 20.246 1.00 58.38 383 ARG A N 1
ATOM 3020 C CA . ARG A 1 383 ? -37.252 5.963 20.023 1.00 58.38 383 ARG A CA 1
ATOM 3021 C C . ARG A 1 383 ? -38.508 5.101 19.892 1.00 58.38 383 ARG A C 1
ATOM 3023 O O . ARG A 1 383 ? -38.620 4.313 18.957 1.00 58.38 383 ARG A O 1
ATOM 3030 N N . THR A 1 384 ? -39.459 5.281 20.805 1.00 38.19 384 THR A N 1
ATOM 3031 C CA . THR A 1 384 ? -40.821 4.735 20.720 1.00 38.19 384 THR A CA 1
ATOM 3032 C C . THR A 1 384 ? -41.607 5.522 19.668 1.00 38.19 384 THR A C 1
ATOM 3034 O O . THR A 1 384 ? -42.450 6.350 19.992 1.00 38.19 384 THR A O 1
ATOM 3037 N N . ILE A 1 385 ? -41.281 5.344 18.391 1.00 33.72 385 ILE A N 1
ATOM 3038 C CA . ILE A 1 385 ? -42.060 5.889 17.274 1.00 33.72 385 ILE A CA 1
ATOM 3039 C C . ILE A 1 385 ? -42.393 4.705 16.373 1.00 33.72 385 ILE A C 1
ATOM 3041 O O . ILE A 1 385 ? -41.517 3.895 16.067 1.00 33.72 385 ILE A O 1
ATOM 3045 N N . GLY A 1 386 ? -43.683 4.558 16.057 1.00 33.59 386 GLY A N 1
ATOM 3046 C CA . GLY A 1 386 ? -44.253 3.397 15.380 1.00 33.59 386 GLY A CA 1
ATOM 3047 C C . GLY A 1 386 ? -43.428 2.939 14.178 1.00 33.59 386 GLY A C 1
ATOM 3048 O O . GLY A 1 386 ? -43.045 3.750 13.346 1.00 33.59 386 GLY A O 1
ATOM 3049 N N . LEU A 1 387 ? -43.172 1.627 14.129 1.00 33.91 387 LEU A N 1
ATOM 3050 C CA . LEU A 1 387 ? -42.684 0.874 12.968 1.00 33.91 387 LEU A CA 1
ATOM 3051 C C . LEU A 1 387 ? -41.525 1.547 12.201 1.00 33.91 387 LEU A C 1
ATOM 3053 O O . LEU A 1 387 ? -41.730 2.111 11.131 1.00 33.91 387 LEU A O 1
ATOM 3057 N N . GLY A 1 388 ? -40.286 1.432 12.706 1.00 38.06 388 GLY A N 1
ATOM 3058 C CA . GLY A 1 388 ? -39.113 1.766 11.881 1.00 38.06 388 GLY A CA 1
ATOM 3059 C C . GLY A 1 388 ? -37.750 1.985 12.551 1.00 38.06 388 GLY A C 1
ATOM 3060 O O . GLY A 1 388 ? -36.878 2.576 11.918 1.00 38.06 388 GLY A O 1
ATOM 3061 N N . SER A 1 389 ? -37.499 1.564 13.797 1.00 40.34 389 SER A N 1
ATOM 3062 C CA . SER A 1 389 ? -36.160 1.733 14.394 1.00 40.34 389 SER A CA 1
ATOM 3063 C C . SER A 1 389 ? -35.149 0.744 13.783 1.00 40.34 389 SER A C 1
ATOM 3065 O O . SER A 1 389 ? -35.188 -0.444 14.109 1.00 40.34 389 SER A O 1
ATOM 3067 N N . ARG A 1 390 ? -34.243 1.223 12.915 1.00 47.53 390 ARG A N 1
ATOM 3068 C CA . ARG A 1 390 ? -33.118 0.438 12.365 1.00 47.53 390 ARG A CA 1
ATOM 3069 C C . ARG A 1 390 ? -32.114 0.103 13.474 1.00 47.53 390 ARG A C 1
ATOM 3071 O O . ARG A 1 390 ? -31.519 1.012 14.048 1.00 47.53 390 ARG A O 1
ATOM 3078 N N . GLN A 1 391 ? -31.922 -1.186 13.750 1.00 43.97 391 GLN A N 1
ATOM 3079 C CA . GLN A 1 391 ? -30.771 -1.689 14.503 1.00 43.97 391 GLN A CA 1
ATOM 3080 C C . GLN A 1 391 ? -29.595 -1.967 13.564 1.00 43.97 391 GLN A C 1
ATOM 3082 O O . GLN A 1 391 ? -29.774 -2.121 12.355 1.00 43.97 391 GLN A O 1
ATOM 3087 N N . VAL A 1 392 ? -28.395 -2.064 14.136 1.00 46.09 392 VAL A N 1
ATOM 3088 C CA . VAL A 1 392 ? -27.154 -2.440 13.432 1.00 46.09 392 VAL A CA 1
ATOM 3089 C C . VAL A 1 392 ? -27.167 -3.915 12.964 1.00 46.09 392 VAL A C 1
ATOM 3091 O O . VAL A 1 392 ? -26.295 -4.340 12.212 1.00 46.09 392 VAL A O 1
ATOM 3094 N N . ASN A 1 393 ? -28.214 -4.684 13.285 1.00 40.16 393 ASN A N 1
ATOM 3095 C CA . ASN A 1 393 ? -28.376 -6.066 12.829 1.00 40.16 393 ASN A CA 1
ATOM 3096 C C . ASN A 1 393 ? -28.929 -6.111 11.392 1.00 40.16 393 ASN A C 1
ATOM 3098 O O . ASN A 1 393 ? -29.864 -5.387 11.054 1.00 40.16 393 ASN A O 1
ATOM 3102 N N . GLY A 1 394 ? -28.346 -6.965 10.542 1.00 35.16 394 GLY A N 1
ATOM 3103 C CA . GLY A 1 394 ? -28.438 -6.951 9.071 1.00 35.16 394 GLY A CA 1
ATOM 3104 C C . GLY A 1 394 ? -29.819 -7.093 8.399 1.00 35.16 394 GLY A C 1
ATOM 3105 O O . GLY A 1 394 ? -30.011 -8.000 7.584 1.00 35.16 394 GLY A O 1
ATOM 3106 N N . SER A 1 395 ? -30.779 -6.191 8.634 1.00 27.41 395 SER A N 1
ATOM 3107 C CA . SER A 1 395 ? -32.094 -6.175 7.970 1.00 27.41 395 SER A CA 1
ATOM 3108 C C . SER A 1 395 ? -32.667 -4.770 7.686 1.00 27.41 395 SER A C 1
ATOM 3110 O O . SER A 1 395 ? -33.073 -4.061 8.599 1.00 27.41 395 SER A O 1
ATOM 3112 N N . THR A 1 396 ? -32.714 -4.442 6.384 1.00 30.27 396 THR A N 1
ATOM 3113 C CA . THR A 1 396 ? -33.776 -3.809 5.547 1.00 30.27 396 THR A CA 1
ATOM 3114 C C . THR A 1 396 ? -34.641 -2.610 6.004 1.00 30.27 396 THR A C 1
ATOM 3116 O O . THR A 1 396 ? -35.389 -2.739 6.961 1.00 30.27 396 THR A O 1
ATOM 3119 N N . SER A 1 397 ? -34.677 -1.586 5.109 1.00 32.91 397 SER A N 1
ATOM 3120 C CA . SER A 1 397 ? -35.803 -0.700 4.656 1.00 32.91 397 SER A CA 1
ATOM 3121 C C . SER A 1 397 ? -36.494 0.194 5.717 1.00 32.91 397 SER A C 1
ATOM 3123 O O . SER A 1 397 ? -36.768 -0.275 6.801 1.00 32.91 397 SER A O 1
ATOM 3125 N N . GLU A 1 398 ? -36.824 1.491 5.594 1.00 28.52 398 GLU A N 1
ATOM 3126 C CA . GLU A 1 398 ? -37.272 2.355 4.484 1.00 28.52 398 GLU A CA 1
ATOM 3127 C C . GLU A 1 398 ? -37.028 3.860 4.848 1.00 28.52 398 GLU A C 1
ATOM 3129 O O . GLU A 1 398 ? -36.147 4.131 5.662 1.00 28.52 398 GLU A O 1
ATOM 3134 N N . ARG A 1 399 ? -37.714 4.827 4.206 1.00 27.89 399 ARG A N 1
ATOM 3135 C CA . ARG A 1 399 ? -37.355 6.257 3.976 1.00 27.89 399 ARG A CA 1
ATOM 3136 C C . ARG A 1 399 ? -37.693 7.309 5.068 1.00 27.89 399 ARG A C 1
ATOM 3138 O O . ARG A 1 399 ? -38.668 7.171 5.790 1.00 27.89 399 ARG A O 1
ATOM 3145 N N . ALA A 1 400 ? -37.003 8.455 4.910 1.00 27.05 400 ALA A N 1
ATOM 3146 C CA . ALA A 1 400 ? -37.456 9.864 4.997 1.00 27.05 400 ALA A CA 1
ATOM 3147 C C . ALA A 1 400 ? -37.258 10.672 6.298 1.00 27.05 400 ALA A C 1
ATOM 3149 O O . ALA A 1 400 ? -37.589 10.229 7.389 1.00 27.05 400 ALA A O 1
ATOM 3150 N N . GLY A 1 401 ? -36.839 11.935 6.109 1.00 22.08 401 GLY A N 1
ATOM 3151 C CA . GLY A 1 401 ? -37.143 13.053 7.012 1.00 22.08 401 GLY A CA 1
ATOM 3152 C C . GLY A 1 401 ? -35.951 13.936 7.379 1.00 22.08 401 GLY A C 1
ATOM 3153 O O . GLY A 1 401 ? -35.134 13.559 8.204 1.00 22.08 401 GLY A O 1
ATOM 3154 N N . SER A 1 402 ? -35.873 15.119 6.769 1.00 24.91 402 SER A N 1
ATOM 3155 C CA . SER A 1 402 ? -34.855 16.158 6.965 1.00 24.91 402 SER A CA 1
ATOM 3156 C C . SER A 1 402 ? -35.009 16.953 8.268 1.00 24.91 402 SER A C 1
ATOM 3158 O O . SER A 1 402 ? -36.116 17.396 8.569 1.00 24.91 402 SER A O 1
ATOM 3160 N N . SER A 1 403 ? -33.896 17.318 8.905 1.00 21.47 403 SER A N 1
ATOM 3161 C CA . SER A 1 403 ? -33.770 18.578 9.653 1.00 21.47 403 SER A CA 1
ATOM 3162 C C . SER A 1 403 ? -32.301 18.973 9.825 1.00 21.47 403 SER A C 1
ATOM 3164 O O . SER A 1 403 ? -31.402 18.145 9.768 1.00 21.47 403 SER A O 1
ATOM 3166 N N . SER A 1 404 ? -32.079 20.277 9.937 1.00 21.30 404 SER A N 1
ATOM 3167 C CA . SER A 1 404 ? -30.805 20.990 9.852 1.00 21.30 404 SER A CA 1
ATOM 3168 C C . SER A 1 404 ? -30.361 21.447 11.246 1.00 21.30 404 SER A C 1
ATOM 3170 O O . SER A 1 404 ? -31.181 22.090 11.894 1.00 21.30 404 SER A O 1
ATOM 3172 N N . LEU A 1 405 ? -29.090 21.254 11.646 1.00 22.78 405 LEU A N 1
ATOM 3173 C CA . LEU A 1 405 ? -28.171 22.301 12.162 1.00 22.78 405 LEU A CA 1
ATOM 3174 C C . LEU A 1 405 ? -26.897 21.752 12.853 1.00 22.78 405 LEU A C 1
ATOM 3176 O O . LEU A 1 405 ? -26.948 20.872 13.693 1.00 22.78 405 LEU A O 1
ATOM 3180 N N . ARG A 1 406 ? -25.787 22.460 12.571 1.00 22.09 406 ARG A N 1
ATOM 3181 C CA . ARG A 1 406 ? -24.574 22.718 13.387 1.00 22.09 406 ARG A CA 1
ATOM 3182 C C . ARG A 1 406 ? -23.602 21.574 13.726 1.00 22.09 406 ARG A C 1
ATOM 3184 O O . ARG A 1 406 ? -23.627 20.962 14.778 1.00 22.09 406 ARG A O 1
ATOM 3191 N N . SER A 1 407 ? -22.591 21.508 12.856 1.00 26.86 407 SER A N 1
ATOM 3192 C CA . SER A 1 407 ? -21.154 21.305 13.116 1.00 26.86 407 SER A CA 1
ATOM 3193 C C . SER A 1 407 ? -20.707 21.335 14.594 1.00 26.86 407 SER A C 1
ATOM 3195 O O . SER A 1 407 ? -20.433 22.404 15.146 1.00 26.86 407 SER A O 1
ATOM 3197 N N . GLN A 1 408 ? -20.448 20.153 15.150 1.00 30.03 408 GLN A N 1
ATOM 3198 C CA . GLN A 1 408 ? -19.428 19.915 16.174 1.00 30.03 408 GLN A CA 1
ATOM 3199 C C . GLN A 1 408 ? -18.613 18.685 15.756 1.00 30.03 408 GLN A C 1
ATOM 3201 O O . GLN A 1 408 ? -19.164 17.697 15.274 1.00 30.03 408 GLN A O 1
ATOM 3206 N N . ARG A 1 409 ? -17.279 18.793 15.843 1.00 29.06 409 ARG A N 1
ATOM 3207 C CA . ARG A 1 409 ? -16.341 17.744 15.417 1.00 29.06 409 ARG A CA 1
ATOM 3208 C C . ARG A 1 409 ? -16.627 16.464 16.194 1.00 29.06 409 ARG A C 1
ATOM 3210 O O . ARG A 1 409 ? -16.688 16.484 17.416 1.00 29.06 409 ARG A O 1
ATOM 3217 N N . CYS A 1 410 ? -16.792 15.382 15.457 1.00 32.50 410 CYS A N 1
ATOM 3218 C CA . CYS A 1 410 ? -17.332 14.124 15.926 1.00 32.50 410 CYS A CA 1
ATOM 3219 C C . CYS A 1 410 ? -16.408 13.013 15.425 1.00 32.50 410 CYS A C 1
ATOM 3221 O O . CYS A 1 410 ? -16.087 12.993 14.243 1.00 32.50 410 CYS A O 1
ATOM 3223 N N . ALA A 1 411 ? -15.936 12.120 16.290 1.00 32.62 411 ALA A N 1
ATOM 3224 C CA . ALA A 1 411 ? -15.256 10.920 15.816 1.00 32.62 411 ALA A CA 1
ATOM 3225 C C . ALA A 1 411 ? -16.323 9.982 15.241 1.00 32.62 411 ALA A C 1
ATOM 3227 O O . ALA A 1 411 ? -17.246 9.610 15.958 1.00 32.62 411 ALA A O 1
ATOM 3228 N N . SER A 1 412 ? -16.249 9.651 13.951 1.00 35.03 412 SER A N 1
ATOM 3229 C CA . SER A 1 412 ? -17.226 8.766 13.313 1.00 35.03 412 SER A CA 1
ATOM 3230 C C . SER A 1 412 ? -16.589 7.428 12.982 1.00 35.03 412 SER A C 1
ATOM 3232 O O . SER A 1 412 ? -15.634 7.382 12.208 1.00 35.03 412 SER A O 1
ATOM 3234 N N . GLU A 1 413 ? -17.127 6.336 13.515 1.00 41.19 413 GLU A N 1
ATOM 3235 C CA . GLU A 1 413 ? -16.930 5.026 12.904 1.00 41.19 413 GLU A CA 1
ATOM 3236 C C . GLU A 1 413 ? -17.978 4.818 11.821 1.00 41.19 413 GLU A C 1
ATOM 3238 O O . GLU A 1 413 ? -19.141 5.179 11.991 1.00 41.19 413 GLU A O 1
ATOM 3243 N N . PHE A 1 414 ? -17.576 4.270 10.680 1.00 41.78 414 PHE A N 1
ATOM 3244 C CA . PHE A 1 414 ? -18.490 4.021 9.576 1.00 41.78 414 PHE A CA 1
ATOM 3245 C C . PHE A 1 414 ? -18.418 2.575 9.082 1.00 41.78 414 PHE A C 1
ATOM 3247 O O . PHE A 1 414 ? -17.334 2.078 8.772 1.00 41.78 414 PHE A O 1
ATOM 3254 N N . TYR A 1 415 ? -19.579 1.921 9.000 1.00 40.75 415 TYR A N 1
ATOM 3255 C CA . TYR A 1 415 ? -19.758 0.511 8.649 1.00 40.75 415 TYR A CA 1
ATOM 3256 C C . TYR A 1 415 ? -20.479 0.354 7.307 1.00 40.75 415 TYR A C 1
ATOM 3258 O O . TYR A 1 415 ? -21.559 0.914 7.110 1.00 40.75 415 TYR A O 1
ATOM 3266 N N . ARG A 1 416 ? -19.937 -0.479 6.411 1.00 36.88 416 ARG A N 1
ATOM 3267 C CA . ARG A 1 416 ? -20.595 -0.897 5.158 1.00 36.88 416 ARG A CA 1
ATOM 3268 C C . ARG A 1 416 ? -21.246 -2.279 5.295 1.00 36.88 416 ARG A C 1
ATOM 3270 O O . ARG A 1 416 ? -20.535 -3.268 5.487 1.00 36.88 416 ARG A O 1
ATOM 3277 N N . SER A 1 417 ? -22.565 -2.369 5.106 1.00 30.56 417 SER A N 1
ATOM 3278 C CA . SER A 1 417 ? -23.303 -3.645 5.114 1.00 30.56 417 SER A CA 1
ATOM 3279 C C . SER A 1 417 ? -23.313 -4.358 3.744 1.00 30.56 417 SER A C 1
ATOM 3281 O O . SER A 1 417 ? -23.203 -3.724 2.691 1.00 30.56 417 SER A O 1
ATOM 3283 N N . MET A 1 418 ? -23.398 -5.698 3.759 1.00 27.38 418 MET A N 1
ATOM 3284 C CA . MET A 1 418 ? -23.505 -6.571 2.573 1.00 27.38 418 MET A CA 1
ATOM 3285 C C . MET A 1 418 ? -24.950 -6.646 2.031 1.00 27.38 418 MET A C 1
ATOM 3287 O O . MET A 1 418 ? -25.894 -6.670 2.823 1.00 27.38 418 MET A O 1
ATOM 3291 N N . PRO A 1 419 ? -25.159 -6.843 0.714 1.00 27.73 419 PRO A N 1
ATOM 3292 C CA . PRO A 1 419 ? -26.399 -7.419 0.191 1.00 27.73 419 PRO A CA 1
ATOM 3293 C C . PRO A 1 419 ? -26.471 -8.919 0.537 1.00 27.73 419 PRO A C 1
ATOM 3295 O O . PRO A 1 419 ? -25.515 -9.658 0.300 1.00 27.73 419 PRO A O 1
ATOM 3298 N N . ARG A 1 420 ? -27.601 -9.394 1.082 1.00 27.20 420 ARG A N 1
ATOM 3299 C CA . ARG A 1 420 ? -27.818 -10.825 1.370 1.00 27.20 420 ARG A CA 1
ATOM 3300 C C . ARG A 1 420 ? -27.791 -11.646 0.078 1.00 27.20 420 ARG A C 1
ATOM 3302 O O . ARG A 1 420 ? -28.548 -11.364 -0.845 1.00 27.20 420 ARG A O 1
ATOM 3309 N N . GLY A 1 421 ? -26.972 -12.693 0.057 1.00 26.97 421 GLY A N 1
ATOM 3310 C CA . GLY A 1 421 ? -26.887 -13.630 -1.062 1.00 26.97 421 GLY A CA 1
ATOM 3311 C C . GLY A 1 421 ? -25.910 -14.776 -0.818 1.00 26.97 421 GLY A C 1
ATOM 3312 O O . GLY A 1 421 ? -25.139 -15.101 -1.708 1.00 26.97 421 GLY A O 1
ATOM 3313 N N . TRP A 1 422 ? -25.899 -15.356 0.384 1.00 22.91 422 TRP A N 1
ATOM 3314 C CA . TRP A 1 422 ? -25.222 -16.626 0.656 1.00 22.91 422 TRP A CA 1
ATOM 3315 C C . TRP A 1 422 ? -26.230 -17.576 1.296 1.00 22.91 422 TRP A C 1
ATOM 3317 O O . TRP A 1 422 ? -26.426 -17.595 2.508 1.00 22.91 422 TRP A O 1
ATOM 3327 N N . THR A 1 423 ? -26.922 -18.333 0.449 1.00 24.45 423 THR A N 1
ATOM 3328 C CA . THR A 1 423 ? -27.535 -19.593 0.858 1.00 24.45 423 THR A CA 1
ATOM 3329 C C . THR A 1 423 ? -26.411 -20.583 1.121 1.00 24.45 423 THR A C 1
ATOM 3331 O O . THR A 1 423 ? -25.542 -20.785 0.274 1.00 24.45 423 THR A O 1
ATOM 3334 N N . SER A 1 424 ? -26.424 -21.188 2.303 1.00 26.42 424 SER A N 1
ATOM 3335 C CA . SER A 1 424 ? -25.580 -22.322 2.651 1.00 26.42 424 SER A CA 1
ATOM 3336 C C . SER A 1 424 ? -25.784 -23.454 1.641 1.00 26.42 424 SER A C 1
ATOM 3338 O O . SER A 1 424 ? -26.790 -24.159 1.675 1.00 26.42 424 SER A O 1
ATOM 3340 N N . SER A 1 425 ? -24.818 -23.646 0.756 1.00 25.56 425 SER A N 1
ATOM 3341 C CA . SER A 1 425 ? -24.650 -24.892 0.021 1.00 25.56 425 SER A CA 1
ATOM 3342 C C . SER A 1 425 ? -23.165 -25.099 -0.218 1.00 25.56 425 SER A C 1
ATOM 3344 O O . SER A 1 425 ? -22.582 -24.412 -1.057 1.00 25.56 425 SER A O 1
ATOM 3346 N N . SER A 1 426 ? -22.604 -26.041 0.547 1.00 23.17 426 SER A N 1
ATOM 3347 C CA . SER A 1 426 ? -21.443 -26.911 0.270 1.00 23.17 426 SER A CA 1
ATOM 3348 C C . SER A 1 426 ? -20.465 -26.936 1.449 1.00 23.17 426 SER A C 1
ATOM 3350 O O . SER A 1 426 ? -19.433 -26.275 1.434 1.00 23.17 426 SER A O 1
ATOM 3352 N N . CYS A 1 427 ? -20.802 -27.714 2.480 1.00 24.41 427 CYS A N 1
ATOM 3353 C CA . CYS A 1 427 ? -19.790 -28.514 3.166 1.00 24.41 427 CYS A CA 1
ATOM 3354 C C . CYS A 1 427 ? -19.685 -29.829 2.387 1.00 24.41 427 CYS A C 1
ATOM 3356 O O . CYS A 1 427 ? -20.651 -30.592 2.365 1.00 24.41 427 CYS A O 1
ATOM 3358 N N . ALA A 1 428 ? -18.547 -30.038 1.734 1.00 28.28 428 ALA A N 1
ATOM 3359 C CA . ALA A 1 428 ? -17.978 -31.329 1.367 1.00 28.28 428 ALA A CA 1
ATOM 3360 C C . ALA A 1 428 ? -16.465 -31.139 1.251 1.00 28.28 428 ALA A C 1
ATOM 3362 O O . ALA A 1 428 ? -16.065 -30.138 0.609 1.00 28.28 428 ALA A O 1
#

pLDDT: mean 77.75, std 18.85, range [21.3, 96.25]

Mean predicted aligned error: 16.35 Å

Foldseek 3Di:
DDDPDPPPPPPPVVCCVVPVVVVLLVVLVVCCLPPVAQLVCNQCVVVLVQVQDPPRDQDWDFFKWFAAVPDDTDGDASQQWDAACDDPPANRRIFGDPVNVVVGTDGIDGHTDDDDSPCVSVCCCCRVVVNDHPVNSSVVSVVVSVVVVVVVCVVVVVVVVVVVCCVVPNDDDDDDDDDDQVVQCVVVVADAQKDFDDDDPPDGTHIHHDHPVCVVVDDDDDDDPPPCPVVSVVSVLVVCVVVQHKDKDFFLQCPVCVPPPDVVLVKAKCFLPDPRHAFEWLLVVPPDPCSLLVVLCVLQPDDPPDDVLLRVLLSVLRSLVSVVSDGLVVVLVCLVPVVSSLVSCPPHPSNVQQDPVVPVSNVSSSVSNCVCSVVSVSGDDDDPDPDDRDYPPPDDDDDDDDDDDDDDRTGIIMIRDHDDDDDDDDDD